Protein AF-A0A7S0Z8S3-F1 (afdb_monomer)

Secondary structure (DSSP, 8-state):
--EE--STTPPPEE-S--SSEEEEEEEEEEEEEEPPPPTT-SS-S-EEEEEEEEGGGS-HHHHHHHHTPPTT-EEEEEEE--B-S---TT--HHHHHTEEEEEEEEEEEEE-TTS-BSS-SSGGGS-S--TT----PPPSSEEEEEEEEPHHHHHHHHHHHHTTS---HHHH--EEEE--GGG--HHHHHHHHHHHHHS-----HHHHHHHHT-S-TTTTSGGG-TT--SEEE-TTS-SSHHHHHHH-TTSEEEESS--SS--S-EEEEPPPGGGTT--EEEEEE-PPPP--SSGGGS---------HHHHHHHHHHTSSS-------TTS-HHHHHHHHHHHHHHH-TT--PPP--S-HHHHHHHHHHHTTSS--

Foldseek 3Di:
DQWAAPDVPDATDDPDDDLFKFWFPQQQKAWDDFACDDVPDPWTPWTKIKTKTFCPVPDPVSLVVVLPADFFFKKKWWQFNAEHPDPDVPDDPCNHRVTDDIFIWTFHFKAAPVRQTSDPPPCVPPDDDDPDDDRPDRDHGMMITIIIGDRVVVSVQVVCVVVVNHDPRRSRTIMMGGDDRVVRCVVVVVVVVVVVVVDPDDDPPQCVQCVVVHDDVCSQFLQNDPQRDQKAFLAQLAQAPVLVCQLLVQAAEAEPDPDPGAGDDKIKGHDRPVCVPHSYIYIYGDDDPDQDDDPVSDWQGDPDSDHSLLVVLLSRLLTGGDRDDDDDPPNCPLVSVLSSVLRCCVVPVPDDDDDDDPDPVSVVSNVVNNVSGRDD

pLDDT: mean 86.92, std 12.11, range [42.56, 98.31]

Sequence (376 aa):
MQPVSSGEGARAQFKGWARMATEILPRGVSIIEVLKPNVGEDKPAGVTIDVHVDLKNARPDVRAEWDQLRMHDVVFMLDCRGAGTSAIEGANPAEHFGLRHVRGAEVIHIRDADGTFVNDYGARNQQPEKDGEEKKQVTGTRRVFTLALDAAQYQMDVTRQREGHGEDVYGNLNVLVRREAKENNFKAILACIRDLMNTDVSVPDWLHDVFLGYGDPAAAALLNTHEALHTIDFKDTFLDEDHLVQSFPNHKVKWMTKAKKHVAPFRVTFPKPEDERADEIQVESYVPPDPGPFPEDQPELNKVRFTPVQVEAIRAGLNPGLTMVVGPPGTGKTDTAAQIMHCLYHNEPGQRTLLITHSNAALNDLFQKLLQRDVP

Radius of gyration: 31.57 Å; Cα contacts (8 Å, |Δi|>4): 579; chains: 1; bounding box: 75×48×91 Å

Organism: NCBI:txid1486918

Structure (mmCIF, N/CA/C/O backbone):
data_AF-A0A7S0Z8S3-F1
#
_entry.id   AF-A0A7S0Z8S3-F1
#
loop_
_atom_site.group_PDB
_atom_site.id
_atom_site.type_symbol
_atom_site.label_atom_id
_atom_site.label_alt_id
_atom_site.label_comp_id
_atom_site.label_asym_id
_atom_site.label_entity_id
_atom_site.label_seq_id
_atom_site.pdbx_PDB_ins_code
_atom_site.Cartn_x
_atom_site.Cartn_y
_atom_site.Cartn_z
_atom_site.occupancy
_atom_site.B_iso_or_equiv
_atom_site.auth_seq_id
_atom_site.auth_comp_id
_atom_site.auth_asym_id
_atom_site.auth_atom_id
_atom_site.pdbx_PDB_model_num
ATOM 1 N N . MET A 1 1 ? 16.427 15.465 -24.155 1.00 83.94 1 MET A N 1
ATOM 2 C CA . MET A 1 1 ? 17.139 14.580 -25.106 1.00 83.94 1 MET A CA 1
ATOM 3 C C . MET A 1 1 ? 17.163 15.115 -26.542 1.00 83.94 1 MET A C 1
ATOM 5 O O . MET A 1 1 ? 18.221 15.039 -27.144 1.00 83.94 1 MET A O 1
ATOM 9 N N . GLN A 1 2 ? 16.078 15.697 -27.089 1.00 85.12 2 GLN A N 1
ATOM 10 C CA . GLN A 1 2 ? 16.056 16.301 -28.446 1.00 85.12 2 GLN A CA 1
ATOM 11 C C . GLN A 1 2 ? 16.581 15.348 -29.549 1.00 85.12 2 GLN A C 1
ATOM 13 O O . GLN A 1 2 ? 17.683 15.564 -30.062 1.00 85.12 2 GLN A O 1
ATOM 18 N N . PRO A 1 3 ? 15.837 14.270 -29.875 1.00 86.88 3 PRO A N 1
ATOM 19 C CA . PRO A 1 3 ? 16.227 13.337 -30.928 1.00 86.88 3 PRO A CA 1
ATOM 20 C C . PRO A 1 3 ? 16.161 14.010 -32.303 1.00 86.88 3 PRO A C 1
ATOM 22 O O . PRO A 1 3 ? 15.145 14.599 -32.664 1.00 86.88 3 PRO A O 1
ATOM 25 N N . VAL A 1 4 ? 17.233 13.893 -33.079 1.00 85.62 4 VAL A N 1
ATOM 26 C CA . VAL A 1 4 ? 17.340 14.409 -34.447 1.00 85.62 4 VAL A CA 1
ATOM 27 C C . VAL A 1 4 ? 17.544 13.241 -35.401 1.00 85.62 4 VAL A C 1
ATOM 29 O O . VAL A 1 4 ? 18.355 12.352 -35.126 1.00 85.62 4 VAL A O 1
ATOM 32 N N . SER A 1 5 ? 16.814 13.255 -36.519 1.00 81.69 5 SER A N 1
ATOM 33 C CA . SER A 1 5 ? 16.977 12.253 -37.572 1.00 81.69 5 SER A CA 1
ATOM 34 C C . SER A 1 5 ? 18.379 12.328 -38.182 1.00 81.69 5 SER A C 1
ATOM 36 O O . SER A 1 5 ? 18.875 13.408 -38.504 1.00 81.69 5 SER A O 1
ATOM 38 N N . SER A 1 6 ? 19.019 11.170 -38.330 1.00 71.06 6 SER A N 1
ATOM 39 C CA . SER A 1 6 ? 20.349 11.006 -38.929 1.00 71.06 6 SER A CA 1
ATOM 40 C C . SER A 1 6 ? 20.295 10.431 -40.356 1.00 71.06 6 SER A C 1
ATOM 42 O O . SER A 1 6 ? 21.336 10.097 -40.917 1.00 71.06 6 SER A O 1
ATOM 44 N N . GLY A 1 7 ? 19.096 10.342 -40.951 1.00 68.69 7 GLY A N 1
ATOM 45 C CA . GLY A 1 7 ? 18.821 9.726 -42.256 1.00 68.69 7 GLY A CA 1
ATOM 46 C C . GLY A 1 7 ? 17.700 8.678 -42.182 1.00 68.69 7 GLY A C 1
ATOM 47 O O . GLY A 1 7 ? 17.262 8.305 -41.091 1.00 68.69 7 GLY A O 1
ATOM 48 N N . GLU A 1 8 ? 17.217 8.195 -43.333 1.00 60.06 8 GLU A N 1
ATOM 49 C CA . GLU A 1 8 ? 16.204 7.128 -43.377 1.00 60.06 8 GLU A CA 1
ATOM 50 C C . GLU A 1 8 ? 16.734 5.840 -42.727 1.00 60.06 8 GLU A C 1
ATOM 52 O O . GLU A 1 8 ? 17.775 5.311 -43.110 1.00 60.06 8 GLU A O 1
ATOM 57 N N . GLY A 1 9 ? 16.022 5.348 -41.708 1.00 62.72 9 GLY A N 1
ATOM 58 C CA . GLY A 1 9 ? 16.358 4.110 -40.992 1.00 62.72 9 GLY A CA 1
ATOM 59 C C . GLY A 1 9 ? 17.530 4.208 -40.006 1.00 62.72 9 GLY A C 1
ATOM 60 O O . GLY A 1 9 ? 17.858 3.216 -39.360 1.00 62.72 9 GLY A O 1
ATOM 61 N N . ALA A 1 10 ? 18.155 5.379 -39.854 1.00 69.94 10 ALA A N 1
ATOM 62 C CA . ALA A 1 10 ? 19.299 5.557 -38.968 1.00 69.94 10 ALA A CA 1
ATOM 63 C C . ALA A 1 10 ? 18.880 5.883 -37.517 1.00 69.94 10 ALA A C 1
ATOM 65 O O . ALA A 1 10 ? 17.863 6.531 -37.261 1.00 69.94 10 ALA A O 1
ATOM 66 N N . ARG A 1 11 ? 19.682 5.423 -36.543 1.00 79.81 11 ARG A N 1
ATOM 67 C CA . ARG A 1 11 ? 19.485 5.680 -35.103 1.00 79.81 11 ARG A CA 1
ATOM 68 C C . ARG A 1 11 ? 19.547 7.186 -34.827 1.00 79.81 11 ARG A C 1
ATOM 70 O O . ARG A 1 11 ? 20.485 7.847 -35.282 1.00 79.81 11 ARG A O 1
ATOM 77 N N . ALA A 1 12 ? 18.583 7.723 -34.077 1.00 85.94 12 ALA A N 1
ATOM 78 C CA . ALA A 1 12 ? 18.544 9.151 -33.768 1.00 85.94 12 ALA A CA 1
ATOM 79 C C . ALA A 1 12 ? 19.814 9.623 -33.053 1.00 85.94 12 ALA A C 1
ATOM 81 O O . ALA A 1 12 ? 20.393 8.902 -32.242 1.00 85.94 12 ALA A O 1
ATOM 82 N N . GLN A 1 13 ? 20.207 10.867 -33.322 1.00 87.25 13 GLN A N 1
ATOM 83 C CA . GLN A 1 13 ? 21.231 11.563 -32.547 1.00 87.25 13 GLN A CA 1
ATOM 84 C C . GLN A 1 13 ? 20.565 12.456 -31.503 1.00 87.25 13 GLN A C 1
ATOM 86 O O . GLN A 1 13 ? 19.646 13.210 -31.822 1.00 87.25 13 GLN A O 1
ATOM 91 N N . PHE A 1 14 ? 21.045 12.419 -30.263 1.00 89.81 14 PHE A N 1
ATOM 92 C CA . PHE A 1 14 ? 20.494 13.222 -29.172 1.00 89.81 14 PHE A CA 1
ATOM 93 C C . PHE A 1 14 ? 21.355 14.463 -28.934 1.00 89.81 14 PHE A C 1
ATOM 95 O O . PHE A 1 14 ? 22.524 14.360 -28.568 1.00 89.81 14 PHE A O 1
ATOM 102 N N . LYS A 1 15 ? 20.780 15.654 -29.149 1.00 87.25 15 LYS A N 1
ATOM 103 C CA . LYS A 1 15 ? 21.490 16.938 -28.966 1.00 87.25 15 LYS A CA 1
ATOM 104 C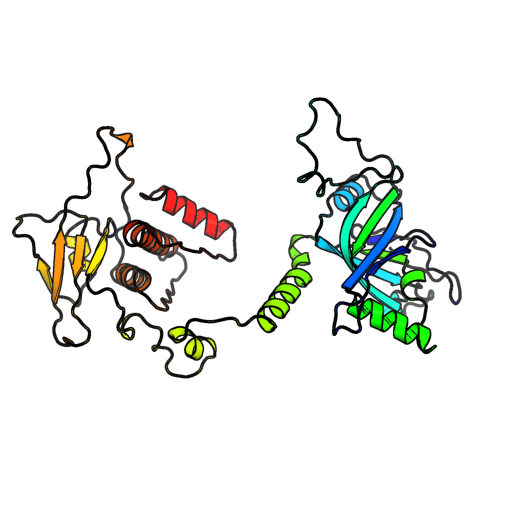 C . LYS A 1 15 ? 21.309 17.557 -27.582 1.00 87.25 15 LYS A C 1
ATOM 106 O O . LYS A 1 15 ? 22.038 18.474 -27.218 1.00 87.25 15 LYS A O 1
ATOM 111 N N . GLY A 1 16 ? 20.336 17.075 -26.815 1.00 86.88 16 GLY A N 1
ATOM 112 C CA . GLY A 1 16 ? 20.048 17.555 -25.469 1.00 86.88 16 GLY A CA 1
ATOM 113 C C . GLY A 1 16 ? 20.208 16.460 -24.424 1.00 86.88 16 GLY A C 1
ATOM 114 O O . GLY A 1 16 ? 20.266 15.277 -24.738 1.00 86.88 16 GLY A O 1
ATOM 115 N N . TRP A 1 17 ? 20.168 16.851 -23.157 1.00 90.38 17 TRP A N 1
ATOM 116 C CA . TRP A 1 17 ? 20.150 15.928 -22.023 1.00 90.38 17 TRP A CA 1
ATOM 117 C C . TRP A 1 17 ? 18.747 15.857 -21.400 1.00 90.38 17 TRP A C 1
ATOM 119 O O . TRP A 1 17 ? 17.831 16.584 -21.803 1.00 90.38 17 TRP A O 1
ATOM 129 N N . ALA A 1 18 ? 18.540 14.926 -20.475 1.00 92.75 18 ALA A N 1
ATOM 130 C CA . ALA A 1 18 ? 17.356 14.842 -19.627 1.00 92.75 18 ALA A CA 1
ATOM 131 C C . ALA A 1 18 ? 17.742 14.201 -18.290 1.00 92.75 18 ALA A C 1
ATOM 133 O O . ALA A 1 18 ? 18.618 13.345 -18.238 1.00 92.75 18 ALA A O 1
ATOM 134 N N . ARG A 1 19 ? 17.085 14.605 -17.199 1.00 94.31 19 ARG A N 1
ATOM 135 C CA . ARG A 1 19 ? 17.338 14.036 -15.862 1.00 94.31 19 ARG A CA 1
ATOM 136 C C . ARG A 1 19 ? 16.801 12.606 -15.718 1.00 94.31 19 ARG A C 1
ATOM 138 O O . ARG A 1 19 ? 17.443 11.767 -15.090 1.00 94.31 19 ARG A O 1
ATOM 145 N N . MET A 1 20 ? 15.644 12.342 -16.328 1.00 95.19 20 MET A N 1
ATOM 146 C CA . MET A 1 20 ? 14.894 11.080 -16.216 1.00 95.19 20 MET A CA 1
ATOM 147 C C . MET A 1 20 ? 15.111 10.126 -17.394 1.00 95.19 20 MET A C 1
ATOM 149 O O . MET A 1 20 ? 14.535 9.044 -17.410 1.00 95.19 20 MET A O 1
ATOM 153 N N . ALA A 1 21 ? 15.910 10.514 -18.391 1.00 95.88 21 ALA A N 1
ATOM 154 C CA . ALA A 1 21 ? 16.159 9.696 -19.571 1.00 95.88 21 ALA A CA 1
ATOM 155 C C . ALA A 1 21 ? 17.635 9.739 -19.969 1.00 95.88 21 ALA A C 1
ATOM 157 O O . ALA A 1 21 ? 18.262 10.794 -19.899 1.00 95.88 21 ALA A O 1
ATOM 158 N N . THR A 1 22 ? 18.165 8.603 -20.406 1.00 95.81 22 THR A N 1
ATOM 159 C CA . THR A 1 22 ? 19.536 8.459 -20.896 1.00 95.81 22 THR A CA 1
ATOM 160 C C . THR A 1 22 ? 19.555 7.671 -22.201 1.00 95.81 22 THR A C 1
ATOM 162 O O . THR A 1 22 ? 18.639 6.903 -22.495 1.00 95.81 22 THR A O 1
ATOM 165 N N . GLU A 1 23 ? 20.587 7.885 -23.007 1.00 95.62 23 GLU A N 1
ATOM 166 C CA . GLU A 1 23 ? 20.777 7.155 -24.255 1.00 95.62 23 GLU A CA 1
ATOM 167 C C . GLU A 1 23 ? 21.278 5.733 -23.960 1.00 95.62 23 GLU A C 1
ATOM 169 O O . GLU A 1 23 ? 22.213 5.531 -23.178 1.00 95.62 23 GLU A O 1
ATOM 174 N N . ILE A 1 24 ? 20.656 4.745 -24.603 1.00 96.50 24 ILE A N 1
ATOM 175 C CA . ILE A 1 24 ? 21.166 3.371 -24.628 1.00 96.50 24 ILE A CA 1
ATOM 176 C C . ILE A 1 24 ? 22.352 3.339 -25.590 1.00 96.50 24 ILE A C 1
ATOM 178 O O . ILE A 1 24 ? 22.298 3.941 -26.662 1.00 96.50 24 ILE A O 1
ATOM 182 N N . LEU A 1 25 ? 23.430 2.637 -25.253 1.00 94.31 25 LEU A N 1
ATOM 183 C CA . LEU A 1 25 ? 24.574 2.521 -26.156 1.00 94.31 25 LEU A CA 1
ATOM 184 C C . LEU A 1 25 ? 24.177 1.816 -27.472 1.00 94.31 25 LEU A C 1
ATOM 186 O O . LEU A 1 25 ? 23.226 1.029 -27.497 1.00 94.31 25 LEU A O 1
ATOM 190 N N . PRO A 1 26 ? 24.868 2.071 -28.598 1.00 90.69 26 PRO A N 1
ATOM 191 C CA . PRO A 1 26 ? 24.656 1.305 -29.824 1.00 90.69 26 PRO A CA 1
ATOM 192 C C . PRO A 1 26 ? 24.839 -0.194 -29.564 1.00 90.69 26 PRO A C 1
ATOM 194 O O . PRO A 1 26 ? 25.857 -0.593 -29.001 1.00 90.69 26 PRO A O 1
ATOM 197 N N . ARG A 1 27 ? 23.855 -1.016 -29.962 1.00 87.06 27 ARG A N 1
ATOM 198 C CA . ARG A 1 27 ? 23.787 -2.454 -29.612 1.00 87.06 27 ARG A CA 1
ATOM 199 C C . ARG A 1 27 ? 23.850 -2.713 -28.099 1.00 87.06 27 ARG A C 1
ATOM 201 O O . ARG A 1 27 ? 24.336 -3.745 -27.658 1.00 87.06 27 ARG A O 1
ATOM 208 N N . GLY A 1 28 ? 23.379 -1.750 -27.311 1.00 92.50 28 GLY A N 1
ATOM 209 C CA . GLY A 1 28 ? 23.391 -1.789 -25.857 1.00 92.50 28 GLY A CA 1
ATOM 210 C C . GLY A 1 28 ? 22.218 -2.542 -25.247 1.00 92.50 28 GLY A C 1
ATOM 211 O O . GLY A 1 28 ? 22.111 -2.523 -24.035 1.00 92.50 28 GLY A O 1
ATOM 212 N N . VAL A 1 29 ? 21.343 -3.168 -26.036 1.00 96.69 29 VAL A N 1
ATOM 213 C CA . VAL A 1 29 ? 20.308 -4.081 -25.533 1.00 96.69 29 VAL A CA 1
ATOM 214 C C . VAL A 1 29 ? 20.691 -5.496 -25.935 1.00 96.69 29 VAL A C 1
ATOM 216 O O . VAL A 1 29 ? 20.877 -5.767 -27.123 1.00 96.69 29 VAL A O 1
ATOM 219 N N . SER A 1 30 ? 20.794 -6.394 -24.964 1.00 96.31 30 SER A N 1
ATOM 220 C CA . SER A 1 30 ? 21.076 -7.810 -25.190 1.00 96.31 30 SER A CA 1
ATOM 221 C C . SER A 1 30 ? 20.079 -8.677 -24.434 1.00 96.31 30 SER A C 1
ATOM 223 O O . SER A 1 30 ? 19.800 -8.459 -23.259 1.00 96.31 30 SER A O 1
ATOM 225 N N . ILE A 1 31 ? 19.529 -9.678 -25.118 1.00 96.19 31 ILE A N 1
ATOM 226 C CA . ILE A 1 31 ? 18.696 -10.696 -24.477 1.00 96.19 31 ILE A CA 1
ATOM 227 C C . ILE A 1 31 ? 19.633 -11.679 -23.780 1.00 96.19 31 ILE A C 1
ATOM 229 O O . ILE A 1 31 ? 20.469 -12.299 -24.435 1.00 96.19 31 ILE A O 1
ATOM 233 N N . ILE A 1 32 ? 19.501 -11.792 -22.461 1.00 96.69 32 ILE A N 1
ATOM 234 C CA . ILE A 1 32 ? 20.341 -12.650 -21.621 1.00 96.69 32 ILE A CA 1
ATOM 235 C C . ILE A 1 32 ? 19.711 -14.026 -21.477 1.00 96.69 32 ILE A C 1
ATOM 237 O O . ILE A 1 32 ? 20.383 -15.041 -21.642 1.00 96.69 32 ILE A O 1
ATOM 241 N N . GLU A 1 33 ? 18.411 -14.063 -21.195 1.00 97.00 33 GLU A N 1
ATOM 242 C CA . GLU A 1 33 ? 17.709 -15.307 -20.920 1.00 97.00 33 GLU A CA 1
ATOM 243 C C . GLU A 1 33 ? 16.252 -15.224 -21.368 1.00 97.00 33 GLU A C 1
ATOM 245 O O . GLU A 1 33 ? 15.569 -14.222 -21.154 1.00 97.00 33 GLU A O 1
ATOM 250 N N . VAL A 1 34 ? 15.779 -16.312 -21.973 1.00 97.38 34 VAL A N 1
ATOM 251 C CA . VAL A 1 34 ? 14.367 -16.547 -22.272 1.00 97.38 34 VAL A CA 1
ATOM 252 C C . VAL A 1 34 ? 14.021 -17.906 -21.686 1.00 97.38 34 VAL A C 1
ATOM 254 O O . VAL A 1 34 ? 14.470 -18.941 -22.185 1.00 97.38 34 VAL A O 1
ATOM 257 N N . LEU A 1 35 ? 13.252 -17.903 -20.603 1.00 97.69 35 LEU A N 1
ATOM 258 C CA . LEU A 1 35 ? 12.840 -19.130 -19.936 1.00 97.69 35 LEU A CA 1
ATOM 259 C C . LEU A 1 35 ? 11.789 -19.864 -20.769 1.00 97.69 35 LEU A C 1
ATOM 261 O O . LEU A 1 35 ? 10.985 -19.257 -21.480 1.00 97.69 35 LEU A O 1
ATOM 265 N N . LYS A 1 36 ? 11.766 -21.192 -20.654 1.00 96.44 36 LYS A N 1
ATOM 266 C CA . LYS A 1 36 ? 10.714 -21.998 -21.281 1.00 96.44 36 LYS A CA 1
ATOM 267 C C . LYS A 1 36 ? 9.341 -21.606 -20.708 1.00 96.44 36 LYS A C 1
ATOM 269 O O . LYS A 1 36 ? 9.274 -21.281 -19.523 1.00 96.44 36 LYS A O 1
ATOM 274 N N . PRO A 1 37 ? 8.270 -21.627 -21.517 1.00 96.62 37 PRO A N 1
ATOM 275 C CA . PRO A 1 37 ? 6.912 -21.429 -21.025 1.00 96.62 37 PRO A CA 1
ATOM 276 C C . PRO A 1 37 ? 6.553 -22.393 -19.895 1.00 96.62 37 PRO A C 1
ATOM 278 O O . PRO A 1 37 ? 7.001 -23.545 -19.887 1.00 96.62 37 PRO A O 1
ATOM 281 N N . ASN A 1 38 ? 5.717 -21.927 -18.969 1.00 94.38 38 ASN A N 1
ATOM 282 C CA . ASN A 1 38 ? 5.071 -22.810 -18.006 1.00 94.38 38 ASN A CA 1
ATOM 283 C C . ASN A 1 38 ? 4.095 -23.748 -18.729 1.00 94.38 38 ASN A C 1
ATOM 285 O O . ASN A 1 38 ? 3.630 -23.467 -19.835 1.00 94.38 38 ASN A O 1
ATOM 289 N N . VAL A 1 39 ? 3.767 -24.876 -18.102 1.00 94.56 39 VAL A N 1
ATOM 290 C CA . VAL A 1 39 ? 2.795 -25.821 -18.666 1.00 94.56 39 VAL A CA 1
ATOM 291 C C . VAL A 1 39 ? 1.446 -25.119 -18.844 1.00 94.56 39 VAL A C 1
ATOM 293 O O . VAL A 1 39 ? 0.881 -24.620 -17.877 1.00 94.56 39 VAL A O 1
ATOM 296 N N . GLY A 1 40 ? 0.932 -25.103 -20.076 1.00 92.19 40 GLY A N 1
ATOM 297 C CA . GLY A 1 40 ? -0.341 -24.461 -20.422 1.00 92.19 40 GLY A CA 1
ATOM 298 C C . GLY A 1 40 ? -0.235 -22.986 -20.818 1.00 92.19 40 GLY A C 1
ATOM 299 O O . GLY A 1 40 ? -1.251 -22.397 -21.175 1.00 92.19 40 GLY A O 1
ATOM 300 N N . GLU A 1 41 ? 0.961 -22.393 -20.798 1.00 92.75 41 GLU A N 1
ATOM 301 C CA . GLU A 1 41 ? 1.195 -21.033 -21.287 1.00 92.75 41 GLU A CA 1
ATOM 302 C C . GLU A 1 41 ? 1.912 -21.035 -22.645 1.00 92.75 41 GLU A C 1
ATOM 304 O O . GLU A 1 41 ? 2.839 -21.810 -22.873 1.00 92.75 41 GLU A O 1
ATOM 309 N N . ASP A 1 42 ? 1.531 -20.106 -23.525 1.00 90.88 42 ASP A N 1
ATOM 310 C CA . ASP A 1 42 ? 2.173 -19.913 -24.838 1.00 90.88 42 ASP A CA 1
ATOM 311 C C . ASP A 1 42 ? 3.300 -18.864 -24.815 1.00 90.88 42 ASP A C 1
ATOM 313 O O . ASP A 1 42 ? 4.018 -18.672 -25.799 1.00 90.88 42 ASP A O 1
ATOM 317 N N . LYS A 1 43 ? 3.456 -18.156 -23.692 1.00 94.81 43 LYS A N 1
ATOM 318 C CA . LYS A 1 43 ? 4.492 -17.137 -23.478 1.00 94.81 43 LYS A CA 1
ATOM 319 C C . LYS A 1 43 ? 5.639 -17.693 -22.621 1.00 94.81 43 LYS A C 1
ATOM 321 O O . LYS A 1 43 ? 5.408 -18.581 -21.803 1.00 94.81 43 LYS A O 1
ATOM 326 N N . PRO A 1 44 ? 6.866 -17.157 -22.738 1.00 97.00 44 PRO A N 1
ATOM 327 C CA . PRO A 1 44 ? 7.969 -17.502 -21.841 1.00 97.00 44 PRO A CA 1
ATOM 328 C C . PRO A 1 44 ? 7.610 -17.289 -20.364 1.00 97.00 44 PRO A C 1
ATOM 330 O O . PRO A 1 44 ? 6.907 -16.334 -20.033 1.00 97.00 44 PRO A O 1
ATOM 333 N N . ALA A 1 45 ? 8.154 -18.112 -19.462 1.00 95.94 45 ALA A N 1
ATOM 334 C CA . ALA A 1 45 ? 7.980 -17.901 -18.019 1.00 95.94 45 ALA A CA 1
ATOM 335 C C . ALA A 1 45 ? 8.700 -16.633 -17.515 1.00 95.94 45 ALA A C 1
ATOM 337 O O . ALA A 1 45 ? 8.316 -16.044 -16.508 1.00 95.94 45 ALA A O 1
ATOM 338 N N . GLY A 1 46 ? 9.731 -16.185 -18.232 1.00 96.69 46 GLY A N 1
ATOM 339 C CA . GLY A 1 46 ? 10.490 -14.984 -17.915 1.00 96.69 46 GLY A CA 1
ATOM 340 C C . GLY A 1 46 ? 11.441 -14.615 -19.045 1.00 96.69 46 GLY A C 1
ATOM 341 O O . GLY A 1 46 ? 11.882 -15.478 -19.808 1.00 96.69 46 GLY A O 1
ATOM 342 N N . VAL A 1 47 ? 11.728 -13.320 -19.163 1.00 98.06 47 VAL A N 1
ATOM 343 C CA . VAL A 1 47 ? 12.643 -12.774 -20.166 1.00 98.06 47 VAL A CA 1
ATOM 344 C C . VAL A 1 47 ? 13.527 -11.727 -19.502 1.00 98.06 47 VAL A C 1
ATOM 346 O O . VAL A 1 47 ? 13.023 -10.722 -18.996 1.00 98.06 47 VAL A O 1
ATOM 349 N N . THR A 1 48 ? 14.835 -11.954 -19.541 1.00 98.31 48 THR A N 1
ATOM 350 C CA . THR A 1 48 ? 15.846 -11.086 -18.932 1.00 98.31 48 THR A CA 1
ATOM 351 C C . THR A 1 48 ? 16.712 -10.456 -20.013 1.00 98.31 48 THR A C 1
ATOM 353 O O . THR A 1 48 ? 17.170 -11.141 -20.932 1.00 98.31 48 THR A O 1
ATOM 356 N N . ILE A 1 49 ? 16.961 -9.154 -19.893 1.00 98.06 49 ILE A N 1
ATOM 357 C CA . ILE A 1 49 ? 17.826 -8.393 -20.797 1.00 98.06 49 ILE A CA 1
ATOM 358 C C . ILE A 1 49 ? 18.867 -7.588 -20.019 1.00 98.06 49 ILE A C 1
ATOM 360 O O . ILE A 1 49 ? 18.600 -7.166 -18.896 1.00 98.06 49 ILE A O 1
ATOM 364 N N . ASP A 1 50 ? 20.002 -7.309 -20.651 1.00 97.69 50 ASP A N 1
ATOM 365 C CA . ASP A 1 50 ? 20.952 -6.297 -20.196 1.00 97.69 50 ASP A CA 1
ATOM 366 C C . ASP A 1 50 ? 20.815 -5.045 -21.072 1.00 97.69 50 ASP A C 1
ATOM 368 O O . ASP A 1 50 ? 20.743 -5.115 -22.303 1.00 97.69 50 ASP A O 1
ATOM 372 N N . VAL A 1 51 ? 20.781 -3.880 -20.423 1.00 98.12 51 VAL A N 1
ATOM 373 C CA . VAL A 1 51 ? 20.748 -2.566 -21.068 1.00 98.12 51 VAL A CA 1
ATOM 374 C C . VAL A 1 51 ? 21.964 -1.754 -20.641 1.00 98.12 51 VAL A C 1
ATOM 376 O O . VAL A 1 51 ? 22.102 -1.344 -19.489 1.00 98.12 51 VAL A O 1
ATOM 379 N N . HIS A 1 52 ? 22.851 -1.496 -21.593 1.00 97.38 52 HIS A N 1
ATOM 380 C CA . HIS A 1 52 ? 24.096 -0.768 -21.409 1.00 97.38 52 HIS A CA 1
ATOM 381 C C . HIS A 1 52 ? 23.902 0.723 -21.695 1.00 97.38 52 HIS A C 1
ATOM 383 O O . HIS A 1 52 ? 23.513 1.115 -22.800 1.00 97.38 52 HIS A O 1
ATOM 389 N N . VAL A 1 53 ? 24.243 1.566 -20.722 1.00 96.50 53 VAL A N 1
ATOM 390 C CA . VAL A 1 53 ? 24.196 3.031 -20.838 1.00 96.50 53 VAL A CA 1
ATOM 391 C C . VAL A 1 53 ? 25.517 3.651 -20.384 1.00 96.50 53 VAL A C 1
ATOM 393 O O . VAL A 1 53 ? 26.274 3.056 -19.612 1.00 96.50 53 VAL A O 1
ATOM 396 N N . ASP A 1 54 ? 25.792 4.872 -20.837 1.00 94.62 54 ASP A N 1
ATOM 397 C CA . ASP A 1 54 ? 26.936 5.661 -20.376 1.00 94.62 54 ASP A CA 1
ATOM 398 C C . ASP A 1 54 ? 26.468 7.021 -19.857 1.00 94.62 54 ASP A C 1
ATOM 400 O O . ASP A 1 54 ? 26.074 7.909 -20.613 1.00 94.62 54 ASP A O 1
ATOM 404 N N . LEU A 1 55 ? 26.535 7.190 -18.539 1.00 93.31 55 LEU A N 1
ATOM 405 C CA . LEU A 1 55 ? 26.101 8.391 -17.839 1.00 93.31 55 LEU A CA 1
ATOM 406 C C . LEU A 1 55 ? 27.171 9.497 -17.836 1.00 93.31 55 LEU A C 1
ATOM 408 O O . LEU A 1 55 ? 27.094 10.418 -17.028 1.00 93.31 55 LEU A O 1
ATOM 412 N N . LYS A 1 56 ? 28.179 9.447 -18.719 1.00 90.56 56 LYS A N 1
ATOM 413 C CA . LYS A 1 56 ? 29.245 10.467 -18.803 1.00 90.56 56 LYS A CA 1
ATOM 414 C C . LYS A 1 56 ? 28.733 11.899 -18.974 1.00 90.56 56 LYS A C 1
ATOM 416 O O . LYS A 1 56 ? 29.350 12.830 -18.471 1.00 90.56 56 LYS A O 1
ATOM 421 N N . ASN A 1 57 ? 27.603 12.063 -19.663 1.00 86.62 57 ASN A N 1
ATOM 422 C CA . ASN A 1 57 ? 26.989 13.364 -19.933 1.00 86.62 57 ASN A CA 1
ATOM 423 C C . ASN A 1 57 ? 26.034 13.808 -18.810 1.00 86.62 57 ASN A C 1
ATOM 425 O O . ASN A 1 57 ? 25.515 14.923 -18.847 1.00 86.62 57 ASN A O 1
ATOM 429 N N . ALA A 1 58 ? 25.771 12.940 -17.829 1.00 89.81 58 ALA A N 1
ATOM 430 C CA . ALA A 1 58 ? 24.941 13.256 -16.681 1.00 89.81 58 ALA A CA 1
ATOM 431 C C . ALA A 1 58 ? 25.782 13.919 -15.584 1.00 89.81 58 ALA A C 1
ATOM 433 O O . ALA A 1 58 ? 26.922 13.535 -15.310 1.00 89.81 58 ALA A O 1
ATOM 434 N N . ARG A 1 59 ? 25.191 14.918 -14.928 1.00 91.75 59 ARG A N 1
ATOM 435 C CA . ARG A 1 59 ? 25.796 15.569 -13.764 1.00 91.75 59 ARG A CA 1
ATOM 436 C C . ARG A 1 59 ? 25.926 14.577 -12.593 1.00 91.75 59 ARG A C 1
ATOM 438 O O . ARG A 1 59 ? 25.173 13.603 -12.548 1.00 91.75 59 ARG A O 1
ATOM 445 N N . PRO A 1 60 ? 26.856 14.790 -11.643 1.00 90.44 60 PRO A N 1
ATOM 446 C CA . PRO A 1 60 ? 27.070 13.867 -10.524 1.00 90.44 60 PRO A CA 1
ATOM 447 C C . PRO A 1 60 ? 25.817 13.561 -9.689 1.00 90.44 60 PRO A C 1
ATOM 449 O O . PRO A 1 60 ? 25.608 12.405 -9.339 1.00 90.44 60 PRO A O 1
ATOM 452 N N . ASP A 1 61 ? 24.971 14.559 -9.434 1.00 92.12 61 ASP A N 1
ATOM 453 C CA . ASP A 1 61 ? 23.671 14.422 -8.764 1.00 92.12 61 ASP A CA 1
ATOM 454 C C . ASP A 1 61 ? 22.713 13.526 -9.560 1.00 92.12 61 ASP A C 1
ATOM 456 O O . ASP A 1 61 ? 22.144 12.580 -9.022 1.00 92.12 61 ASP A O 1
ATOM 460 N N . VAL A 1 62 ? 22.614 13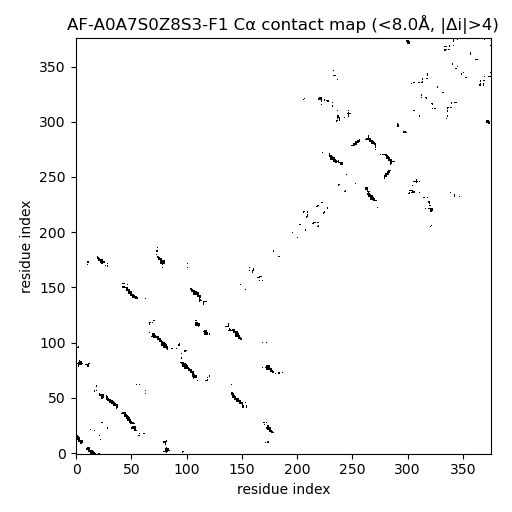.745 -10.873 1.00 92.69 62 VAL A N 1
ATOM 461 C CA . VAL A 1 62 ? 21.776 12.924 -11.758 1.00 92.69 62 VAL A CA 1
ATOM 462 C C . VAL A 1 62 ? 22.285 11.483 -11.816 1.00 92.69 62 VAL A C 1
ATOM 464 O O . VAL A 1 62 ? 21.479 10.559 -11.803 1.00 92.69 62 VAL A O 1
ATOM 467 N N . ARG A 1 63 ? 23.606 11.262 -11.850 1.00 91.75 63 ARG A N 1
ATOM 468 C CA . ARG A 1 63 ? 24.188 9.908 -11.794 1.00 91.75 63 ARG A CA 1
ATOM 469 C C . ARG A 1 63 ? 23.829 9.197 -10.495 1.00 91.75 63 ARG A C 1
ATOM 471 O O . ARG A 1 63 ? 23.378 8.061 -10.554 1.00 91.75 63 ARG A O 1
ATOM 478 N N . ALA A 1 64 ? 23.949 9.886 -9.361 1.00 90.38 64 ALA A N 1
ATOM 479 C CA . ALA A 1 64 ? 23.554 9.338 -8.068 1.00 90.38 64 ALA A CA 1
ATOM 480 C C . ALA A 1 64 ? 22.063 8.954 -8.038 1.00 90.38 64 ALA A C 1
ATOM 482 O O . ALA A 1 64 ? 21.709 7.935 -7.462 1.00 90.38 64 ALA A O 1
ATOM 483 N N . GLU A 1 65 ? 21.187 9.715 -8.699 1.00 92.88 65 GLU A N 1
ATOM 484 C CA . GLU A 1 65 ? 19.766 9.354 -8.826 1.00 92.88 65 GLU A CA 1
ATOM 485 C C . GLU A 1 65 ? 19.521 8.115 -9.693 1.00 92.88 65 GLU A C 1
ATOM 487 O O . GLU A 1 65 ? 18.615 7.339 -9.400 1.00 92.88 65 GLU A O 1
ATOM 492 N N . TRP A 1 66 ? 20.295 7.919 -10.764 1.00 94.00 66 TRP A N 1
ATOM 493 C CA . TRP A 1 66 ? 20.234 6.684 -11.555 1.00 94.00 66 TRP A CA 1
ATOM 494 C C . TRP A 1 66 ? 20.732 5.480 -10.756 1.00 94.00 66 TRP A C 1
ATOM 496 O O . TRP A 1 66 ? 20.144 4.405 -10.852 1.00 94.00 66 TRP A O 1
ATOM 506 N N . ASP A 1 67 ? 21.759 5.683 -9.932 1.00 91.62 67 ASP A N 1
ATOM 507 C CA . ASP A 1 67 ? 22.312 4.660 -9.046 1.00 91.62 67 ASP A CA 1
ATOM 508 C C . ASP A 1 67 ? 21.359 4.313 -7.883 1.00 91.62 67 ASP A C 1
ATOM 510 O O . ASP A 1 67 ? 21.461 3.239 -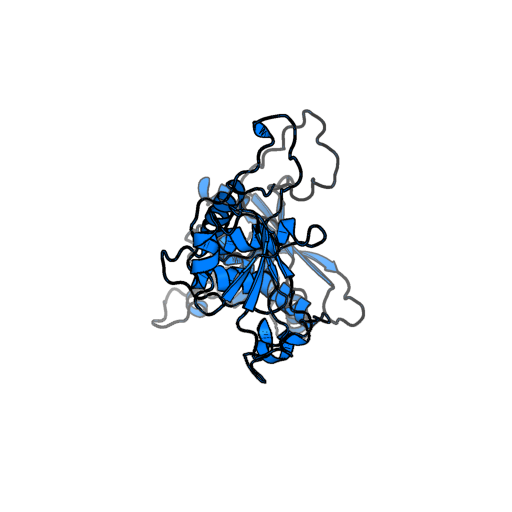7.302 1.00 91.62 67 ASP A O 1
ATOM 514 N N . GLN A 1 68 ? 20.377 5.167 -7.570 1.00 90.81 68 GLN A N 1
ATOM 515 C CA . GLN A 1 68 ? 19.361 4.925 -6.532 1.00 90.81 68 GLN A CA 1
ATOM 516 C C . GLN A 1 68 ? 18.180 4.054 -6.982 1.00 90.81 68 GLN A C 1
ATOM 518 O O . GLN A 1 68 ? 17.331 3.725 -6.146 1.00 90.81 68 GLN A O 1
ATOM 523 N N . LEU A 1 69 ? 18.099 3.694 -8.268 1.00 92.50 69 LEU A N 1
ATOM 524 C CA . LEU A 1 69 ? 17.055 2.800 -8.767 1.00 92.50 69 LEU A CA 1
ATOM 525 C C . LEU A 1 69 ? 17.141 1.432 -8.084 1.00 92.50 69 LEU A C 1
ATOM 527 O O . LEU A 1 69 ? 18.212 0.826 -7.966 1.00 92.50 69 LEU A O 1
ATOM 531 N N . ARG A 1 70 ? 15.992 0.951 -7.620 1.00 89.31 70 ARG A N 1
ATOM 532 C CA . ARG A 1 70 ? 15.872 -0.247 -6.793 1.00 89.31 70 ARG A CA 1
ATOM 533 C C . ARG A 1 70 ? 15.365 -1.428 -7.599 1.00 89.31 70 ARG A C 1
ATOM 535 O O . ARG A 1 70 ? 14.774 -1.272 -8.664 1.00 89.31 70 ARG A O 1
ATOM 542 N N . MET A 1 71 ? 15.562 -2.621 -7.044 1.00 91.31 71 MET A N 1
ATOM 543 C CA . MET A 1 71 ? 14.857 -3.809 -7.515 1.00 91.31 71 MET A CA 1
ATOM 544 C C . MET A 1 71 ? 13.347 -3.530 -7.546 1.00 91.31 71 MET A C 1
ATOM 546 O O . MET A 1 71 ? 12.819 -2.906 -6.625 1.00 91.31 71 MET A O 1
ATOM 550 N N . HIS A 1 72 ? 12.685 -3.993 -8.602 1.00 92.31 72 HIS A N 1
ATOM 551 C CA . HIS A 1 72 ? 11.267 -3.775 -8.904 1.00 92.31 72 HIS A CA 1
ATOM 552 C C . HIS A 1 72 ? 10.881 -2.381 -9.422 1.00 92.31 72 HIS A C 1
ATOM 554 O O . HIS A 1 72 ? 9.727 -2.183 -9.812 1.00 92.31 72 HIS A O 1
ATOM 560 N N . ASP A 1 73 ? 11.814 -1.424 -9.514 1.00 94.19 73 ASP A N 1
ATOM 561 C CA . ASP A 1 73 ? 11.511 -0.155 -10.177 1.00 94.19 73 ASP A CA 1
ATOM 562 C C . ASP A 1 73 ? 11.205 -0.394 -11.659 1.00 94.19 73 ASP A C 1
ATOM 564 O O . ASP A 1 73 ? 11.944 -1.067 -12.381 1.00 94.19 73 ASP A O 1
ATOM 568 N N . VAL A 1 74 ? 10.111 0.194 -12.138 1.00 96.50 74 VAL A N 1
ATOM 569 C CA . VAL A 1 74 ? 9.733 0.120 -13.549 1.00 96.50 74 VAL A CA 1
ATOM 570 C C . VAL A 1 74 ? 10.459 1.199 -14.349 1.00 96.50 74 VAL A C 1
ATOM 572 O O . VAL A 1 74 ? 10.411 2.389 -14.024 1.00 96.50 74 VAL A O 1
ATOM 575 N N . VAL A 1 75 ? 11.095 0.784 -15.435 1.00 97.50 75 VAL A N 1
ATOM 576 C CA . VAL A 1 75 ? 11.731 1.646 -16.430 1.00 97.50 75 VAL A CA 1
ATOM 577 C C . VAL A 1 75 ? 11.085 1.431 -17.794 1.00 97.50 75 VAL A C 1
ATOM 579 O O . VAL A 1 75 ? 10.453 0.408 -18.057 1.00 97.50 75 VAL A O 1
ATOM 582 N N . PHE A 1 76 ? 11.238 2.408 -18.678 1.00 97.94 76 PHE A N 1
ATOM 583 C CA . PHE A 1 76 ? 10.730 2.352 -20.042 1.00 97.94 76 PHE A CA 1
ATOM 584 C C . PHE A 1 76 ? 11.881 2.473 -21.025 1.00 97.94 76 PHE A C 1
ATOM 586 O O . PHE A 1 76 ? 12.746 3.332 -20.880 1.00 97.94 76 PHE A O 1
ATOM 593 N N . MET A 1 77 ? 11.872 1.641 -22.052 1.00 97.75 77 MET A N 1
ATOM 594 C CA . MET A 1 77 ? 12.773 1.744 -23.187 1.00 97.75 77 MET A CA 1
ATOM 595 C C . MET A 1 77 ? 11.998 2.246 -24.396 1.00 97.75 77 MET A C 1
ATOM 597 O O . MET A 1 77 ? 10.891 1.776 -24.669 1.00 97.75 77 MET A O 1
ATOM 601 N N . LEU A 1 78 ? 12.580 3.200 -25.115 1.00 95.56 78 LEU A N 1
ATOM 602 C CA . LEU A 1 78 ? 11.964 3.849 -26.267 1.00 95.56 78 LEU A CA 1
ATOM 603 C C . LEU A 1 78 ? 12.819 3.651 -27.520 1.00 95.56 78 LEU A C 1
ATOM 605 O O . LEU A 1 78 ? 14.048 3.678 -27.442 1.00 95.56 78 LEU A O 1
ATOM 609 N N . ASP A 1 79 ? 12.161 3.523 -28.669 1.00 93.31 79 ASP A N 1
ATOM 610 C CA . ASP A 1 79 ? 12.761 3.676 -30.001 1.00 93.31 79 ASP A CA 1
ATOM 611 C C . ASP A 1 79 ? 12.366 5.046 -30.562 1.00 93.31 79 ASP A C 1
ATOM 613 O O . ASP A 1 79 ? 11.233 5.238 -31.014 1.00 93.31 79 ASP A O 1
ATOM 617 N N . CYS A 1 80 ? 13.292 6.003 -30.498 1.00 91.44 80 CYS A N 1
ATOM 618 C CA . CYS A 1 80 ? 13.143 7.336 -31.073 1.00 91.44 80 CYS A CA 1
ATOM 619 C C . CYS A 1 80 ? 13.995 7.460 -32.343 1.00 91.44 80 CYS A C 1
ATOM 621 O O . CYS A 1 80 ? 15.211 7.293 -32.282 1.00 91.44 80 CYS A O 1
ATOM 623 N N . ARG A 1 81 ? 13.397 7.825 -33.482 1.00 87.56 81 ARG A N 1
ATOM 624 C CA . ARG A 1 81 ? 14.118 8.066 -34.753 1.00 87.56 81 ARG A CA 1
ATOM 625 C C . ARG A 1 81 ? 14.405 9.543 -35.033 1.00 87.56 81 ARG A C 1
ATOM 627 O O . ARG A 1 81 ? 15.168 9.857 -35.944 1.00 87.56 81 ARG A O 1
ATOM 634 N N . GLY A 1 82 ? 13.855 10.437 -34.208 1.00 79.00 82 GLY A N 1
ATOM 635 C CA . GLY A 1 82 ? 13.902 11.880 -34.422 1.00 79.00 82 GLY A CA 1
ATOM 636 C C . GLY A 1 82 ? 12.963 12.307 -35.547 1.00 79.00 82 GLY A C 1
ATOM 637 O O . GLY A 1 82 ? 12.773 11.587 -36.527 1.00 79.00 82 GLY A O 1
ATOM 638 N N . ALA A 1 83 ? 12.359 13.483 -35.407 1.00 69.62 83 ALA A N 1
ATOM 639 C CA . ALA A 1 83 ? 11.603 14.089 -36.497 1.00 69.62 83 ALA A CA 1
ATOM 640 C C . ALA A 1 83 ? 12.540 14.842 -37.453 1.00 69.62 83 ALA A C 1
ATOM 642 O O . ALA A 1 83 ? 13.639 15.267 -37.076 1.00 69.62 83 ALA A O 1
ATOM 643 N N . GLY A 1 84 ? 12.099 15.009 -38.703 1.00 63.34 84 GLY A N 1
ATOM 644 C CA . GLY A 1 84 ? 12.708 15.968 -39.625 1.00 63.34 84 GLY A CA 1
ATOM 645 C C . GLY A 1 84 ? 12.625 17.393 -39.064 1.00 63.34 84 GLY A C 1
ATOM 646 O O . GLY A 1 84 ? 11.822 17.681 -38.181 1.00 63.34 84 GLY A O 1
ATOM 647 N N . THR A 1 85 ? 13.452 18.305 -39.575 1.00 56.44 85 THR A N 1
ATOM 648 C CA . THR A 1 85 ? 13.588 19.698 -39.096 1.00 56.44 85 THR A CA 1
ATOM 649 C C . THR A 1 85 ? 12.316 20.552 -39.187 1.00 56.44 85 THR A C 1
ATOM 651 O O . THR A 1 85 ? 12.308 21.687 -38.716 1.00 56.44 85 THR A O 1
ATOM 654 N N . SER A 1 86 ? 11.234 20.025 -39.753 1.00 56.66 86 SER A N 1
ATOM 655 C CA . SER A 1 86 ? 9.932 20.675 -39.843 1.00 56.66 86 SER A CA 1
ATOM 656 C C . SER A 1 86 ? 9.040 20.179 -38.707 1.00 56.66 86 SER A C 1
ATOM 658 O O . SER A 1 86 ? 8.402 19.135 -38.825 1.00 56.66 86 SER A O 1
ATOM 660 N N . ALA A 1 87 ? 8.993 20.915 -37.594 1.00 55.91 87 ALA A N 1
ATOM 661 C CA . ALA A 1 87 ? 7.967 20.696 -36.581 1.00 55.91 87 ALA A CA 1
ATOM 662 C C . ALA A 1 87 ? 6.598 20.934 -37.234 1.00 55.91 87 ALA A C 1
ATOM 664 O O . ALA A 1 87 ? 6.261 22.064 -37.579 1.00 55.91 87 ALA A O 1
ATOM 665 N N . ILE A 1 88 ? 5.843 19.860 -37.465 1.00 62.75 88 ILE A N 1
ATOM 666 C CA . ILE A 1 88 ? 4.479 19.957 -37.977 1.00 62.75 88 ILE A CA 1
ATOM 667 C C . ILE A 1 88 ? 3.617 20.511 -36.838 1.00 62.75 88 ILE A C 1
ATOM 669 O O . ILE A 1 88 ? 3.568 19.940 -35.746 1.00 62.75 88 ILE A O 1
ATOM 673 N N . GLU A 1 89 ? 2.982 21.655 -37.073 1.00 61.06 89 GLU A N 1
ATOM 674 C CA . GLU A 1 89 ? 2.076 22.291 -36.118 1.00 61.06 89 GLU A CA 1
ATOM 675 C C . GLU A 1 89 ? 0.896 21.340 -35.838 1.00 61.06 89 GLU A C 1
ATOM 677 O O . GLU A 1 89 ? 0.216 20.899 -36.762 1.00 61.06 89 GLU A O 1
ATOM 682 N N . GLY A 1 90 ? 0.694 20.956 -34.573 1.00 70.38 90 GLY A N 1
ATOM 683 C CA . GLY A 1 90 ? -0.328 19.976 -34.175 1.00 70.38 90 GLY A CA 1
ATOM 684 C C . GLY A 1 90 ? 0.102 18.501 -34.194 1.00 70.38 90 GLY A C 1
ATOM 685 O O . GLY A 1 90 ? -0.726 17.644 -33.887 1.00 70.38 90 GLY A O 1
ATOM 686 N N . ALA A 1 91 ? 1.367 18.185 -34.497 1.00 74.38 91 ALA A N 1
ATOM 687 C CA . ALA A 1 91 ? 1.875 16.813 -34.412 1.00 74.38 91 ALA A CA 1
ATOM 688 C C . ALA A 1 91 ? 1.784 16.254 -32.988 1.00 74.38 91 ALA A C 1
ATOM 690 O O . ALA A 1 91 ? 2.134 16.920 -32.006 1.00 74.38 91 ALA A O 1
ATOM 691 N N . ASN A 1 92 ? 1.364 14.993 -32.879 1.00 82.62 92 ASN A N 1
ATOM 692 C CA . ASN A 1 92 ? 1.387 14.300 -31.597 1.00 82.62 92 ASN A CA 1
ATOM 693 C C . ASN A 1 92 ? 2.850 14.058 -31.147 1.00 82.62 92 ASN A C 1
ATOM 695 O O . ASN A 1 92 ? 3.776 14.094 -31.965 1.00 82.62 92 ASN A O 1
ATOM 699 N N . PRO A 1 93 ? 3.103 13.782 -29.853 1.00 78.88 93 PRO A N 1
ATOM 700 C CA . PRO A 1 93 ? 4.463 13.549 -29.368 1.00 78.88 93 PRO A CA 1
ATOM 701 C C . PRO A 1 93 ? 5.206 12.429 -30.110 1.00 78.88 93 PRO A C 1
ATOM 703 O O . PRO A 1 93 ? 6.428 12.491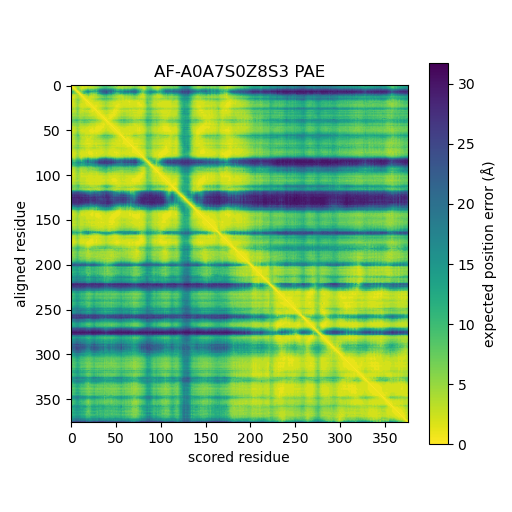 -30.242 1.00 78.88 93 PRO A O 1
ATOM 706 N N . ALA A 1 94 ? 4.494 11.418 -30.617 1.00 84.56 94 ALA A N 1
ATOM 707 C CA . ALA A 1 94 ? 5.129 10.321 -31.333 1.00 84.56 94 ALA A CA 1
ATOM 708 C C . ALA A 1 94 ? 5.686 10.767 -32.690 1.00 84.56 94 ALA A C 1
ATOM 710 O O . ALA A 1 94 ? 6.827 10.457 -33.018 1.00 84.56 94 ALA A O 1
ATOM 711 N N . GLU A 1 95 ? 4.937 11.567 -33.438 1.00 82.81 95 GLU A N 1
ATOM 712 C CA . GLU A 1 95 ? 5.386 12.181 -34.688 1.00 82.81 95 GLU A CA 1
ATOM 713 C C . GLU A 1 95 ? 6.504 13.195 -34.440 1.00 82.81 95 GLU A C 1
ATOM 715 O O . GLU A 1 95 ? 7.520 13.179 -35.134 1.00 82.81 95 GLU A O 1
ATOM 720 N N . HIS A 1 96 ? 6.359 14.025 -33.403 1.00 81.12 96 HIS A N 1
ATOM 721 C CA . HIS A 1 96 ? 7.314 15.086 -33.088 1.00 81.12 96 HIS A CA 1
ATOM 722 C C . HIS A 1 96 ? 8.698 14.559 -32.678 1.00 81.12 96 HIS A C 1
ATOM 724 O O . HIS A 1 96 ? 9.716 15.183 -32.966 1.00 81.12 96 HIS A O 1
ATOM 730 N N . PHE A 1 97 ? 8.760 13.404 -32.011 1.00 82.75 97 PHE A N 1
ATOM 731 C CA . PHE A 1 97 ? 10.025 12.791 -31.593 1.00 82.75 97 PHE A CA 1
ATOM 732 C C . PHE A 1 97 ? 10.439 11.588 -32.452 1.00 82.75 97 PHE A C 1
ATOM 734 O O . PHE A 1 97 ? 11.510 11.014 -32.233 1.00 82.75 97 PHE A O 1
ATOM 741 N N . GLY A 1 98 ? 9.617 11.204 -33.432 1.00 87.81 98 GLY A N 1
ATOM 742 C CA . GLY A 1 98 ? 9.794 9.973 -34.198 1.00 87.81 98 GLY A CA 1
ATOM 743 C C . GLY A 1 98 ? 9.749 8.721 -33.314 1.00 87.81 98 GLY A C 1
ATOM 744 O O . GLY A 1 98 ? 10.541 7.805 -33.531 1.00 87.81 98 GLY A O 1
ATOM 745 N N . LEU A 1 99 ? 8.893 8.703 -32.288 1.00 90.06 99 LEU A N 1
ATOM 746 C CA . LEU A 1 99 ? 8.713 7.571 -31.378 1.00 90.06 99 LEU A CA 1
ATOM 747 C C . LEU A 1 99 ? 7.996 6.428 -32.104 1.00 90.06 99 LEU A C 1
ATOM 749 O O . LEU A 1 99 ? 6.875 6.594 -32.583 1.00 90.06 99 LEU A O 1
ATOM 753 N N . ARG A 1 100 ? 8.634 5.261 -32.163 1.00 89.75 100 ARG A N 1
ATOM 754 C CA . ARG A 1 100 ? 8.089 4.059 -32.811 1.00 89.75 100 ARG A CA 1
ATOM 755 C C . ARG A 1 100 ? 7.647 3.005 -31.811 1.00 89.75 100 ARG A C 1
ATOM 757 O O . ARG A 1 100 ? 6.581 2.419 -31.969 1.00 89.75 100 ARG A O 1
ATOM 764 N N . HIS A 1 101 ? 8.440 2.801 -30.764 1.00 92.56 101 HIS A N 1
ATOM 765 C CA . HIS A 1 101 ? 8.205 1.745 -29.788 1.00 92.56 101 HIS A CA 1
ATOM 766 C C . HIS A 1 101 ? 8.406 2.248 -28.363 1.00 92.56 101 HIS A C 1
ATOM 768 O O . HIS A 1 101 ? 9.278 3.073 -28.096 1.00 92.56 101 HIS A O 1
ATOM 774 N N . VAL A 1 102 ? 7.604 1.700 -27.451 1.00 95.75 102 VAL A N 1
ATOM 775 C CA . VAL A 1 102 ? 7.718 1.873 -25.999 1.00 95.75 102 VAL A CA 1
ATOM 776 C C . VAL A 1 102 ? 7.605 0.495 -25.367 1.00 95.75 102 VAL A C 1
ATOM 778 O O . VAL A 1 102 ? 6.639 -0.222 -25.637 1.00 95.75 102 VAL A O 1
ATOM 781 N N . ARG A 1 103 ? 8.570 0.105 -24.537 1.00 97.00 103 ARG A N 1
ATOM 782 C CA . ARG A 1 103 ? 8.534 -1.153 -23.782 1.00 97.00 103 ARG A CA 1
ATOM 783 C C . ARG A 1 103 ? 8.838 -0.900 -22.319 1.00 97.00 103 ARG A C 1
ATOM 785 O O . ARG A 1 103 ? 9.813 -0.230 -21.999 1.00 97.00 103 ARG A O 1
ATOM 792 N N . GLY A 1 104 ? 7.985 -1.422 -21.446 1.00 97.06 104 GLY A N 1
ATOM 793 C CA . GLY A 1 104 ? 8.235 -1.429 -20.011 1.00 97.06 104 GLY A CA 1
ATOM 794 C C . GLY A 1 104 ? 9.161 -2.580 -19.637 1.00 97.06 104 GLY A C 1
ATOM 795 O O . GLY A 1 104 ? 9.100 -3.655 -20.235 1.00 97.06 104 GLY A O 1
ATOM 796 N N . ALA A 1 105 ? 9.999 -2.351 -18.639 1.00 97.38 105 ALA A N 1
ATOM 797 C CA . ALA A 1 105 ? 10.821 -3.371 -18.019 1.00 97.38 105 ALA A CA 1
ATOM 798 C C . ALA A 1 105 ? 10.964 -3.071 -16.528 1.00 97.38 105 ALA A C 1
ATOM 800 O O . ALA A 1 105 ? 10.725 -1.953 -16.078 1.00 97.38 105 ALA A O 1
ATOM 801 N N . GLU A 1 106 ? 11.333 -4.076 -15.758 1.00 96.69 106 GLU A N 1
ATOM 802 C CA . GLU A 1 106 ? 11.488 -3.972 -14.315 1.00 96.69 106 GLU A CA 1
ATOM 803 C C . GLU A 1 106 ? 12.941 -4.214 -13.933 1.00 96.69 106 GLU A C 1
ATOM 805 O O . GLU A 1 106 ? 13.564 -5.153 -14.422 1.00 96.69 106 GLU A O 1
ATOM 810 N N . VAL A 1 107 ? 13.495 -3.354 -13.085 1.00 96.06 107 VAL A N 1
ATOM 811 C CA . VAL A 1 107 ? 14.885 -3.464 -12.647 1.00 96.06 107 VAL A CA 1
ATOM 812 C C . VAL A 1 107 ? 15.052 -4.708 -11.780 1.00 96.06 107 VAL A C 1
ATOM 814 O O . VAL A 1 107 ? 14.419 -4.834 -10.734 1.00 96.06 107 VAL A O 1
ATOM 817 N N . ILE A 1 108 ? 15.942 -5.609 -12.198 1.00 95.12 108 ILE A N 1
ATOM 818 C CA . ILE A 1 108 ? 16.412 -6.720 -11.365 1.00 95.12 108 ILE A CA 1
ATOM 819 C C . ILE A 1 108 ? 17.607 -6.226 -10.547 1.00 95.12 108 ILE A C 1
ATOM 821 O O . ILE A 1 108 ? 17.591 -6.277 -9.321 1.00 95.12 108 ILE A O 1
ATOM 825 N N . HIS A 1 109 ? 18.638 -5.713 -11.223 1.00 94.06 109 HIS A N 1
ATOM 826 C CA . HIS A 1 109 ? 19.819 -5.128 -10.587 1.00 94.06 109 HIS A CA 1
ATOM 827 C C . HIS A 1 109 ? 20.608 -4.243 -11.562 1.00 94.06 109 HIS A C 1
ATOM 829 O O . HIS A 1 109 ? 20.371 -4.250 -12.770 1.00 94.06 109 HIS A O 1
ATOM 835 N N . ILE A 1 110 ? 21.577 -3.494 -11.032 1.00 94.50 110 ILE A N 1
ATOM 836 C CA . ILE A 1 110 ? 22.431 -2.579 -11.798 1.00 94.50 110 ILE A CA 1
ATOM 837 C C . ILE A 1 110 ? 23.892 -2.905 -11.490 1.00 94.50 110 ILE A C 1
ATOM 839 O O . ILE A 1 110 ? 24.257 -3.041 -10.322 1.00 94.50 110 ILE A O 1
ATOM 843 N N . ARG A 1 111 ? 24.718 -3.022 -12.531 1.00 93.75 111 ARG A N 1
ATOM 844 C CA . ARG A 1 111 ? 26.169 -3.245 -12.447 1.00 93.75 111 ARG A CA 1
ATOM 845 C C . ARG A 1 111 ? 26.942 -2.100 -13.101 1.00 93.75 111 ARG A C 1
ATOM 847 O O . ARG A 1 111 ? 26.411 -1.421 -13.980 1.00 93.75 111 ARG A O 1
ATOM 854 N N . ASP A 1 112 ? 28.186 -1.882 -12.697 1.00 91.44 112 ASP A N 1
ATOM 855 C CA . ASP A 1 112 ? 29.126 -1.026 -13.427 1.00 91.44 112 ASP A CA 1
ATOM 856 C C . ASP A 1 112 ? 29.833 -1.776 -14.573 1.00 91.44 112 ASP A C 1
ATOM 858 O O . ASP A 1 112 ? 29.466 -2.899 -14.924 1.00 91.44 112 ASP A O 1
ATOM 862 N N . ALA A 1 113 ? 30.820 -1.133 -15.208 1.00 86.56 113 ALA A N 1
ATOM 863 C CA . ALA A 1 113 ? 31.590 -1.748 -16.292 1.00 86.56 113 ALA A CA 1
ATOM 864 C C . ALA A 1 113 ? 32.470 -2.923 -15.835 1.00 86.56 113 ALA A C 1
ATOM 866 O O . ALA A 1 113 ? 32.767 -3.792 -16.654 1.00 86.56 113 ALA A O 1
ATOM 867 N N . ASP A 1 114 ? 32.861 -2.945 -14.561 1.00 85.88 114 ASP A N 1
ATOM 868 C CA . ASP A 1 114 ? 33.717 -3.968 -13.960 1.00 85.88 114 ASP A CA 1
ATOM 869 C C . ASP A 1 114 ? 32.885 -5.129 -13.373 1.00 85.88 114 ASP A C 1
ATOM 871 O O . ASP A 1 114 ? 33.431 -6.107 -12.860 1.00 85.88 114 ASP A O 1
ATOM 875 N N . GLY A 1 115 ? 31.551 -5.048 -13.477 1.00 85.88 115 GLY A N 1
ATOM 876 C CA . GLY A 1 115 ? 30.609 -6.045 -12.975 1.00 85.88 115 GLY A CA 1
ATOM 877 C C . GLY A 1 115 ? 30.242 -5.871 -11.499 1.00 85.88 115 GLY A C 1
ATOM 878 O O . GLY A 1 115 ? 29.552 -6.728 -10.949 1.00 85.88 115 GLY A O 1
ATOM 879 N N . THR A 1 116 ? 30.662 -4.779 -10.859 1.00 87.88 116 THR A N 1
ATOM 880 C CA . THR A 1 116 ? 30.320 -4.469 -9.467 1.00 87.88 116 THR A CA 1
ATOM 881 C C . THR A 1 116 ? 28.862 -4.036 -9.376 1.00 87.88 116 THR A C 1
ATOM 883 O O . THR A 1 116 ? 28.415 -3.176 -10.137 1.00 87.88 116 THR A O 1
ATOM 886 N N . PHE A 1 117 ? 28.106 -4.612 -8.441 1.00 87.88 117 PHE A N 1
ATOM 887 C CA . PHE A 1 117 ? 26.718 -4.221 -8.207 1.00 87.88 117 PHE A CA 1
ATOM 888 C C . PHE A 1 117 ? 26.644 -2.820 -7.597 1.00 87.88 117 PHE A C 1
ATOM 890 O O . PHE A 1 117 ? 27.288 -2.534 -6.592 1.00 87.88 117 PHE A O 1
ATOM 897 N N . VAL A 1 118 ? 25.818 -1.961 -8.194 1.00 83.50 118 VAL A N 1
ATOM 898 C CA . VAL A 1 118 ? 25.548 -0.609 -7.685 1.00 83.50 118 VAL A CA 1
ATOM 899 C C . VAL A 1 118 ? 24.717 -0.671 -6.410 1.00 83.50 118 VAL A C 1
ATOM 901 O O . VAL A 1 118 ? 24.980 0.065 -5.466 1.00 83.50 118 VAL A O 1
ATOM 904 N N . ASN A 1 119 ? 23.762 -1.604 -6.372 1.00 70.69 119 ASN A N 1
ATOM 905 C CA . ASN A 1 119 ? 22.940 -1.883 -5.208 1.00 70.69 119 ASN A CA 1
ATOM 906 C C . ASN A 1 119 ? 22.935 -3.388 -4.943 1.00 70.69 119 ASN A C 1
ATOM 908 O O . ASN A 1 119 ? 22.440 -4.171 -5.757 1.00 70.69 119 ASN A O 1
ATOM 912 N N . ASP A 1 120 ? 23.483 -3.790 -3.801 1.00 61.34 120 ASP A N 1
ATOM 913 C CA . ASP A 1 120 ? 23.560 -5.191 -3.408 1.00 61.34 120 ASP A CA 1
ATOM 914 C C . ASP A 1 120 ? 22.260 -5.637 -2.719 1.00 61.34 120 ASP A C 1
ATOM 916 O O . ASP A 1 120 ? 22.155 -5.722 -1.496 1.00 61.34 120 ASP A O 1
ATOM 920 N N . TYR A 1 121 ? 21.209 -5.838 -3.517 1.00 56.28 121 TYR A N 1
ATOM 921 C CA . TYR A 1 121 ? 19.939 -6.388 -3.026 1.00 56.28 121 TYR A CA 1
ATOM 922 C C . TYR A 1 121 ? 19.975 -7.922 -2.911 1.00 56.28 121 TYR A C 1
ATOM 924 O O . TYR A 1 121 ? 19.176 -8.498 -2.173 1.00 56.28 121 TYR A O 1
ATOM 932 N N . GLY A 1 122 ? 20.911 -8.581 -3.608 1.00 48.09 122 GLY A N 1
ATOM 933 C CA . GLY A 1 122 ? 21.067 -10.038 -3.630 1.00 48.09 122 GLY A CA 1
ATOM 934 C C . GLY A 1 122 ? 21.873 -10.612 -2.458 1.00 48.09 122 GLY A C 1
ATOM 935 O O . GLY A 1 122 ? 21.641 -11.760 -2.074 1.00 48.09 122 GLY A O 1
ATOM 936 N N . ALA A 1 123 ? 22.765 -9.834 -1.832 1.00 45.94 123 ALA A N 1
ATOM 937 C CA . ALA A 1 123 ? 23.623 -10.322 -0.747 1.00 45.94 123 ALA A CA 1
ATOM 938 C C . ALA A 1 123 ? 22.930 -10.565 0.602 1.00 45.94 123 ALA A C 1
ATOM 940 O O . ALA A 1 123 ? 23.568 -11.066 1.522 1.00 45.94 123 ALA A O 1
ATOM 941 N N . ARG A 1 124 ? 21.618 -10.323 0.754 1.00 45.66 124 ARG A N 1
ATOM 942 C CA . ARG A 1 124 ? 20.920 -10.767 1.981 1.00 45.66 124 ARG A CA 1
ATOM 943 C C . ARG A 1 124 ? 20.888 -12.293 2.147 1.00 45.66 124 ARG A C 1
ATOM 945 O O . ARG A 1 124 ? 20.665 -12.751 3.261 1.00 45.66 124 ARG A O 1
ATOM 952 N N . ASN A 1 125 ? 21.161 -13.064 1.087 1.00 44.69 125 ASN A N 1
ATOM 953 C CA . ASN A 1 125 ? 21.198 -14.531 1.125 1.00 44.69 125 ASN A CA 1
ATOM 954 C C . ASN A 1 125 ? 22.593 -15.150 0.897 1.00 44.69 125 ASN A C 1
ATOM 956 O O . ASN A 1 125 ? 22.688 -16.369 0.752 1.00 44.69 125 ASN A O 1
ATOM 960 N N . GLN A 1 126 ? 23.682 -14.371 0.897 1.00 45.22 126 GLN A N 1
ATOM 961 C CA . GLN A 1 126 ? 25.045 -14.920 0.839 1.00 45.22 126 GLN A CA 1
ATOM 962 C C . GLN A 1 126 ? 25.924 -14.340 1.948 1.00 45.22 126 GLN A C 1
ATOM 964 O O . GLN A 1 126 ? 26.530 -13.300 1.765 1.00 45.22 126 GLN A O 1
ATOM 969 N N . GLN A 1 127 ? 25.999 -15.097 3.052 1.00 42.56 127 GLN A N 1
ATOM 970 C CA . GLN A 1 127 ? 26.937 -14.994 4.182 1.00 42.56 127 GLN A CA 1
ATOM 971 C C . GLN A 1 127 ? 26.969 -13.655 4.954 1.00 42.56 127 GLN A C 1
ATOM 973 O O . GLN A 1 127 ? 26.942 -12.582 4.366 1.00 42.56 127 GLN A O 1
ATOM 978 N N . PRO A 1 128 ? 27.051 -13.688 6.301 1.00 44.53 128 PRO A N 1
ATOM 979 C CA . PRO A 1 128 ? 27.382 -12.484 7.056 1.00 44.53 128 PRO A CA 1
ATOM 980 C C . PRO A 1 128 ? 28.709 -11.924 6.531 1.00 44.53 128 PRO A C 1
ATOM 982 O O . PRO A 1 128 ? 29.658 -12.689 6.330 1.00 44.53 128 PRO A O 1
ATOM 985 N N . GLU A 1 129 ? 28.723 -10.614 6.267 1.00 51.28 129 GLU A N 1
ATOM 986 C CA . GLU A 1 129 ? 29.893 -9.846 5.839 1.00 51.28 129 GLU A CA 1
ATOM 987 C C . GLU A 1 129 ? 31.112 -10.316 6.648 1.00 51.28 129 GLU A C 1
ATOM 989 O O . GLU A 1 129 ? 31.117 -10.255 7.878 1.00 51.28 129 GLU A O 1
ATOM 994 N N . LYS A 1 130 ? 32.137 -10.850 5.973 1.00 46.91 130 LYS A N 1
ATOM 995 C CA . LYS A 1 130 ? 33.434 -11.039 6.622 1.00 46.91 130 LYS A CA 1
ATOM 996 C C . LYS A 1 130 ? 33.946 -9.646 6.967 1.00 46.91 130 LYS A C 1
ATOM 998 O O . LYS A 1 130 ? 34.162 -8.839 6.065 1.00 46.91 130 LYS A O 1
ATOM 1003 N N . ASP A 1 131 ? 34.114 -9.384 8.259 1.00 43.38 131 ASP A N 1
ATOM 1004 C CA . ASP A 1 131 ? 34.657 -8.135 8.787 1.00 43.38 131 ASP A CA 1
ATOM 1005 C C . ASP A 1 131 ? 35.910 -7.708 7.996 1.00 43.38 131 ASP A C 1
ATOM 1007 O O . ASP A 1 131 ? 36.948 -8.371 8.056 1.00 43.38 131 ASP A O 1
ATOM 1011 N N . GLY A 1 132 ? 35.811 -6.607 7.238 1.00 49.91 132 GLY A N 1
ATOM 1012 C CA . GLY A 1 132 ? 36.957 -5.939 6.607 1.00 49.91 132 GLY A CA 1
ATOM 1013 C C . GLY A 1 132 ? 36.970 -5.815 5.078 1.00 49.91 132 GLY A C 1
ATOM 1014 O O . GLY A 1 132 ? 37.888 -5.179 4.563 1.00 49.91 132 GLY A O 1
ATOM 1015 N N . GLU A 1 133 ? 35.998 -6.353 4.333 1.00 49.72 133 GLU A N 1
ATOM 1016 C CA . GLU A 1 133 ? 35.906 -6.076 2.888 1.00 49.72 133 GLU A CA 1
ATOM 1017 C C . GLU A 1 133 ? 35.167 -4.750 2.634 1.00 49.72 133 GLU A C 1
ATOM 1019 O O . GLU A 1 133 ? 33.946 -4.655 2.758 1.00 49.72 133 GLU A O 1
ATOM 1024 N N . GLU A 1 134 ? 35.915 -3.695 2.285 1.00 53.25 134 GLU A N 1
ATOM 1025 C CA . GLU A 1 134 ? 35.332 -2.443 1.792 1.00 53.25 134 GLU A CA 1
ATOM 1026 C C . GLU A 1 134 ? 34.415 -2.746 0.596 1.00 53.25 134 GLU A C 1
ATOM 1028 O O . GLU A 1 134 ? 34.854 -3.340 -0.394 1.00 53.25 134 GLU A O 1
ATOM 1033 N N . LYS A 1 135 ? 33.139 -2.329 0.667 1.00 58.22 135 LYS A N 1
ATOM 1034 C CA . LYS A 1 135 ? 32.215 -2.415 -0.475 1.00 58.22 135 LYS A CA 1
ATOM 1035 C C . LYS A 1 135 ? 32.896 -1.787 -1.683 1.00 58.22 135 LYS A C 1
ATOM 1037 O O . LYS A 1 135 ? 33.178 -0.587 -1.664 1.00 58.22 135 LYS A O 1
ATOM 1042 N N . LYS A 1 136 ? 33.163 -2.596 -2.716 1.00 63.78 136 LYS A N 1
ATOM 1043 C CA . LYS A 1 136 ? 33.755 -2.116 -3.968 1.00 63.78 136 LYS A CA 1
ATOM 1044 C C . LYS A 1 136 ? 32.950 -0.912 -4.441 1.00 63.78 136 LYS A C 1
ATOM 1046 O O . LYS A 1 136 ? 31.760 -1.026 -4.727 1.00 63.78 136 LYS A O 1
ATOM 1051 N N . GLN A 1 137 ? 33.594 0.251 -4.457 1.00 70.12 137 GLN A N 1
ATOM 1052 C CA . GLN A 1 137 ? 32.951 1.465 -4.925 1.00 70.12 137 GLN A CA 1
ATOM 1053 C C . GLN A 1 137 ? 32.705 1.335 -6.418 1.00 70.12 137 GLN A C 1
ATOM 1055 O O . GLN A 1 137 ? 33.603 0.976 -7.174 1.00 70.12 137 GLN A O 1
ATOM 1060 N N . VAL A 1 138 ? 31.482 1.656 -6.819 1.00 78.81 138 VAL A N 1
ATOM 1061 C CA . VAL A 1 138 ? 31.077 1.747 -8.217 1.00 78.81 138 VAL A CA 1
ATOM 1062 C C . VAL A 1 138 ? 32.028 2.685 -8.958 1.00 78.81 138 VAL A C 1
ATOM 1064 O O . VAL A 1 138 ? 32.141 3.865 -8.611 1.00 78.81 138 VAL A O 1
ATOM 1067 N N . THR A 1 139 ? 32.701 2.181 -9.989 1.00 79.06 139 THR A N 1
ATOM 1068 C CA . THR A 1 139 ? 33.671 2.960 -10.769 1.00 79.06 139 THR A CA 1
ATOM 1069 C C . THR A 1 139 ? 33.063 3.449 -12.086 1.00 79.06 139 THR A C 1
ATOM 1071 O O . THR A 1 139 ? 32.138 2.877 -12.668 1.00 79.06 139 THR A O 1
ATOM 1074 N N . GLY A 1 140 ? 33.584 4.573 -12.585 1.00 86.94 140 GLY A N 1
ATOM 1075 C CA . GLY A 1 140 ? 33.244 5.090 -13.909 1.00 86.94 140 GLY A CA 1
ATOM 1076 C C . GLY A 1 140 ? 31.778 5.510 -14.099 1.00 86.94 140 GLY A C 1
ATOM 1077 O O . GLY A 1 140 ? 31.010 5.719 -13.159 1.00 86.94 140 GLY A O 1
ATOM 1078 N N . THR A 1 141 ? 31.401 5.698 -15.365 1.00 92.19 141 THR A N 1
ATOM 1079 C CA . THR A 1 141 ? 30.104 6.277 -15.771 1.00 92.19 141 THR A CA 1
ATOM 1080 C C . THR A 1 141 ? 29.185 5.294 -16.479 1.00 92.19 141 THR A C 1
ATOM 1082 O O . THR A 1 141 ? 28.024 5.611 -16.737 1.00 92.19 141 THR A O 1
ATOM 1085 N N . ARG A 1 142 ? 29.696 4.109 -16.809 1.00 94.50 142 ARG A N 1
ATOM 1086 C CA . ARG A 1 142 ? 28.930 3.065 -17.480 1.00 94.50 142 ARG A CA 1
ATOM 1087 C C . ARG A 1 142 ? 28.110 2.282 -16.473 1.00 94.50 142 ARG A C 1
ATOM 1089 O O . ARG A 1 142 ? 28.577 2.004 -15.368 1.00 94.50 142 ARG A O 1
ATOM 1096 N N . ARG A 1 143 ? 26.899 1.926 -16.886 1.00 95.00 143 ARG A N 1
ATOM 1097 C CA . ARG A 1 143 ? 25.980 1.088 -16.121 1.00 95.00 143 ARG A CA 1
ATOM 1098 C C . ARG A 1 143 ? 25.381 0.026 -17.027 1.00 95.00 143 ARG A C 1
ATOM 1100 O O . ARG A 1 143 ? 25.091 0.296 -18.194 1.00 95.00 143 ARG A O 1
ATOM 1107 N N . VAL A 1 144 ? 25.200 -1.160 -16.468 1.00 96.38 144 VAL A N 1
ATOM 1108 C CA . VAL A 1 144 ? 24.493 -2.287 -17.067 1.00 96.38 144 VAL A CA 1
ATOM 1109 C C . VAL A 1 144 ? 23.260 -2.545 -16.217 1.00 96.38 144 VAL A C 1
ATOM 1111 O O . VAL A 1 144 ? 23.365 -2.954 -15.062 1.00 96.38 144 VAL A O 1
ATOM 1114 N N . PHE A 1 145 ? 22.096 -2.249 -16.779 1.00 97.19 145 PHE A N 1
ATOM 1115 C CA . PHE A 1 145 ? 20.806 -2.505 -16.158 1.00 97.19 145 PHE A CA 1
ATOM 1116 C C . PHE A 1 145 ? 20.336 -3.891 -16.572 1.00 97.19 145 PHE A C 1
ATOM 1118 O O . PHE A 1 145 ? 19.991 -4.092 -17.734 1.00 97.19 145 PHE A O 1
ATOM 1125 N N . THR A 1 146 ? 20.301 -4.822 -15.627 1.00 97.38 146 THR A N 1
ATOM 1126 C CA . THR A 1 146 ? 19.679 -6.128 -15.838 1.00 97.38 146 THR A CA 1
ATOM 1127 C C . THR A 1 146 ? 18.188 -5.978 -15.555 1.00 97.38 146 THR A C 1
ATOM 1129 O O . THR A 1 146 ? 17.799 -5.631 -14.434 1.00 97.38 146 THR A O 1
ATOM 1132 N N . LEU A 1 147 ? 17.351 -6.189 -16.568 1.00 97.94 147 LEU A N 1
ATOM 1133 C CA . LEU A 1 147 ? 15.920 -5.893 -16.530 1.00 97.94 147 LEU A CA 1
ATOM 1134 C C . LEU A 1 147 ? 15.073 -7.124 -16.875 1.00 97.94 147 LEU A C 1
ATOM 1136 O O . LEU A 1 147 ? 15.412 -7.885 -17.780 1.00 97.94 147 LEU A O 1
ATOM 1140 N N . ALA A 1 148 ? 13.928 -7.266 -16.209 1.00 97.88 148 ALA A N 1
ATOM 1141 C CA . ALA A 1 148 ? 12.877 -8.215 -16.558 1.00 97.88 148 ALA A CA 1
ATOM 1142 C C . ALA A 1 148 ? 11.871 -7.566 -17.521 1.00 97.88 148 ALA A C 1
ATOM 1144 O O . ALA A 1 148 ? 11.249 -6.548 -17.199 1.00 97.88 148 ALA A O 1
ATOM 1145 N N . LEU A 1 149 ? 11.688 -8.161 -18.699 1.00 97.75 149 LEU A N 1
ATOM 1146 C CA . LEU A 1 149 ? 10.664 -7.757 -19.663 1.00 97.75 149 LEU A CA 1
ATOM 1147 C C . LEU A 1 149 ? 9.301 -8.379 -19.336 1.00 97.75 149 LEU A C 1
ATOM 1149 O O . LEU A 1 149 ? 9.204 -9.416 -18.681 1.00 97.75 149 LEU A O 1
ATOM 1153 N N . ASP A 1 150 ? 8.233 -7.773 -19.856 1.00 96.50 150 ASP A N 1
ATOM 1154 C CA . ASP A 1 150 ? 6.937 -8.448 -19.915 1.00 96.50 150 ASP A CA 1
ATOM 1155 C C . ASP A 1 150 ? 6.983 -9.587 -20.948 1.00 96.50 150 ASP A C 1
ATOM 1157 O O . ASP A 1 150 ? 7.183 -9.361 -22.145 1.00 96.50 150 ASP A O 1
ATOM 1161 N N . ALA A 1 151 ? 6.815 -10.825 -20.478 1.00 96.06 151 ALA A N 1
ATOM 1162 C CA . ALA A 1 151 ? 6.946 -12.008 -21.321 1.00 96.06 151 ALA A CA 1
ATOM 1163 C C . ALA A 1 151 ? 5.828 -12.139 -22.368 1.00 96.06 151 ALA A C 1
ATOM 1165 O O . ALA A 1 151 ? 6.072 -12.664 -23.455 1.00 96.06 151 ALA A O 1
ATOM 1166 N N . ALA A 1 152 ? 4.617 -11.649 -22.073 1.00 95.31 152 ALA A N 1
ATOM 1167 C CA . ALA A 1 152 ? 3.519 -11.671 -23.035 1.00 95.31 152 ALA A CA 1
ATOM 1168 C C . ALA A 1 152 ? 3.801 -10.694 -24.184 1.00 95.31 152 ALA A C 1
ATOM 1170 O O . ALA A 1 152 ? 3.701 -11.065 -25.352 1.00 95.31 152 ALA A O 1
ATOM 1171 N N . GLN A 1 153 ? 4.243 -9.478 -23.858 1.00 96.62 153 GLN A N 1
ATOM 1172 C CA . GLN A 1 153 ? 4.653 -8.476 -24.834 1.00 96.62 153 GLN A CA 1
ATOM 1173 C C . GLN A 1 153 ? 5.838 -8.963 -25.677 1.00 96.62 153 GLN A C 1
ATOM 1175 O O . GLN A 1 153 ? 5.816 -8.799 -26.895 1.00 96.62 153 GLN A O 1
ATOM 1180 N N . TYR A 1 154 ? 6.835 -9.605 -25.057 1.00 96.44 154 TYR A N 1
ATOM 1181 C CA . TYR A 1 154 ? 7.962 -10.205 -25.776 1.00 96.44 154 TYR A CA 1
ATOM 1182 C C . TYR A 1 154 ? 7.510 -11.278 -26.768 1.00 96.44 154 TYR A C 1
ATOM 1184 O O . TYR A 1 154 ? 7.916 -11.258 -27.929 1.00 96.44 154 TYR A O 1
ATOM 1192 N N . GLN A 1 155 ? 6.617 -12.178 -26.346 1.00 95.62 155 GLN A N 1
ATOM 1193 C CA . GLN A 1 155 ? 6.063 -13.203 -27.226 1.00 95.62 155 GLN A CA 1
ATOM 1194 C C . GLN A 1 155 ? 5.316 -12.579 -28.416 1.00 95.62 155 GLN A C 1
ATOM 1196 O O . GLN A 1 155 ? 5.505 -13.018 -29.552 1.00 95.62 155 GLN A O 1
ATOM 1201 N N . MET A 1 156 ? 4.511 -11.536 -28.186 1.00 94.81 156 MET A N 1
ATOM 1202 C CA . MET A 1 156 ? 3.809 -10.810 -29.253 1.00 94.81 156 MET A CA 1
ATOM 1203 C C . MET A 1 156 ? 4.781 -10.160 -30.245 1.00 94.81 156 MET A C 1
ATOM 1205 O O . MET A 1 156 ? 4.572 -10.254 -31.455 1.00 94.81 156 MET A O 1
ATOM 1209 N N . ASP A 1 157 ? 5.850 -9.534 -29.750 1.00 94.75 157 ASP A N 1
ATOM 1210 C CA . ASP A 1 157 ? 6.850 -8.860 -30.583 1.00 94.75 157 ASP A CA 1
ATOM 1211 C C . ASP A 1 157 ? 7.612 -9.858 -31.463 1.00 94.75 157 ASP A C 1
ATOM 1213 O O . ASP A 1 157 ? 7.696 -9.679 -32.680 1.00 94.75 157 ASP A O 1
ATOM 1217 N N . VAL A 1 158 ? 8.092 -10.957 -30.872 1.00 92.75 158 VAL A N 1
ATOM 1218 C CA . VAL A 1 158 ? 8.797 -12.022 -31.602 1.00 92.75 158 VAL A CA 1
ATOM 1219 C C . VAL A 1 158 ? 7.883 -12.692 -32.627 1.00 92.75 158 VAL A C 1
ATOM 1221 O O . VAL A 1 158 ? 8.329 -13.011 -33.729 1.00 92.75 158 VAL A O 1
ATOM 1224 N N . THR A 1 159 ? 6.605 -12.891 -32.298 1.00 93.19 159 THR A N 1
ATOM 1225 C CA . THR A 1 159 ? 5.631 -13.488 -33.224 1.00 93.19 159 THR A CA 1
ATOM 1226 C C . THR A 1 159 ? 5.418 -12.586 -34.440 1.00 93.19 159 THR A C 1
ATOM 1228 O O . THR A 1 159 ? 5.605 -13.039 -35.567 1.00 93.19 159 THR A O 1
ATOM 1231 N N . ARG A 1 160 ? 5.167 -11.285 -34.233 1.00 92.69 160 ARG A N 1
ATOM 1232 C CA . ARG A 1 160 ? 5.011 -10.311 -35.331 1.00 92.69 160 ARG A CA 1
ATOM 1233 C C . ARG A 1 160 ? 6.247 -10.219 -36.221 1.00 92.69 160 ARG A C 1
ATOM 1235 O O . ARG A 1 160 ? 6.120 -10.109 -37.440 1.00 92.69 160 ARG A O 1
ATOM 1242 N N . GLN A 1 161 ? 7.438 -10.262 -35.625 1.00 90.56 161 GLN A N 1
ATOM 1243 C CA . GLN A 1 161 ? 8.693 -10.244 -36.374 1.00 90.56 161 GLN A CA 1
ATOM 1244 C C . GLN A 1 161 ? 8.862 -11.515 -37.221 1.00 90.56 161 GLN A C 1
ATOM 1246 O O . GLN A 1 161 ? 9.237 -11.428 -38.388 1.00 90.56 161 GLN A O 1
ATOM 1251 N N . ARG A 1 162 ? 8.547 -12.695 -36.666 1.00 89.44 162 ARG A N 1
ATOM 1252 C CA . ARG A 1 162 ? 8.610 -13.980 -37.388 1.00 89.44 162 ARG A CA 1
ATOM 1253 C C . ARG A 1 162 ? 7.621 -14.061 -38.546 1.00 89.44 162 ARG A C 1
ATOM 1255 O O . ARG A 1 162 ? 7.953 -14.632 -39.577 1.00 89.44 162 ARG A O 1
ATOM 1262 N N . GLU A 1 163 ? 6.440 -13.474 -38.389 1.00 91.56 163 GLU A N 1
ATOM 1263 C CA . GLU A 1 163 ? 5.415 -13.396 -39.435 1.00 91.56 163 GLU A CA 1
ATOM 1264 C C . GLU A 1 163 ? 5.750 -12.368 -40.534 1.00 91.56 163 GLU A C 1
ATOM 1266 O O . GLU A 1 163 ? 5.007 -12.228 -41.500 1.00 91.56 163 GLU A O 1
ATOM 1271 N N . GLY A 1 164 ? 6.872 -11.645 -40.418 1.00 84.56 164 GLY A N 1
ATOM 1272 C CA . GLY A 1 164 ? 7.297 -10.641 -41.399 1.00 84.56 164 GLY A CA 1
ATOM 1273 C C . GLY A 1 164 ? 6.504 -9.332 -41.336 1.00 84.56 164 GLY A C 1
ATOM 1274 O O . GLY A 1 164 ? 6.645 -8.483 -42.214 1.00 84.56 164 GLY A O 1
ATOM 1275 N N . HIS A 1 165 ? 5.685 -9.151 -40.298 1.00 78.19 165 HIS A N 1
ATOM 1276 C CA . HIS A 1 165 ? 4.846 -7.971 -40.087 1.00 78.19 165 HIS A CA 1
ATOM 1277 C C . HIS A 1 165 ? 5.440 -6.971 -39.076 1.00 78.19 165 HIS A C 1
ATOM 1279 O O . HIS A 1 165 ? 4.834 -5.928 -38.829 1.00 78.19 165 HIS A O 1
ATOM 1285 N N . GLY A 1 166 ? 6.599 -7.266 -38.473 1.00 76.44 166 GLY A N 1
ATOM 1286 C CA . GLY A 1 166 ? 7.216 -6.455 -37.416 1.00 76.44 166 GLY A CA 1
ATOM 1287 C C . GLY A 1 166 ? 8.698 -6.141 -37.644 1.00 76.44 166 GLY A C 1
ATOM 1288 O O . GLY A 1 166 ? 9.431 -6.929 -38.236 1.00 76.44 166 GLY A O 1
ATOM 1289 N N . GLU A 1 167 ? 9.138 -4.983 -37.144 1.00 85.12 167 GLU A N 1
ATOM 1290 C CA . GLU A 1 167 ? 10.554 -4.598 -37.063 1.00 85.12 167 GLU A CA 1
ATOM 1291 C C . GLU A 1 167 ? 11.244 -5.264 -35.852 1.00 85.12 167 GLU A C 1
ATOM 1293 O O . GLU A 1 167 ? 10.583 -5.747 -34.931 1.00 85.12 167 GLU A O 1
ATOM 1298 N N . ASP A 1 168 ? 12.582 -5.249 -35.817 1.00 87.44 168 ASP A N 1
ATOM 1299 C CA . ASP A 1 168 ? 13.352 -5.636 -34.626 1.00 87.44 168 ASP A CA 1
ATOM 1300 C C . ASP A 1 168 ? 13.196 -4.578 -33.520 1.00 87.44 168 ASP A C 1
ATOM 1302 O O . ASP A 1 168 ? 13.956 -3.611 -33.434 1.00 87.44 168 ASP A O 1
ATOM 1306 N N . VAL A 1 169 ? 12.165 -4.744 -32.685 1.00 92.69 169 VAL A N 1
ATOM 1307 C CA . VAL A 1 169 ? 11.833 -3.809 -31.601 1.00 92.69 169 VAL A CA 1
ATOM 1308 C C . VAL A 1 169 ? 13.027 -3.621 -30.668 1.00 92.69 169 VAL A C 1
ATOM 1310 O O . VAL A 1 169 ? 13.417 -2.485 -30.410 1.00 92.69 169 VAL A O 1
ATOM 1313 N N . TYR A 1 170 ? 13.621 -4.713 -30.181 1.00 93.50 170 TYR A N 1
ATOM 1314 C CA . TYR A 1 170 ? 14.656 -4.679 -29.145 1.00 93.50 170 TYR A CA 1
ATOM 1315 C C . TYR A 1 170 ? 15.995 -4.153 -29.661 1.00 93.50 170 TYR A C 1
ATOM 1317 O O . TYR A 1 170 ? 16.676 -3.429 -28.934 1.00 93.50 170 TYR A O 1
ATOM 1325 N N . GLY A 1 171 ? 16.345 -4.441 -30.919 1.00 91.25 171 GLY A N 1
ATOM 1326 C CA . GLY A 1 171 ? 17.525 -3.869 -31.571 1.00 91.25 171 GLY A CA 1
ATOM 1327 C C . GLY A 1 171 ? 17.422 -2.358 -31.816 1.00 91.25 171 GLY A C 1
ATOM 1328 O O . GLY A 1 171 ? 18.442 -1.661 -31.827 1.00 91.25 171 GLY A O 1
ATOM 1329 N N . ASN A 1 172 ? 16.201 -1.831 -31.960 1.00 92.25 172 ASN A N 1
ATOM 1330 C CA . ASN A 1 172 ? 15.958 -0.420 -32.265 1.00 92.25 172 ASN A CA 1
ATOM 1331 C C . ASN A 1 172 ? 15.872 0.493 -31.029 1.00 92.25 172 ASN A C 1
ATOM 1333 O O . ASN A 1 172 ? 16.036 1.711 -31.156 1.00 92.25 172 ASN A O 1
ATOM 1337 N N . LEU A 1 173 ? 15.669 -0.065 -29.831 1.00 95.19 173 LEU A N 1
ATOM 1338 C CA . LEU A 1 173 ? 15.588 0.712 -28.590 1.00 95.19 173 LEU A CA 1
ATOM 1339 C C . LEU A 1 173 ? 16.858 1.554 -28.376 1.00 95.19 173 LEU A C 1
ATOM 1341 O O . LEU A 1 173 ? 18.001 1.099 -28.521 1.00 95.19 173 LEU A O 1
ATOM 1345 N N . ASN A 1 174 ? 16.653 2.829 -28.050 1.00 95.06 174 ASN A N 1
ATOM 1346 C CA . ASN A 1 174 ? 17.727 3.812 -27.981 1.00 95.06 174 ASN A CA 1
ATOM 1347 C C . ASN A 1 174 ? 17.636 4.827 -26.836 1.00 95.06 174 ASN A C 1
ATOM 1349 O O . ASN A 1 174 ? 18.623 5.515 -26.578 1.00 95.06 174 ASN A O 1
ATOM 1353 N N . VAL A 1 175 ? 16.538 4.860 -26.080 1.00 95.94 175 VAL A N 1
ATOM 1354 C CA . VAL A 1 175 ? 16.424 5.661 -24.851 1.00 95.94 175 VAL A CA 1
ATOM 1355 C C . VAL A 1 175 ? 15.946 4.788 -23.700 1.00 95.94 175 VAL A C 1
ATOM 1357 O O . VAL A 1 175 ? 14.979 4.052 -23.857 1.00 95.94 175 VAL A O 1
ATOM 1360 N N . LEU A 1 176 ? 16.584 4.912 -22.538 1.00 97.75 176 LEU A N 1
ATOM 1361 C CA . LEU A 1 176 ? 16.113 4.366 -21.268 1.00 97.75 176 LEU A CA 1
ATOM 1362 C C . LEU A 1 176 ? 15.547 5.509 -20.421 1.00 97.75 176 LEU A C 1
ATOM 1364 O O . LEU A 1 176 ? 16.205 6.531 -20.234 1.00 97.75 176 LEU A O 1
ATOM 1368 N N . VAL A 1 177 ? 14.335 5.338 -19.906 1.00 97.19 177 VAL A N 1
ATOM 1369 C CA . VAL A 1 177 ? 13.590 6.325 -19.120 1.00 97.19 177 VAL A CA 1
ATOM 1370 C C . VAL A 1 177 ? 13.231 5.726 -17.768 1.00 97.19 177 VAL A C 1
ATOM 1372 O O . VAL A 1 177 ? 12.648 4.646 -17.695 1.00 97.19 177 VAL A O 1
ATOM 1375 N N . ARG A 1 178 ? 13.536 6.448 -16.692 1.00 95.19 178 ARG A N 1
ATOM 1376 C CA . ARG A 1 178 ? 13.086 6.125 -15.334 1.00 95.19 178 ARG A CA 1
ATOM 1377 C C . ARG A 1 178 ? 11.938 7.035 -14.911 1.00 95.19 178 ARG A C 1
ATOM 1379 O O . ARG A 1 178 ? 11.736 8.103 -15.489 1.00 95.19 178 ARG A O 1
ATOM 1386 N N . ARG A 1 179 ? 11.210 6.632 -13.873 1.00 93.88 179 ARG A N 1
ATOM 1387 C CA . ARG A 1 179 ? 10.157 7.432 -13.231 1.00 93.88 179 ARG A CA 1
ATOM 1388 C C . ARG A 1 179 ? 10.513 7.715 -11.778 1.00 93.88 179 ARG A C 1
ATOM 1390 O O . ARG A 1 179 ? 11.434 7.119 -11.227 1.00 93.88 179 ARG A O 1
ATOM 1397 N N . GLU A 1 180 ? 9.800 8.652 -11.169 1.00 90.00 180 GLU A N 1
ATOM 1398 C CA . GLU A 1 180 ? 9.909 8.876 -9.731 1.00 90.00 180 GLU A CA 1
ATOM 1399 C C . GLU A 1 180 ? 9.300 7.695 -8.973 1.00 90.00 180 GLU A C 1
ATOM 1401 O O . GLU A 1 180 ? 8.159 7.316 -9.233 1.00 90.00 180 GLU A O 1
ATOM 1406 N N . ALA A 1 181 ? 10.042 7.131 -8.017 1.00 84.69 181 ALA A N 1
ATOM 1407 C CA . ALA A 1 181 ? 9.656 5.898 -7.326 1.00 84.69 181 ALA A CA 1
ATOM 1408 C C . ALA A 1 181 ? 8.264 5.976 -6.667 1.00 84.69 181 ALA A C 1
ATOM 1410 O O . ALA A 1 181 ? 7.501 5.017 -6.715 1.00 84.69 181 ALA A O 1
ATOM 1411 N N . LYS A 1 182 ? 7.883 7.140 -6.116 1.00 83.81 182 LYS A N 1
ATOM 1412 C CA . LYS A 1 182 ? 6.575 7.343 -5.459 1.00 83.81 182 LYS A CA 1
ATOM 1413 C C . LYS A 1 182 ? 5.380 7.138 -6.394 1.00 83.81 182 LYS A C 1
ATOM 1415 O O . LYS A 1 182 ? 4.311 6.756 -5.933 1.00 83.81 182 LYS A O 1
ATOM 1420 N N . GLU A 1 183 ? 5.561 7.370 -7.690 1.00 85.88 183 GLU A N 1
ATOM 1421 C CA . GLU A 1 183 ? 4.513 7.250 -8.711 1.00 85.88 183 GLU A CA 1
ATOM 1422 C C . GLU A 1 183 ? 4.660 5.972 -9.555 1.00 85.88 183 GLU A C 1
ATOM 1424 O O . GLU A 1 183 ? 3.926 5.765 -10.530 1.00 85.88 183 GLU A O 1
ATOM 1429 N N . ASN A 1 184 ? 5.625 5.114 -9.209 1.00 89.50 184 ASN A N 1
ATOM 1430 C CA . ASN A 1 184 ? 6.061 3.995 -10.037 1.00 89.50 184 ASN A CA 1
ATOM 1431 C C . ASN A 1 184 ? 5.537 2.626 -9.574 1.00 89.50 184 ASN A C 1
ATOM 1433 O O . ASN A 1 184 ? 6.124 1.598 -9.886 1.00 89.50 184 ASN A O 1
ATOM 1437 N N . ASN A 1 185 ? 4.404 2.602 -8.869 1.00 88.06 185 ASN A N 1
ATOM 1438 C CA . ASN A 1 185 ? 3.862 1.384 -8.248 1.00 88.06 185 ASN A CA 1
ATOM 1439 C C . ASN A 1 185 ? 2.769 0.686 -9.081 1.00 88.06 185 ASN A C 1
ATOM 1441 O O . ASN A 1 185 ? 2.229 -0.339 -8.672 1.00 88.06 185 ASN A O 1
ATOM 1445 N N . PHE A 1 186 ? 2.418 1.226 -10.252 1.00 90.94 186 PHE A N 1
ATOM 1446 C CA . PHE A 1 186 ? 1.280 0.756 -11.053 1.00 90.94 186 PHE A CA 1
ATOM 1447 C C . PHE A 1 186 ? 1.392 -0.721 -11.467 1.00 90.94 186 PHE A C 1
ATOM 1449 O O . PHE A 1 186 ? 0.397 -1.439 -11.422 1.00 90.94 186 PHE A O 1
ATOM 1456 N N . LYS A 1 187 ? 2.592 -1.199 -11.833 1.00 90.94 187 LYS A N 1
ATOM 1457 C CA . LYS A 1 187 ? 2.801 -2.597 -12.242 1.00 90.94 187 LYS A CA 1
ATOM 1458 C C . LYS A 1 187 ? 2.531 -3.561 -11.085 1.00 90.94 187 LYS A C 1
ATOM 1460 O O . LYS A 1 187 ? 1.849 -4.559 -11.288 1.00 90.94 187 LYS A O 1
ATOM 1465 N N . ALA A 1 188 ? 3.012 -3.238 -9.883 1.00 89.31 188 ALA A N 1
ATOM 1466 C CA . ALA A 1 188 ? 2.779 -4.041 -8.684 1.00 89.31 188 ALA A CA 1
ATOM 1467 C C . ALA A 1 188 ? 1.288 -4.089 -8.311 1.00 89.31 188 ALA A C 1
ATOM 1469 O O . ALA A 1 188 ? 0.771 -5.149 -7.972 1.00 89.31 188 ALA A O 1
ATOM 1470 N N . ILE A 1 189 ? 0.575 -2.965 -8.452 1.00 90.44 189 ILE A N 1
ATOM 1471 C CA . ILE A 1 189 ? -0.878 -2.906 -8.232 1.00 90.44 189 ILE A CA 1
ATOM 1472 C C . ILE A 1 189 ? -1.618 -3.790 -9.244 1.00 90.44 189 ILE A C 1
ATOM 1474 O O . ILE A 1 189 ? -2.458 -4.593 -8.852 1.00 90.44 189 ILE A O 1
ATOM 1478 N N . LEU A 1 190 ? -1.290 -3.690 -10.536 1.00 91.12 190 LEU A N 1
ATOM 1479 C CA . LEU A 1 190 ? -1.908 -4.521 -11.576 1.00 91.12 190 LEU A CA 1
ATOM 1480 C C . LEU A 1 190 ? -1.606 -6.012 -11.389 1.00 91.12 190 LEU A C 1
ATOM 1482 O O . LEU A 1 190 ? -2.481 -6.841 -11.629 1.00 91.12 190 LEU A O 1
ATOM 1486 N N . ALA A 1 191 ? -0.390 -6.351 -10.951 1.00 88.25 191 ALA A N 1
ATOM 1487 C CA . ALA A 1 191 ? -0.032 -7.720 -10.601 1.00 88.25 191 ALA A CA 1
ATOM 1488 C C . ALA A 1 191 ? -0.914 -8.233 -9.454 1.00 88.25 191 ALA A C 1
ATOM 1490 O O . ALA A 1 191 ? -1.557 -9.259 -9.621 1.00 88.25 191 ALA A O 1
ATOM 1491 N N . CYS A 1 192 ? -1.051 -7.460 -8.372 1.00 89.56 192 CYS A N 1
ATOM 1492 C CA . CYS A 1 192 ? -1.917 -7.802 -7.244 1.00 89.56 192 CYS A CA 1
ATOM 1493 C C . CYS A 1 192 ? -3.387 -7.985 -7.662 1.00 89.56 192 CYS A C 1
ATOM 1495 O O . CYS A 1 192 ? -4.010 -8.974 -7.292 1.00 89.56 192 CYS A O 1
ATOM 1497 N N . ILE A 1 193 ? -3.935 -7.092 -8.497 1.00 91.00 193 ILE A N 1
ATOM 1498 C CA . ILE A 1 193 ? -5.311 -7.222 -9.015 1.00 91.00 193 ILE A CA 1
ATOM 1499 C C . ILE A 1 193 ? -5.475 -8.522 -9.809 1.00 91.00 193 ILE A C 1
ATOM 1501 O O . ILE A 1 193 ? -6.445 -9.248 -9.614 1.00 91.00 193 ILE A O 1
ATOM 1505 N N . ARG A 1 194 ? -4.527 -8.835 -10.696 1.00 89.00 194 ARG A N 1
ATOM 1506 C CA . ARG A 1 194 ? -4.564 -10.071 -11.484 1.00 89.00 194 ARG A CA 1
ATOM 1507 C C . ARG A 1 194 ? -4.446 -11.309 -10.596 1.00 89.00 194 ARG A C 1
ATOM 1509 O O . ARG A 1 194 ? -5.135 -12.291 -10.847 1.00 89.00 194 ARG A O 1
ATOM 1516 N N . ASP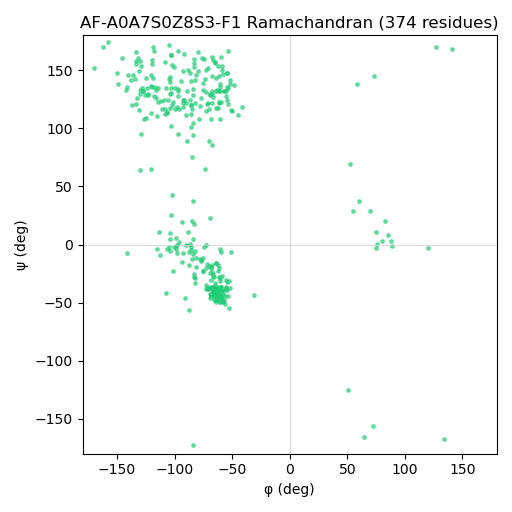 A 1 195 ? -3.594 -11.269 -9.581 1.00 88.50 195 ASP A N 1
ATOM 1517 C CA . ASP A 1 195 ? -3.418 -12.385 -8.653 1.00 88.50 195 ASP A CA 1
ATOM 1518 C C . ASP A 1 195 ? -4.697 -12.607 -7.831 1.00 88.50 195 ASP A C 1
ATOM 1520 O O . ASP A 1 195 ? -5.139 -13.746 -7.691 1.00 88.50 195 ASP A O 1
ATOM 1524 N N . LEU A 1 196 ? -5.370 -11.531 -7.402 1.00 88.88 196 LEU A N 1
ATOM 1525 C CA . LEU A 1 196 ? -6.691 -11.598 -6.764 1.00 88.88 196 LEU A CA 1
ATOM 1526 C C . LEU A 1 196 ? -7.761 -12.195 -7.687 1.00 88.88 196 LEU A C 1
ATOM 1528 O O . LEU A 1 196 ? -8.600 -12.949 -7.218 1.00 88.88 196 LEU A O 1
ATOM 1532 N N . MET A 1 197 ? -7.729 -11.908 -8.992 1.00 88.12 197 MET A N 1
ATOM 1533 C CA . MET A 1 197 ? -8.670 -12.502 -9.956 1.00 88.12 197 MET A CA 1
ATOM 1534 C C . MET A 1 197 ? -8.443 -14.003 -10.191 1.00 88.12 197 MET A C 1
ATOM 1536 O O . MET A 1 197 ? -9.363 -14.692 -10.621 1.00 88.12 197 MET A O 1
ATOM 1540 N N . ASN A 1 198 ? -7.224 -14.493 -9.957 1.00 85.94 198 ASN A N 1
ATOM 1541 C CA . ASN A 1 198 ? -6.847 -15.895 -10.165 1.00 85.94 198 ASN A CA 1
ATOM 1542 C C . ASN A 1 198 ? -6.857 -16.723 -8.872 1.00 85.94 198 ASN A C 1
ATOM 1544 O O . ASN A 1 198 ? -6.591 -17.922 -8.915 1.00 85.94 198 ASN A O 1
ATOM 1548 N N . THR A 1 199 ? -7.112 -16.086 -7.730 1.00 86.00 199 THR A N 1
ATOM 1549 C CA . THR A 1 199 ? -7.211 -16.741 -6.425 1.00 86.00 199 THR A CA 1
ATOM 1550 C C . THR A 1 199 ? -8.685 -16.834 -6.049 1.00 86.00 199 THR A C 1
ATOM 1552 O O . THR A 1 199 ? -9.449 -15.906 -6.307 1.00 86.00 199 THR A O 1
ATOM 1555 N N . ASP A 1 200 ? -9.085 -17.914 -5.382 1.00 79.31 200 ASP A N 1
ATOM 1556 C CA . ASP A 1 200 ? -10.377 -17.978 -4.699 1.00 79.31 200 ASP A CA 1
ATOM 1557 C C . ASP A 1 200 ? -10.365 -17.003 -3.506 1.00 79.31 200 ASP A C 1
ATOM 1559 O O . ASP A 1 200 ? -9.994 -17.349 -2.383 1.00 79.31 200 ASP A O 1
ATOM 1563 N N . VAL A 1 201 ? -10.695 -15.734 -3.758 1.00 71.62 201 VAL A N 1
ATOM 1564 C CA . VAL A 1 201 ? -10.785 -14.707 -2.715 1.00 71.62 201 VAL A CA 1
ATOM 1565 C C . VAL A 1 201 ? -12.116 -14.864 -1.986 1.00 71.62 201 VAL A C 1
ATOM 1567 O O . VAL A 1 201 ? -13.171 -14.523 -2.517 1.00 71.62 201 VAL A O 1
ATOM 1570 N N . SER A 1 202 ? -12.071 -15.341 -0.744 1.00 77.62 202 SER A N 1
ATOM 1571 C CA . SER A 1 202 ? -13.240 -15.376 0.135 1.00 77.62 202 SER A CA 1
ATOM 1572 C C . SER A 1 202 ? -13.389 -14.043 0.875 1.00 77.62 202 SER A C 1
ATOM 1574 O O . SER A 1 202 ? -12.689 -13.781 1.858 1.00 77.62 202 SER A O 1
ATOM 1576 N N . VAL A 1 203 ? -14.300 -13.190 0.410 1.00 85.19 203 VAL A N 1
ATOM 1577 C CA . VAL A 1 203 ? -14.846 -12.096 1.231 1.00 85.19 203 VAL A CA 1
ATOM 1578 C C . VAL A 1 203 ? -15.802 -12.722 2.257 1.00 85.19 203 VAL A C 1
ATOM 1580 O O . VAL A 1 203 ? -16.492 -13.672 1.892 1.00 85.19 203 VAL A O 1
ATOM 1583 N N . PRO A 1 204 ? -15.872 -12.246 3.516 1.00 87.75 204 PRO A N 1
ATOM 1584 C CA . PRO A 1 204 ? -16.846 -12.767 4.472 1.00 87.75 204 PRO A CA 1
ATOM 1585 C C . PRO A 1 204 ? -18.275 -12.702 3.918 1.00 87.75 204 PRO A C 1
ATOM 1587 O O . PRO A 1 204 ? -18.678 -11.662 3.394 1.00 87.75 204 PRO A O 1
ATOM 1590 N N . ASP A 1 205 ? -19.046 -13.781 4.073 1.00 85.94 205 ASP A N 1
ATOM 1591 C CA . ASP A 1 205 ? -20.389 -13.909 3.481 1.00 85.94 205 ASP A CA 1
ATOM 1592 C C . ASP A 1 205 ? -21.322 -12.757 3.886 1.00 85.94 205 ASP A C 1
ATOM 1594 O O . ASP A 1 205 ? -22.064 -12.227 3.062 1.00 85.94 205 ASP A O 1
ATOM 1598 N N . TRP A 1 206 ? -21.224 -12.295 5.138 1.00 85.69 206 TRP A N 1
ATOM 1599 C CA . TRP A 1 206 ? -22.011 -11.171 5.661 1.00 85.69 206 TRP A CA 1
ATOM 1600 C C . TRP A 1 206 ? -21.653 -9.811 5.033 1.00 85.69 206 TRP A C 1
ATOM 1602 O O . TRP A 1 206 ? -22.432 -8.865 5.135 1.00 85.69 206 TRP A O 1
ATOM 1612 N N . LEU A 1 207 ? -20.484 -9.693 4.394 1.00 88.38 207 LEU A N 1
ATOM 1613 C CA . LEU A 1 207 ? -20.016 -8.474 3.730 1.00 88.38 207 LEU A CA 1
ATOM 1614 C C . LEU A 1 207 ? -20.198 -8.532 2.209 1.00 88.38 207 LEU A C 1
ATOM 1616 O O . LEU A 1 207 ? -20.251 -7.482 1.576 1.00 88.38 207 LEU A O 1
ATOM 1620 N N . HIS A 1 208 ? -20.289 -9.727 1.621 1.00 88.94 208 HIS A N 1
ATOM 1621 C CA . HIS A 1 208 ? -20.279 -9.939 0.173 1.00 88.94 208 HIS A CA 1
ATOM 1622 C C . HIS A 1 208 ? -21.322 -9.085 -0.570 1.00 88.94 208 HIS A C 1
ATOM 1624 O O . HIS A 1 208 ? -20.966 -8.298 -1.449 1.00 88.94 208 HIS A O 1
ATOM 1630 N N . ASP A 1 209 ? -22.595 -9.175 -0.180 1.00 89.62 209 ASP A N 1
ATOM 1631 C CA . ASP A 1 209 ? -23.680 -8.465 -0.869 1.00 89.62 209 ASP A CA 1
ATOM 1632 C C . ASP A 1 209 ? -23.585 -6.950 -0.674 1.00 89.62 209 ASP A C 1
ATOM 1634 O O . ASP A 1 209 ? -23.695 -6.193 -1.641 1.00 89.62 209 ASP A O 1
ATOM 1638 N N . VAL A 1 210 ? -23.279 -6.511 0.552 1.00 90.31 210 VAL A N 1
ATOM 1639 C CA . VAL A 1 210 ? -23.089 -5.091 0.886 1.00 90.31 210 VAL A CA 1
ATOM 1640 C C . VAL A 1 210 ? -21.914 -4.501 0.105 1.00 90.31 210 VAL A C 1
ATOM 1642 O O . VAL A 1 210 ? -22.007 -3.386 -0.405 1.00 90.31 210 VAL A O 1
ATOM 1645 N N . PHE A 1 211 ? -20.821 -5.253 -0.040 1.00 89.81 211 PHE A N 1
ATOM 1646 C CA . PHE A 1 211 ? -19.638 -4.842 -0.792 1.00 89.81 211 PHE A CA 1
ATOM 1647 C C . PHE A 1 211 ? -19.919 -4.705 -2.292 1.00 89.81 211 PHE A C 1
ATOM 1649 O O . PHE A 1 211 ? -19.461 -3.747 -2.915 1.00 89.81 211 PHE A O 1
ATOM 1656 N N . LEU A 1 212 ? -20.696 -5.625 -2.871 1.00 91.25 212 LEU A N 1
ATOM 1657 C CA . LEU A 1 212 ? -21.126 -5.550 -4.271 1.00 91.25 212 LEU A CA 1
ATOM 1658 C C . LEU A 1 212 ? -22.239 -4.512 -4.510 1.00 91.25 212 LEU A C 1
ATOM 1660 O O . LEU A 1 212 ? -22.525 -4.175 -5.660 1.00 91.25 212 LEU A O 1
ATOM 1664 N N . GLY A 1 213 ? -22.844 -3.985 -3.443 1.00 91.62 213 GLY A N 1
ATOM 1665 C CA . GLY A 1 213 ? -23.914 -2.989 -3.501 1.00 91.62 213 GLY A CA 1
ATOM 1666 C C . GLY A 1 213 ? -25.308 -3.580 -3.727 1.00 91.62 213 GLY A C 1
ATOM 1667 O O . GLY A 1 213 ? -26.209 -2.864 -4.168 1.00 91.62 213 GLY A O 1
ATOM 1668 N N . TYR A 1 214 ? -25.492 -4.870 -3.448 1.00 89.81 214 TYR A N 1
ATOM 1669 C CA . TYR A 1 214 ? -26.788 -5.544 -3.457 1.00 89.81 214 TYR A CA 1
ATOM 1670 C C . TYR A 1 214 ? -27.379 -5.623 -2.037 1.00 89.81 214 TYR A C 1
ATOM 1672 O O . TYR A 1 214 ? -26.687 -5.419 -1.042 1.00 89.81 214 TYR A O 1
ATOM 1680 N N . GLY A 1 215 ? -28.668 -5.963 -1.939 1.00 87.88 215 GLY A N 1
ATOM 1681 C CA . GLY A 1 215 ? -29.316 -6.272 -0.660 1.00 87.88 215 GLY A CA 1
ATOM 1682 C C . GLY A 1 215 ? -29.565 -5.064 0.250 1.00 87.88 215 GLY A C 1
ATOM 1683 O O . GLY A 1 215 ? -29.709 -3.930 -0.211 1.00 87.88 215 GLY A O 1
ATOM 1684 N N . ASP A 1 216 ? -29.683 -5.336 1.551 1.00 86.44 216 ASP A N 1
ATOM 1685 C CA . ASP A 1 216 ? -29.865 -4.320 2.590 1.00 86.44 216 ASP A CA 1
ATOM 1686 C C . ASP A 1 216 ? -28.495 -3.780 3.050 1.00 86.44 216 ASP A C 1
ATOM 1688 O O . ASP A 1 216 ? -27.692 -4.552 3.582 1.00 86.44 216 ASP A O 1
ATOM 1692 N N . PRO A 1 217 ? -28.209 -2.469 2.912 1.00 85.19 217 PRO A N 1
ATOM 1693 C CA . PRO A 1 217 ? -26.950 -1.887 3.379 1.00 85.19 217 PRO A CA 1
ATOM 1694 C C . PRO A 1 217 ? -26.734 -2.021 4.896 1.00 85.19 217 PRO A C 1
ATOM 1696 O O . PRO A 1 217 ? -25.596 -1.929 5.354 1.00 85.19 217 PRO A O 1
ATOM 1699 N N . ALA A 1 218 ? -27.793 -2.239 5.683 1.00 84.75 218 ALA A N 1
ATOM 1700 C CA . ALA A 1 218 ? -27.701 -2.456 7.124 1.00 84.75 218 ALA A CA 1
ATOM 1701 C C . ALA A 1 218 ? -27.440 -3.925 7.508 1.00 84.75 218 ALA A C 1
ATOM 1703 O O . ALA A 1 218 ? -27.219 -4.207 8.686 1.00 84.75 218 ALA A O 1
ATOM 1704 N N . ALA A 1 219 ? -27.421 -4.867 6.559 1.00 83.50 219 ALA A N 1
ATOM 1705 C CA . ALA A 1 219 ? -27.230 -6.292 6.850 1.00 83.50 219 ALA A CA 1
ATOM 1706 C C . ALA A 1 219 ? -25.880 -6.595 7.527 1.00 83.50 219 ALA A C 1
ATOM 1708 O O . ALA A 1 219 ? -25.797 -7.485 8.367 1.00 83.50 219 ALA A O 1
ATOM 1709 N N . ALA A 1 220 ? -24.842 -5.816 7.210 1.00 83.50 220 ALA A N 1
ATOM 1710 C CA . ALA A 1 220 ? -23.509 -5.947 7.799 1.00 83.50 220 ALA A CA 1
ATOM 1711 C C . ALA A 1 220 ? -23.335 -5.182 9.128 1.00 83.50 220 ALA A C 1
ATOM 1713 O O . ALA A 1 220 ? -22.249 -5.208 9.709 1.00 83.50 220 ALA A O 1
ATOM 1714 N N . ALA A 1 221 ? -24.354 -4.455 9.597 1.00 78.25 221 ALA A N 1
ATOM 1715 C CA . ALA A 1 221 ? -24.258 -3.652 10.810 1.00 78.25 221 ALA A CA 1
ATOM 1716 C C . ALA A 1 221 ? -24.406 -4.503 12.082 1.00 78.25 221 ALA A C 1
ATOM 1718 O O . ALA A 1 221 ? -25.170 -5.467 12.120 1.00 78.25 221 ALA A O 1
ATOM 1719 N N . LEU A 1 222 ? -23.733 -4.048 13.146 1.00 62.12 222 LEU A N 1
ATOM 1720 C CA . LEU A 1 222 ? -23.719 -4.567 14.521 1.00 62.12 222 LEU A CA 1
ATOM 1721 C C . LEU A 1 222 ? -25.014 -5.241 15.011 1.00 62.12 222 LEU A C 1
ATOM 1723 O O . LEU A 1 222 ? -24.980 -6.238 15.721 1.00 62.12 222 LEU A O 1
ATOM 1727 N N . LEU A 1 223 ? -26.165 -4.645 14.714 1.00 57.50 223 LEU A N 1
ATOM 1728 C CA . LEU A 1 223 ? -27.438 -5.049 15.310 1.00 57.50 223 LEU A CA 1
ATOM 1729 C C . LEU A 1 223 ? -28.071 -6.272 14.631 1.00 57.50 223 LEU A C 1
ATOM 1731 O O . LEU A 1 223 ? -29.001 -6.845 15.189 1.00 57.50 223 LEU A O 1
ATOM 1735 N N . ASN A 1 224 ? -27.563 -6.680 13.466 1.00 54.84 224 ASN A N 1
ATOM 1736 C CA . ASN A 1 224 ? -28.161 -7.735 12.648 1.00 54.84 224 ASN A CA 1
ATOM 1737 C C . ASN A 1 224 ? -27.384 -9.059 12.682 1.00 54.84 224 ASN A C 1
ATOM 1739 O O . ASN A 1 224 ? -27.840 -10.048 12.109 1.00 54.84 224 ASN A O 1
ATOM 1743 N N . THR A 1 225 ? -26.235 -9.115 13.360 1.00 57.72 225 THR A N 1
ATOM 1744 C CA . THR A 1 225 ? -25.464 -10.351 13.508 1.00 57.72 225 THR A CA 1
ATOM 1745 C C . THR A 1 225 ? -25.873 -11.073 14.794 1.00 57.72 225 THR A C 1
ATOM 1747 O O . THR A 1 225 ? -25.780 -10.538 15.897 1.00 57.72 225 THR A O 1
ATOM 1750 N N . HIS A 1 226 ? -26.287 -12.341 14.680 1.00 62.66 226 HIS A N 1
ATOM 1751 C CA . HIS A 1 226 ? -26.548 -13.223 15.834 1.00 62.66 226 HIS A CA 1
ATOM 1752 C C . HIS A 1 226 ? -25.309 -13.439 16.736 1.00 62.66 226 HIS A C 1
ATOM 1754 O O . HIS A 1 226 ? -25.412 -14.053 17.795 1.00 62.66 226 HIS A O 1
ATOM 1760 N N . GLU A 1 227 ? -24.148 -12.933 16.316 1.00 69.12 227 GLU A N 1
ATOM 1761 C CA . GLU A 1 227 ? -22.844 -13.032 16.973 1.00 69.12 227 GLU A CA 1
ATOM 1762 C C . GLU A 1 227 ? -22.472 -11.781 17.791 1.00 69.12 227 GLU A C 1
ATOM 1764 O O . GLU A 1 227 ? -21.354 -11.694 18.299 1.00 69.12 227 GLU A O 1
ATOM 1769 N N . ALA A 1 228 ? -23.373 -10.800 17.923 1.00 73.06 228 ALA A N 1
ATOM 1770 C CA . ALA A 1 228 ? -23.105 -9.593 18.701 1.00 73.06 228 ALA A CA 1
ATOM 1771 C C . ALA A 1 228 ? -22.724 -9.922 20.160 1.00 73.06 228 ALA A C 1
ATOM 1773 O O . ALA A 1 228 ? -23.406 -10.674 20.865 1.00 73.06 228 ALA A O 1
ATOM 1774 N N . LEU A 1 229 ? -21.645 -9.306 20.642 1.00 79.81 229 LEU A N 1
ATOM 1775 C CA . LEU A 1 229 ? -21.204 -9.399 22.027 1.00 79.81 229 LEU A CA 1
ATOM 1776 C C . LEU A 1 229 ? -22.210 -8.674 22.924 1.00 79.81 229 LEU A C 1
ATOM 1778 O O . LEU A 1 229 ? -22.276 -7.445 22.971 1.00 79.81 229 LEU A O 1
ATOM 1782 N N . HIS A 1 230 ? -22.987 -9.444 23.682 1.00 84.62 230 HIS A N 1
ATOM 1783 C CA . HIS A 1 230 ? -23.920 -8.876 24.657 1.00 84.62 230 HIS A CA 1
ATOM 1784 C C . HIS A 1 230 ? -23.204 -8.237 25.840 1.00 84.62 230 HIS A C 1
ATOM 1786 O O . HIS A 1 230 ? -23.656 -7.219 26.349 1.00 84.62 230 HIS A O 1
ATOM 1792 N N . THR A 1 231 ? -22.092 -8.820 26.280 1.00 91.88 231 THR A N 1
ATOM 1793 C CA . THR A 1 231 ? -21.296 -8.297 27.387 1.00 91.88 231 THR A CA 1
ATOM 1794 C C . THR A 1 231 ? -19.975 -7.784 26.848 1.00 91.88 231 THR A C 1
ATOM 1796 O O . THR A 1 231 ? -19.174 -8.557 26.332 1.00 91.88 231 THR A O 1
ATOM 1799 N N . ILE A 1 232 ? -19.746 -6.481 26.990 1.00 93.31 232 ILE A N 1
ATOM 1800 C CA . ILE A 1 232 ? -18.552 -5.802 26.494 1.00 93.31 232 ILE A CA 1
ATOM 1801 C C . ILE A 1 232 ? -17.809 -5.210 27.681 1.00 93.31 232 ILE A C 1
ATOM 1803 O O . ILE A 1 232 ? -18.376 -4.477 28.495 1.00 93.31 232 ILE A O 1
ATOM 1807 N N . ASP A 1 233 ? -16.524 -5.523 27.776 1.00 95.81 233 ASP A N 1
ATOM 1808 C CA . ASP A 1 233 ? -15.621 -4.845 28.691 1.00 95.81 233 ASP A CA 1
ATOM 1809 C C . ASP A 1 233 ? -15.074 -3.585 28.008 1.00 95.81 233 ASP A C 1
ATOM 1811 O O . ASP A 1 233 ? -14.356 -3.659 27.008 1.00 95.81 233 ASP A O 1
ATOM 1815 N N . PHE A 1 234 ? -15.474 -2.420 28.523 1.00 96.06 234 PHE A N 1
ATOM 1816 C CA . PHE A 1 234 ? -15.086 -1.118 27.984 1.00 96.06 234 PHE A CA 1
ATOM 1817 C C . PHE A 1 234 ? -13.756 -0.618 28.557 1.00 96.06 234 PHE A C 1
ATOM 1819 O O . PHE A 1 234 ? -13.322 0.475 28.186 1.00 96.06 234 PHE A O 1
ATOM 1826 N N . LYS A 1 235 ? -13.096 -1.381 29.439 1.00 94.94 235 LYS A N 1
ATOM 1827 C CA . LYS A 1 235 ? -11.799 -1.022 30.026 1.00 94.94 235 LYS A CA 1
ATOM 1828 C C . LYS A 1 235 ? -11.829 0.402 30.606 1.00 94.94 235 LYS A C 1
ATOM 1830 O O . LYS A 1 235 ? -12.701 0.734 31.408 1.00 94.94 235 LYS A O 1
ATOM 1835 N N . ASP A 1 236 ? -10.903 1.251 30.176 1.00 94.50 236 ASP A N 1
ATOM 1836 C CA . ASP A 1 236 ? -10.715 2.641 30.591 1.00 94.50 236 ASP A CA 1
ATOM 1837 C C . ASP A 1 236 ? 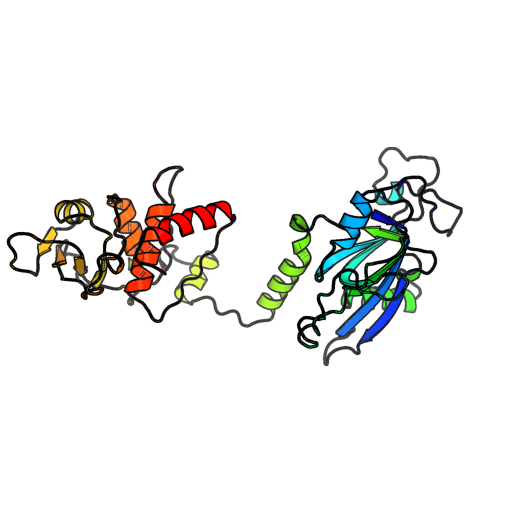-11.525 3.660 29.757 1.00 94.50 236 ASP A C 1
ATOM 1839 O O . ASP A 1 236 ? -11.318 4.871 29.871 1.00 94.50 236 ASP A O 1
ATOM 1843 N N . THR A 1 237 ? -12.469 3.209 28.919 1.00 97.06 237 THR A N 1
ATOM 1844 C CA . THR A 1 237 ? -13.274 4.109 28.066 1.00 97.06 237 THR A CA 1
ATOM 1845 C C . THR A 1 237 ? -13.993 5.173 28.899 1.00 97.06 237 THR A C 1
ATOM 1847 O O . THR A 1 237 ? -14.068 6.338 28.501 1.00 97.06 237 THR A O 1
ATOM 1850 N N . PHE A 1 238 ? -14.498 4.798 30.078 1.00 97.19 238 PHE A N 1
ATOM 1851 C CA . PHE A 1 238 ? -15.219 5.705 30.961 1.00 97.19 238 PHE A CA 1
ATOM 1852 C C . PHE A 1 238 ? -14.346 6.185 32.124 1.00 97.19 238 PHE A C 1
ATOM 1854 O O . PHE A 1 238 ? -13.930 5.394 32.961 1.00 97.19 238 PHE A O 1
ATOM 1861 N N . LEU A 1 239 ? -14.140 7.501 32.213 1.00 95.19 239 LEU A N 1
ATOM 1862 C CA . LEU A 1 239 ? -13.445 8.143 33.337 1.00 95.19 239 LEU A CA 1
ATOM 1863 C C . LEU A 1 239 ? -14.119 7.936 34.710 1.00 95.19 239 LEU A C 1
ATOM 1865 O O . LEU A 1 239 ? -13.431 7.829 35.721 1.00 95.19 239 LEU A O 1
ATOM 1869 N N . ASP A 1 240 ? -15.454 7.926 34.760 1.00 94.31 240 ASP A N 1
ATOM 1870 C CA . ASP A 1 240 ? -16.238 7.859 35.999 1.00 94.31 240 ASP A CA 1
ATOM 1871 C C . ASP A 1 240 ? -17.662 7.317 35.756 1.00 94.31 240 ASP A C 1
ATOM 1873 O O . ASP A 1 240 ? -18.069 7.072 34.616 1.00 94.31 240 ASP A O 1
ATOM 1877 N N . GLU A 1 241 ? -18.418 7.100 36.840 1.00 93.94 241 GLU A N 1
ATOM 1878 C CA . GLU A 1 241 ? -19.806 6.614 36.793 1.00 93.94 241 GLU A CA 1
ATOM 1879 C C . GLU A 1 241 ? -20.745 7.580 36.049 1.00 93.94 241 GLU A C 1
ATOM 1881 O O . GLU A 1 241 ? -21.567 7.141 35.243 1.00 93.94 241 GLU A O 1
ATOM 1886 N N . ASP A 1 242 ? -20.569 8.893 36.235 1.00 94.81 242 ASP A N 1
ATOM 1887 C CA . ASP A 1 242 ? -21.366 9.922 35.558 1.00 94.81 242 ASP A CA 1
ATOM 1888 C C . ASP A 1 242 ? -21.138 9.899 34.043 1.00 94.81 242 ASP A C 1
ATOM 1890 O O . ASP A 1 242 ? -22.070 10.091 33.262 1.00 94.81 242 ASP A O 1
ATOM 1894 N N . HIS A 1 243 ? -19.902 9.655 33.607 1.00 96.81 243 HIS A N 1
ATOM 1895 C CA . HIS A 1 243 ? -19.536 9.540 32.202 1.00 96.81 243 HIS A CA 1
ATOM 1896 C C . HIS A 1 243 ? -20.226 8.349 31.555 1.00 96.81 243 HIS A C 1
ATOM 1898 O O . HIS A 1 243 ? -20.782 8.500 30.468 1.00 96.81 243 HIS A O 1
ATOM 1904 N N . LEU A 1 244 ? -20.238 7.193 32.224 1.00 95.88 244 LEU A N 1
ATOM 1905 C CA . LEU A 1 244 ? -20.937 6.012 31.728 1.00 95.88 244 LEU A CA 1
ATOM 1906 C C . LEU A 1 244 ? -22.433 6.295 31.577 1.00 95.88 244 LEU A C 1
ATOM 1908 O O . LEU A 1 244 ? -22.992 6.064 30.508 1.00 95.88 244 LEU A O 1
ATOM 1912 N N . VAL A 1 245 ? -23.073 6.852 32.609 1.00 95.00 245 VAL A N 1
ATOM 1913 C CA . VAL A 1 245 ? -24.514 7.156 32.579 1.00 95.00 245 VAL A CA 1
ATOM 1914 C C . VAL A 1 245 ? -24.845 8.159 31.468 1.00 95.00 245 VAL A C 1
ATOM 1916 O O . VAL A 1 245 ? -25.785 7.948 30.705 1.00 95.00 245 VAL A O 1
ATOM 1919 N N . GLN A 1 246 ? -24.049 9.222 31.320 1.00 96.00 246 GLN A N 1
ATOM 1920 C CA . GLN A 1 246 ? -24.237 10.227 30.265 1.00 96.00 246 GLN A CA 1
ATOM 1921 C C . GLN A 1 246 ? -24.013 9.665 28.857 1.00 96.00 246 GLN A C 1
ATOM 1923 O O . GLN A 1 246 ? -24.603 10.175 27.906 1.00 96.00 246 GLN A O 1
ATOM 1928 N N . SER A 1 247 ? -23.181 8.631 28.718 1.00 96.44 247 SER A N 1
ATOM 1929 C CA . SER A 1 247 ? -22.864 8.006 27.429 1.00 96.44 247 SER A CA 1
ATOM 1930 C C . SER A 1 247 ? -24.012 7.174 26.861 1.00 96.44 247 SER A C 1
ATOM 1932 O O . SER A 1 247 ? -24.061 6.965 25.652 1.00 96.44 247 SER A O 1
ATOM 1934 N N . PHE A 1 248 ? -24.962 6.752 27.700 1.00 94.50 248 PHE A N 1
ATOM 1935 C CA . PHE A 1 248 ? -26.129 5.966 27.296 1.00 94.50 248 PHE A CA 1
ATOM 1936 C C . PHE A 1 248 ? -27.444 6.691 27.635 1.00 94.50 248 PHE A C 1
ATOM 1938 O O . PHE A 1 248 ? -28.234 6.190 28.433 1.00 94.50 248 PHE A O 1
ATOM 1945 N N . PRO A 1 249 ? -27.740 7.851 27.014 1.00 92.44 249 PRO A N 1
ATOM 1946 C CA . PRO A 1 249 ? -28.877 8.698 27.398 1.00 92.44 249 PRO A CA 1
ATOM 1947 C C . PRO A 1 249 ? -30.250 8.027 27.230 1.00 92.44 249 PRO A C 1
ATOM 1949 O O . PRO A 1 249 ? -31.208 8.420 27.890 1.00 92.44 249 PRO A O 1
ATOM 1952 N N . ASN A 1 250 ? -30.342 7.016 26.361 1.00 89.31 250 ASN A N 1
ATOM 1953 C CA . ASN A 1 250 ? -31.576 6.282 26.078 1.00 89.31 250 ASN A CA 1
ATOM 1954 C C . ASN A 1 250 ? -31.709 4.976 26.879 1.00 89.31 250 ASN A C 1
ATOM 1956 O O . ASN A 1 250 ? -32.686 4.264 26.685 1.00 89.31 250 ASN A O 1
ATOM 1960 N N . HIS A 1 251 ? -30.755 4.649 27.761 1.00 89.12 251 HIS A N 1
ATOM 1961 C CA . HIS A 1 251 ? -30.788 3.420 28.553 1.00 89.12 251 HIS A CA 1
ATOM 1962 C C . HIS A 1 251 ? -30.829 3.718 30.056 1.00 89.12 251 HIS A C 1
ATOM 1964 O O . HIS A 1 251 ? -30.180 4.629 30.567 1.00 89.12 251 HIS A O 1
ATOM 1970 N N . LYS A 1 252 ? -31.571 2.899 30.796 1.00 91.62 252 LYS A N 1
ATOM 1971 C CA . LYS A 1 252 ? -31.563 2.841 32.255 1.00 91.62 252 LYS A CA 1
ATOM 1972 C C . LYS A 1 252 ? -30.387 1.984 32.710 1.00 91.62 252 LYS A C 1
ATOM 1974 O O . LYS A 1 252 ? -30.283 0.816 32.351 1.00 91.62 252 LYS A O 1
ATOM 1979 N N . VAL A 1 253 ? -29.509 2.565 33.520 1.00 92.75 253 VAL A N 1
ATOM 1980 C CA . VAL A 1 253 ? -28.334 1.871 34.059 1.00 92.75 253 VAL A CA 1
ATOM 1981 C C . VAL A 1 253 ? -28.704 1.118 35.333 1.00 92.75 253 VAL A C 1
ATOM 1983 O O . VAL A 1 253 ? -29.103 1.727 36.327 1.00 92.75 253 VAL A O 1
ATOM 1986 N N . LYS A 1 254 ? -28.520 -0.203 35.324 1.00 93.50 254 LYS A N 1
ATOM 1987 C CA . LYS A 1 254 ? -28.656 -1.070 36.495 1.00 93.50 254 LYS A CA 1
ATOM 1988 C C . LYS A 1 254 ? -27.292 -1.561 36.956 1.00 93.50 254 LYS A C 1
ATOM 1990 O O . LYS A 1 254 ? -26.650 -2.378 36.300 1.00 93.50 254 LYS A O 1
ATOM 1995 N N . TRP A 1 255 ? -26.872 -1.109 38.128 1.00 92.44 255 TRP A N 1
ATOM 1996 C CA . TRP A 1 255 ? -25.623 -1.549 38.741 1.00 92.44 255 TRP A CA 1
ATOM 1997 C C . TRP A 1 255 ? -25.772 -2.940 39.362 1.00 92.44 255 TRP A C 1
ATOM 1999 O O . TRP A 1 255 ? -26.654 -3.174 40.190 1.00 92.44 255 TRP A O 1
ATOM 2009 N N . MET A 1 256 ? -24.897 -3.865 38.971 1.00 89.75 256 MET A N 1
ATOM 2010 C CA . MET A 1 256 ? -24.886 -5.238 39.491 1.00 89.75 256 MET A CA 1
ATOM 2011 C C . MET A 1 256 ? -24.157 -5.337 40.837 1.00 89.75 256 MET A C 1
ATOM 2013 O O . MET A 1 256 ? -24.500 -6.158 41.690 1.00 89.75 256 MET A O 1
ATOM 2017 N N . THR A 1 257 ? -23.181 -4.461 41.066 1.00 81.94 257 THR A N 1
ATOM 2018 C CA . THR A 1 257 ? -22.415 -4.395 42.314 1.00 81.94 257 THR A CA 1
ATOM 2019 C C . THR A 1 257 ? -23.176 -3.562 43.355 1.00 81.94 257 THR A C 1
ATOM 2021 O O . THR A 1 257 ? -23.634 -2.466 43.063 1.00 81.94 257 THR A O 1
ATOM 2024 N N . LYS A 1 258 ? -23.302 -4.019 44.610 1.00 77.81 258 LYS A N 1
ATOM 2025 C CA . LYS A 1 258 ? -23.981 -3.256 45.690 1.00 77.81 258 LYS A CA 1
ATOM 2026 C C . LYS A 1 258 ? -23.065 -2.223 46.375 1.00 77.81 258 LYS A C 1
ATOM 2028 O O . LYS A 1 258 ? -23.104 -2.068 47.596 1.00 77.81 258 LYS A O 1
ATOM 2033 N N . ALA A 1 259 ? -22.193 -1.565 45.616 1.00 78.56 259 ALA A N 1
ATOM 2034 C CA . ALA A 1 259 ? -21.251 -0.582 46.149 1.00 78.56 259 ALA A CA 1
ATOM 2035 C C . ALA A 1 259 ? -21.916 0.797 46.309 1.00 78.56 259 ALA A C 1
ATOM 2037 O O . ALA A 1 259 ? -22.856 1.127 45.598 1.00 78.56 259 ALA A O 1
ATOM 2038 N N . LYS A 1 260 ? -21.426 1.621 47.249 1.00 75.75 260 LYS A N 1
ATOM 2039 C CA . LYS A 1 260 ? -21.874 3.025 47.385 1.00 75.75 260 LYS A CA 1
ATOM 2040 C C . LYS A 1 260 ? -21.300 3.945 46.304 1.00 75.75 260 LYS A C 1
ATOM 2042 O O . LYS A 1 260 ? -21.844 5.019 46.091 1.00 75.75 260 LYS A O 1
ATOM 2047 N N . LYS A 1 261 ? -20.174 3.552 45.707 1.00 81.75 261 LYS A N 1
ATOM 2048 C CA . LYS A 1 261 ? -19.476 4.269 44.642 1.00 81.75 261 LYS A CA 1
ATOM 2049 C C . LYS A 1 261 ? -18.934 3.242 43.662 1.00 81.75 261 LYS A C 1
ATOM 2051 O O . LYS A 1 261 ? -18.320 2.266 44.103 1.00 81.75 261 LYS A O 1
ATOM 2056 N N . HIS A 1 262 ? -19.143 3.474 42.375 1.00 85.94 262 HIS A N 1
ATOM 2057 C CA . HIS A 1 262 ? -18.618 2.623 41.320 1.00 85.94 262 HIS A CA 1
ATOM 2058 C C . HIS A 1 262 ? -17.360 3.254 40.735 1.00 85.94 262 HIS A C 1
ATOM 2060 O O . HIS A 1 262 ? -17.296 4.460 40.503 1.00 85.94 262 HIS A O 1
ATOM 2066 N N . VAL A 1 263 ? -16.323 2.443 40.548 1.00 88.12 263 VAL A N 1
ATOM 2067 C CA . VAL A 1 263 ? -15.037 2.896 40.012 1.00 88.12 263 VAL A CA 1
ATOM 2068 C C . VAL A 1 263 ? -14.765 2.104 38.743 1.00 88.12 263 VAL A C 1
ATOM 2070 O O . VAL A 1 263 ? -15.021 0.901 38.716 1.00 88.12 263 VAL A O 1
ATOM 2073 N N . ALA A 1 264 ? -14.302 2.796 37.703 1.00 89.12 264 ALA A N 1
ATOM 2074 C CA . ALA A 1 264 ? -13.853 2.172 36.467 1.00 89.12 264 ALA A CA 1
ATOM 2075 C C . ALA A 1 264 ? -12.706 1.183 36.756 1.00 89.12 264 ALA A C 1
ATOM 2077 O O . ALA A 1 264 ? -11.968 1.385 37.728 1.00 89.12 264 ALA A O 1
ATOM 2078 N N . PRO A 1 265 ? -12.506 0.147 35.929 1.00 93.88 265 PRO A N 1
ATOM 2079 C CA . PRO A 1 265 ? -13.167 -0.157 34.654 1.00 93.88 265 PRO A CA 1
ATOM 2080 C C . PRO A 1 265 ? -14.593 -0.720 34.778 1.00 93.88 265 PRO A C 1
ATOM 2082 O O . PRO A 1 265 ? -15.003 -1.229 35.825 1.00 93.88 265 PRO A O 1
ATOM 2085 N N . PHE A 1 266 ? -15.353 -0.627 33.679 1.00 95.50 266 PHE A N 1
ATOM 2086 C CA . PHE A 1 266 ? -16.743 -1.084 33.615 1.00 95.50 266 PHE A CA 1
ATOM 2087 C C . PHE A 1 266 ? -16.980 -2.093 32.495 1.00 95.50 266 PHE A C 1
ATOM 2089 O O . PHE A 1 266 ? -16.620 -1.874 31.336 1.00 95.50 266 PHE A O 1
ATOM 2096 N N . ARG A 1 267 ? -17.697 -3.159 32.845 1.00 95.62 267 ARG A N 1
ATOM 2097 C CA . ARG A 1 267 ? -18.279 -4.111 31.906 1.00 95.62 267 ARG A CA 1
ATOM 2098 C C . ARG A 1 267 ? -19.769 -3.831 31.777 1.00 95.62 267 ARG A C 1
ATOM 2100 O O . ARG A 1 267 ? -20.467 -3.698 32.783 1.00 95.62 267 ARG A O 1
ATOM 2107 N N . VAL A 1 268 ? -20.249 -3.733 30.543 1.00 94.94 268 VAL A N 1
ATOM 2108 C CA . VAL A 1 268 ? -21.647 -3.423 30.233 1.00 94.94 268 VAL A CA 1
ATOM 2109 C C . VAL A 1 268 ? -22.268 -4.610 29.515 1.00 94.94 268 VAL A C 1
ATOM 2111 O O . VAL A 1 268 ? -21.744 -5.069 28.502 1.00 94.94 268 VAL A O 1
ATOM 2114 N N . THR A 1 269 ? -23.390 -5.095 30.036 1.00 93.50 269 THR A N 1
ATOM 2115 C CA . THR A 1 269 ? -24.220 -6.114 29.392 1.00 93.50 269 THR A CA 1
ATOM 2116 C C . THR A 1 269 ? -25.453 -5.451 28.793 1.00 93.50 269 THR A C 1
ATOM 2118 O O . THR A 1 269 ? -26.271 -4.872 29.515 1.00 93.50 269 THR A O 1
ATOM 2121 N N . PHE A 1 270 ? -25.570 -5.544 27.473 1.00 89.38 270 PHE A N 1
ATOM 2122 C CA . PHE A 1 270 ? -26.684 -5.049 26.677 1.00 89.38 270 PHE A CA 1
ATOM 2123 C C . PHE A 1 270 ? -27.790 -6.108 26.562 1.00 89.38 270 PHE A C 1
ATOM 2125 O O . PHE A 1 270 ? -27.495 -7.309 26.587 1.00 89.38 270 PHE A O 1
ATOM 2132 N N . PRO A 1 271 ? -29.058 -5.682 26.428 1.00 84.38 271 PRO A N 1
ATOM 2133 C CA . PRO A 1 271 ? -30.167 -6.593 26.173 1.00 84.38 271 PRO A CA 1
ATOM 2134 C C . PRO A 1 271 ? -29.943 -7.369 24.870 1.00 84.38 271 PRO A C 1
ATOM 2136 O O . PRO A 1 271 ? -29.302 -6.886 23.930 1.00 84.38 271 PRO A O 1
ATOM 2139 N N . LYS A 1 272 ? -30.471 -8.593 24.813 1.00 77.31 272 LYS A N 1
ATOM 2140 C CA . LYS A 1 272 ? -30.478 -9.367 23.571 1.00 77.31 272 LYS A CA 1
ATOM 2141 C C . LYS A 1 272 ? -31.478 -8.752 22.585 1.00 77.31 272 LYS A C 1
ATOM 2143 O O . LYS A 1 272 ? -32.481 -8.204 23.036 1.00 77.31 272 LYS A O 1
ATOM 2148 N N . PRO A 1 273 ? -31.269 -8.901 21.264 1.00 66.38 273 PRO A N 1
ATOM 2149 C CA . PRO A 1 273 ? -32.229 -8.460 20.253 1.00 66.38 273 PRO A CA 1
ATOM 2150 C C . PRO A 1 273 ? -33.647 -8.994 20.487 1.00 66.38 273 PRO A C 1
ATOM 2152 O O . PRO A 1 273 ? -34.608 -8.309 20.194 1.00 66.38 273 PRO A O 1
ATOM 2155 N N . GLU A 1 274 ? -33.792 -10.189 21.064 1.00 65.44 274 GLU A N 1
ATOM 2156 C CA . GLU A 1 274 ? -35.094 -10.809 21.365 1.00 65.44 274 GLU A CA 1
ATOM 2157 C C . GLU A 1 274 ? -35.883 -10.076 22.475 1.00 65.44 274 GLU A C 1
ATOM 2159 O O . GLU A 1 274 ? -37.105 -10.201 22.555 1.00 65.44 274 GLU A O 1
ATOM 2164 N N . ASP A 1 275 ? -35.201 -9.273 23.299 1.00 66.31 275 ASP A N 1
ATOM 2165 C CA . ASP A 1 275 ? -35.755 -8.514 24.422 1.00 66.31 275 ASP A CA 1
ATOM 2166 C C . ASP A 1 275 ? -35.939 -7.021 24.060 1.00 66.31 275 ASP A C 1
ATOM 2168 O O . ASP A 1 275 ? -35.646 -6.146 24.876 1.00 66.31 275 ASP A O 1
ATOM 2172 N N . GLU A 1 276 ? -36.451 -6.712 22.854 1.00 50.44 276 GLU A N 1
ATOM 2173 C CA . GLU A 1 276 ? -36.579 -5.357 22.247 1.00 50.44 276 GLU A CA 1
ATOM 2174 C C . GLU A 1 276 ? -37.248 -4.266 23.121 1.00 50.44 276 GLU A C 1
ATOM 2176 O O . GLU A 1 276 ? -37.305 -3.101 22.737 1.00 50.44 276 GLU A O 1
ATOM 2181 N N . ARG A 1 277 ? -37.792 -4.610 24.293 1.00 53.50 277 ARG A N 1
ATOM 2182 C CA . ARG A 1 277 ? -38.451 -3.680 25.231 1.00 53.50 277 ARG A CA 1
ATOM 2183 C C . ARG A 1 277 ? -37.608 -3.315 26.451 1.00 53.50 277 ARG A C 1
ATOM 2185 O O . ARG A 1 277 ? -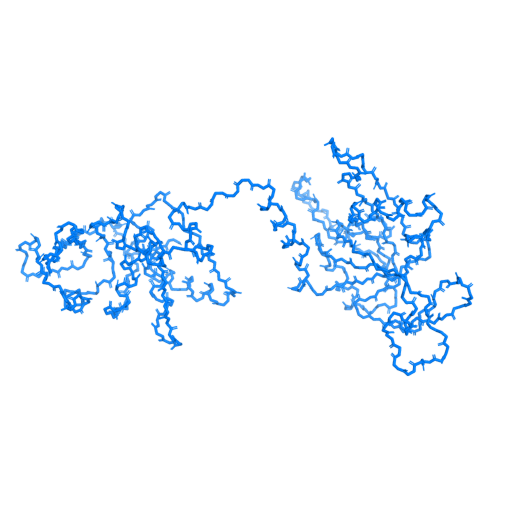38.060 -2.519 27.277 1.00 53.50 277 ARG A O 1
ATOM 2192 N N . ALA A 1 278 ? -36.444 -3.930 26.625 1.00 61.81 278 ALA A N 1
ATOM 2193 C CA . ALA A 1 278 ? -35.584 -3.666 27.764 1.00 61.81 278 ALA A CA 1
ATOM 2194 C C . ALA A 1 278 ? -34.622 -2.514 27.447 1.00 61.81 278 ALA A C 1
ATOM 2196 O O . ALA A 1 278 ? -33.485 -2.740 27.058 1.00 61.81 278 ALA A O 1
ATOM 2197 N N . ASP A 1 279 ? -35.035 -1.272 27.714 1.00 78.06 279 ASP A N 1
ATOM 2198 C CA . ASP A 1 279 ? -34.130 -0.107 27.718 1.00 78.06 279 ASP A CA 1
ATOM 2199 C C . ASP A 1 279 ? -33.137 -0.149 28.903 1.00 78.06 279 ASP A C 1
ATOM 2201 O O . ASP A 1 279 ? -32.680 0.888 29.367 1.00 78.06 279 ASP A O 1
ATOM 2205 N N . GLU A 1 280 ? -32.846 -1.314 29.485 1.00 89.25 280 GLU A N 1
ATOM 2206 C CA . GLU A 1 280 ? -32.034 -1.461 30.694 1.00 89.25 280 GLU A CA 1
ATOM 2207 C C . GLU A 1 280 ? -30.700 -2.137 30.364 1.00 89.25 280 GLU A C 1
ATOM 2209 O O . GLU A 1 280 ? -30.671 -3.256 29.854 1.00 89.25 280 GLU A O 1
ATOM 2214 N N . ILE A 1 281 ? -29.590 -1.471 30.693 1.00 92.81 281 ILE A N 1
ATOM 2215 C CA . ILE A 1 281 ? -28.240 -2.039 30.600 1.00 92.81 281 ILE A CA 1
ATOM 2216 C C . ILE A 1 281 ? -27.736 -2.409 31.988 1.00 92.81 281 ILE A C 1
ATOM 2218 O O . ILE A 1 281 ? -27.941 -1.674 32.958 1.00 92.81 281 ILE A O 1
ATOM 2222 N N . GLN A 1 282 ? -27.054 -3.546 32.091 1.00 94.38 282 GLN A N 1
ATOM 2223 C CA . GLN A 1 282 ? -26.447 -3.981 33.346 1.00 94.38 282 GLN A CA 1
ATOM 2224 C C . GLN A 1 282 ? -24.978 -3.592 33.364 1.00 94.38 282 GLN A C 1
ATOM 2226 O O . GLN A 1 282 ? -24.258 -3.850 32.402 1.00 94.38 282 GLN A O 1
ATOM 2231 N N . VAL A 1 283 ? -24.528 -2.989 34.460 1.00 95.50 283 VAL A N 1
ATOM 2232 C CA . VAL A 1 283 ? -23.155 -2.498 34.588 1.00 95.50 283 VAL A CA 1
ATOM 2233 C C . VAL A 1 283 ? -22.485 -3.121 35.801 1.00 95.50 283 VAL A C 1
ATOM 2235 O O . VAL A 1 283 ? -23.005 -3.086 36.920 1.00 95.50 283 VAL A O 1
ATOM 2238 N N . GLU A 1 284 ? -21.308 -3.685 35.563 1.00 94.50 284 GLU A N 1
ATOM 2239 C CA . GLU A 1 284 ? -20.427 -4.263 36.568 1.00 94.50 284 GLU A CA 1
ATOM 2240 C C . GLU A 1 284 ? -19.133 -3.443 36.633 1.00 94.50 284 GLU A C 1
ATOM 2242 O O . GLU A 1 284 ? -18.426 -3.291 35.637 1.00 94.50 284 GLU A O 1
ATOM 2247 N N . SER A 1 285 ? -18.816 -2.923 37.819 1.00 93.38 285 SER A N 1
ATOM 2248 C CA . SER A 1 285 ? -17.491 -2.377 38.131 1.00 93.38 285 SER A CA 1
ATOM 2249 C C . SER A 1 285 ? -16.602 -3.487 38.682 1.00 93.38 285 SER A C 1
ATOM 2251 O O . SER A 1 285 ? -17.031 -4.181 39.612 1.00 93.38 285 SER A O 1
ATOM 2253 N N . TYR A 1 286 ? -15.375 -3.618 38.181 1.00 91.06 286 TYR A N 1
ATOM 2254 C CA . TYR A 1 286 ? -14.427 -4.644 38.622 1.00 91.06 286 TYR A CA 1
ATOM 2255 C C . TYR A 1 286 ? -13.042 -4.053 38.908 1.00 91.06 286 TYR A C 1
ATOM 2257 O O . TYR A 1 286 ? -12.715 -2.958 38.461 1.00 91.06 286 TYR A O 1
ATOM 2265 N N . VAL A 1 287 ? -12.228 -4.777 39.680 1.00 88.06 287 VAL A N 1
ATOM 2266 C CA . VAL A 1 287 ? -10.831 -4.403 39.941 1.00 88.06 287 VAL A CA 1
ATOM 2267 C C . VAL A 1 287 ? -9.956 -5.107 38.900 1.00 88.06 287 VAL A C 1
ATOM 2269 O O . VAL A 1 287 ? -10.042 -6.336 38.807 1.00 88.06 287 VAL A O 1
ATOM 2272 N N . PRO A 1 288 ? -9.166 -4.377 38.092 1.00 86.56 288 PRO A N 1
ATOM 2273 C CA . PRO A 1 288 ? -8.279 -4.997 37.118 1.00 86.56 288 PRO A CA 1
ATOM 2274 C C . PRO A 1 288 ? -7.192 -5.825 37.827 1.00 86.56 288 PRO A C 1
ATOM 2276 O O . PRO A 1 288 ? -6.912 -5.581 39.004 1.00 86.56 288 PRO A O 1
ATOM 2279 N N . PRO A 1 289 ? -6.589 -6.815 37.144 1.00 86.50 289 PRO A N 1
ATOM 2280 C CA . PRO A 1 289 ? -5.438 -7.537 37.676 1.00 86.50 289 PRO A CA 1
ATOM 2281 C C . PRO A 1 289 ? -4.339 -6.570 38.128 1.00 86.50 289 PRO A C 1
ATOM 2283 O O . PRO A 1 289 ? -4.115 -5.552 37.476 1.00 86.50 289 PRO A O 1
ATOM 2286 N N . ASP A 1 290 ? -3.674 -6.887 39.241 1.00 86.00 290 ASP A N 1
ATOM 2287 C CA . ASP A 1 290 ? -2.551 -6.092 39.744 1.00 86.00 290 ASP A CA 1
ATOM 2288 C C . ASP A 1 290 ? -1.420 -6.101 38.699 1.00 86.00 290 ASP A C 1
ATOM 2290 O O . ASP A 1 290 ? -0.927 -7.189 38.376 1.00 86.00 290 ASP A O 1
ATOM 2294 N N . PRO A 1 291 ? -1.039 -4.940 38.132 1.00 84.06 291 PRO A N 1
ATOM 2295 C CA . PRO A 1 291 ? -0.048 -4.887 37.064 1.00 84.06 291 PRO A CA 1
ATOM 2296 C C . PRO A 1 291 ? 1.374 -5.173 37.562 1.00 84.06 291 PRO A C 1
ATOM 2298 O O . PRO A 1 291 ? 2.244 -5.502 36.761 1.00 84.06 291 PRO A O 1
ATOM 2301 N N . GLY A 1 292 ? 1.608 -5.096 38.874 1.00 86.62 292 GLY A N 1
ATOM 2302 C CA . GLY A 1 292 ? 2.911 -5.337 39.471 1.00 86.62 292 GLY A CA 1
ATOM 2303 C C . GLY A 1 292 ? 3.216 -4.382 40.625 1.00 86.62 292 GLY A C 1
ATOM 2304 O O . GLY A 1 292 ? 2.506 -3.402 40.862 1.00 86.62 292 GLY A O 1
ATOM 2305 N N . PRO A 1 293 ? 4.278 -4.670 41.395 1.00 89.31 293 PRO A N 1
ATOM 2306 C CA . PRO A 1 293 ? 4.617 -3.903 42.585 1.00 89.31 293 PRO A CA 1
ATOM 2307 C C . PRO A 1 293 ? 5.300 -2.561 42.278 1.00 89.31 293 PRO A C 1
ATOM 2309 O O . PRO A 1 293 ? 5.459 -1.756 43.202 1.00 89.31 293 PRO A O 1
ATOM 2312 N N . PHE A 1 294 ? 5.751 -2.314 41.041 1.00 88.88 294 PHE A N 1
ATOM 2313 C CA . PHE A 1 294 ? 6.489 -1.101 40.701 1.00 88.88 294 PHE A CA 1
ATOM 2314 C C . PHE A 1 294 ? 5.554 -0.011 40.155 1.00 88.88 294 PHE A C 1
ATOM 2316 O O . PHE A 1 294 ? 4.648 -0.299 39.378 1.00 88.88 294 PHE A O 1
ATOM 2323 N N . PRO A 1 295 ? 5.763 1.273 40.508 1.00 84.81 295 PRO A N 1
ATOM 2324 C CA . PRO A 1 295 ? 4.942 2.369 39.981 1.00 84.81 295 PRO A CA 1
ATOM 2325 C C . PRO A 1 295 ? 4.956 2.489 38.452 1.00 84.81 295 PRO A C 1
ATOM 2327 O O . PRO A 1 295 ? 4.004 2.994 37.873 1.00 84.81 295 PRO A O 1
ATOM 2330 N N . GLU A 1 296 ? 6.040 2.045 37.821 1.00 85.25 296 GLU A N 1
ATOM 2331 C CA . GLU A 1 296 ? 6.236 2.010 36.369 1.00 85.25 296 GLU A CA 1
ATOM 2332 C C . GLU A 1 296 ? 5.486 0.859 35.677 1.00 85.25 296 GLU A C 1
ATOM 2334 O O . GLU A 1 296 ? 5.290 0.924 34.469 1.00 85.25 296 GLU A O 1
ATOM 2339 N N . ASP A 1 297 ? 4.979 -0.122 36.435 1.00 83.19 297 ASP A N 1
ATOM 2340 C CA . ASP A 1 297 ? 4.079 -1.160 35.915 1.00 83.19 297 ASP A CA 1
ATOM 2341 C C . ASP A 1 297 ? 2.646 -0.624 35.722 1.00 83.19 297 ASP A C 1
ATOM 2343 O O . ASP A 1 297 ? 1.815 -1.270 35.089 1.00 83.19 297 ASP A O 1
ATOM 2347 N N . GLN A 1 298 ? 2.316 0.549 36.283 1.00 84.69 298 GLN A N 1
ATOM 2348 C CA . GLN A 1 298 ? 0.962 1.095 36.207 1.00 84.69 298 GLN A CA 1
ATOM 2349 C C . GLN A 1 298 ? 0.601 1.478 34.762 1.00 84.69 298 GLN A C 1
ATOM 2351 O O . GLN A 1 298 ? 1.316 2.275 34.149 1.00 84.69 298 GLN A O 1
ATOM 2356 N N . PRO A 1 299 ? -0.532 0.983 34.234 1.00 86.12 299 PRO A N 1
ATOM 2357 C CA . PRO A 1 299 ? -0.917 1.223 32.851 1.00 86.12 299 PRO A CA 1
ATOM 2358 C C . PRO A 1 299 ? -1.255 2.697 32.593 1.00 86.12 299 PRO A C 1
ATOM 2360 O O . PRO A 1 299 ? -1.862 3.377 33.431 1.00 86.12 299 PRO A O 1
ATOM 2363 N N . GLU A 1 300 ? -0.925 3.192 31.398 1.00 87.75 300 GLU A N 1
ATOM 2364 C CA . GLU A 1 300 ? -1.387 4.507 30.956 1.00 87.75 300 GLU A CA 1
ATOM 2365 C C . GLU A 1 300 ? -2.884 4.470 30.623 1.00 87.75 300 GLU A C 1
ATOM 2367 O O . GLU A 1 300 ? -3.324 3.809 29.682 1.00 87.75 300 GLU A O 1
ATOM 2372 N N . LEU A 1 301 ? -3.674 5.211 31.405 1.00 89.19 301 LEU A N 1
ATOM 2373 C CA . LEU A 1 301 ? -5.128 5.265 31.264 1.00 89.19 301 LEU A CA 1
ATOM 2374 C C . LEU A 1 301 ? -5.592 6.416 30.367 1.00 89.19 301 LEU A C 1
ATOM 2376 O O . LEU A 1 301 ? -5.036 7.523 30.369 1.00 89.19 301 LEU A O 1
ATOM 2380 N N . ASN A 1 302 ? -6.711 6.179 29.689 1.00 92.56 302 ASN A N 1
ATOM 2381 C CA . ASN A 1 302 ? -7.489 7.173 28.972 1.00 92.56 302 ASN A CA 1
ATOM 2382 C C . ASN A 1 302 ? -7.761 8.434 29.806 1.00 92.56 302 ASN A C 1
ATOM 2384 O O . ASN A 1 302 ? -8.201 8.377 30.953 1.00 92.56 302 ASN A O 1
ATOM 2388 N N . LYS A 1 303 ? -7.617 9.597 29.165 1.00 92.94 303 LYS A N 1
ATOM 2389 C CA . LYS A 1 303 ? -7.971 10.912 29.732 1.00 92.94 303 LYS A CA 1
ATOM 2390 C C . LYS A 1 303 ? -9.109 11.598 28.973 1.00 92.94 303 LYS A C 1
ATOM 2392 O O . LYS A 1 303 ? -9.544 12.683 29.352 1.00 92.94 303 LYS A O 1
ATOM 2397 N N . VAL A 1 304 ? -9.578 10.999 27.879 1.00 94.88 304 VAL A N 1
ATOM 2398 C CA . VAL A 1 304 ? -10.604 11.566 27.002 1.00 94.88 304 VAL A CA 1
ATOM 2399 C C . VAL A 1 304 ? -11.987 11.201 27.531 1.00 94.88 304 VAL A C 1
ATOM 2401 O O . VAL A 1 304 ? -12.323 10.027 27.679 1.00 94.88 304 VAL A O 1
ATOM 2404 N N . ARG A 1 305 ? -12.819 12.218 27.777 1.00 96.75 305 ARG A N 1
ATOM 2405 C CA . ARG A 1 305 ? -14.247 12.032 28.053 1.00 96.75 305 ARG A CA 1
ATOM 2406 C C . ARG A 1 305 ? -14.996 11.923 26.724 1.00 96.75 305 ARG A C 1
ATOM 2408 O O . ARG A 1 305 ? -15.299 12.941 26.103 1.00 96.75 305 ARG A O 1
ATOM 2415 N N . PHE A 1 306 ? -15.213 10.698 26.257 1.00 97.44 306 PHE A N 1
ATOM 2416 C CA . PHE A 1 306 ? -15.900 10.430 24.998 1.00 97.44 306 PHE A CA 1
ATOM 2417 C C . PHE A 1 306 ? -17.364 10.889 25.033 1.00 97.44 306 PHE A C 1
ATOM 2419 O O . PHE A 1 306 ? -18.067 10.805 26.033 1.00 97.44 306 PHE A O 1
ATOM 2426 N N . THR A 1 307 ? -17.843 11.401 23.907 1.00 96.75 307 THR A N 1
ATOM 2427 C CA . THR A 1 307 ? -19.262 11.742 23.743 1.00 96.75 307 THR A CA 1
ATOM 2428 C C . THR A 1 307 ? -20.110 10.475 23.572 1.00 96.75 307 THR A C 1
ATOM 2430 O O . THR A 1 307 ? -19.582 9.462 23.112 1.00 96.75 307 THR A O 1
ATOM 2433 N N . PRO A 1 308 ? -21.435 10.526 23.817 1.00 96.56 308 PRO A N 1
ATOM 2434 C CA . PRO A 1 308 ? -22.325 9.382 23.587 1.00 96.56 308 PRO A CA 1
ATOM 2435 C C . PRO A 1 308 ? -22.202 8.789 22.174 1.00 96.56 308 PRO A C 1
ATOM 2437 O O . PRO A 1 308 ? -22.192 7.577 21.996 1.00 96.56 308 PRO A O 1
ATOM 2440 N N . VAL A 1 309 ? -22.018 9.644 21.161 1.00 95.00 309 VAL A N 1
ATOM 2441 C CA . VAL A 1 309 ? -21.835 9.221 19.761 1.00 95.00 309 VAL A CA 1
ATOM 2442 C C . VAL A 1 309 ? -20.502 8.492 19.555 1.00 95.00 309 VAL A C 1
ATOM 2444 O O . VAL A 1 309 ? -20.438 7.516 18.814 1.00 95.00 309 VAL A O 1
ATOM 2447 N N . GLN A 1 310 ? -19.430 8.938 20.216 1.00 96.56 310 GLN A N 1
ATOM 2448 C CA . GLN A 1 310 ? -18.135 8.253 20.161 1.00 96.56 310 GLN A CA 1
ATOM 2449 C C . GLN A 1 310 ? -18.164 6.930 20.928 1.00 96.56 310 GLN A C 1
ATOM 2451 O O . GLN A 1 310 ? -17.566 5.965 20.467 1.00 96.56 310 GLN A O 1
ATOM 2456 N N . VAL A 1 311 ? -18.870 6.862 22.061 1.00 96.31 311 VAL A N 1
ATOM 2457 C CA . VAL A 1 311 ? -19.061 5.610 22.808 1.00 96.31 311 VAL A CA 1
ATOM 2458 C C . VAL A 1 311 ? -19.862 4.606 21.987 1.00 96.31 311 VAL A C 1
ATOM 2460 O O . VAL A 1 311 ? -19.493 3.437 21.956 1.00 96.31 311 VAL A O 1
ATOM 2463 N N . GLU A 1 312 ? -20.883 5.047 21.250 1.00 92.94 312 GLU A N 1
ATOM 2464 C CA . GLU A 1 312 ? -21.602 4.170 20.321 1.00 92.94 312 GLU A CA 1
ATOM 2465 C C . GLU A 1 312 ? -20.699 3.681 19.180 1.00 92.94 312 GLU A C 1
ATOM 2467 O O . GLU A 1 312 ? -20.725 2.502 18.839 1.00 92.94 312 GLU A O 1
ATOM 2472 N N . ALA A 1 313 ? -19.830 4.543 18.642 1.00 95.00 313 ALA A N 1
ATOM 2473 C CA . ALA A 1 313 ? -18.829 4.130 17.658 1.00 95.00 313 ALA A CA 1
ATOM 2474 C C . ALA A 1 313 ? -17.823 3.113 18.233 1.00 95.00 313 ALA A C 1
ATOM 2476 O O . ALA A 1 313 ? -17.463 2.160 17.544 1.00 95.00 313 ALA A O 1
ATOM 2477 N N . ILE A 1 314 ? -17.401 3.280 19.494 1.00 95.94 314 ILE A N 1
ATOM 2478 C CA . ILE A 1 314 ? -16.542 2.316 20.199 1.00 95.94 314 ILE A CA 1
ATOM 2479 C C . ILE A 1 314 ? -17.280 0.989 20.380 1.00 95.94 314 ILE A C 1
ATOM 2481 O O . ILE A 1 314 ? -16.738 -0.060 20.050 1.00 95.94 314 ILE A O 1
ATOM 2485 N N . ARG A 1 315 ? -18.534 1.030 20.843 1.00 93.06 315 ARG A N 1
ATOM 2486 C CA . ARG A 1 315 ? -19.386 -0.152 21.014 1.00 93.06 315 ARG A CA 1
ATOM 2487 C C . ARG A 1 315 ? -19.545 -0.919 19.704 1.00 93.06 315 ARG A C 1
ATOM 2489 O O . ARG A 1 315 ? -19.371 -2.135 19.695 1.00 93.06 315 ARG A O 1
ATOM 2496 N N . ALA A 1 316 ? -19.842 -0.217 18.614 1.00 91.75 316 ALA A N 1
ATOM 2497 C CA . ALA A 1 316 ? -19.965 -0.810 17.289 1.00 91.75 316 ALA A CA 1
ATOM 2498 C C . ALA A 1 316 ? -18.642 -1.431 16.818 1.00 91.75 316 ALA A C 1
ATOM 2500 O O . ALA A 1 316 ? -18.635 -2.571 16.365 1.00 91.75 316 ALA A O 1
ATOM 2501 N N . GLY A 1 317 ? -17.515 -0.737 17.010 1.00 93.31 317 GLY A N 1
ATOM 2502 C CA . GLY A 1 317 ? -16.190 -1.222 16.614 1.00 93.31 317 GLY A CA 1
ATOM 2503 C C . GLY A 1 317 ? -15.663 -2.419 17.413 1.00 93.31 317 GLY A C 1
ATOM 2504 O O . GLY A 1 317 ? -14.763 -3.102 16.935 1.00 93.31 317 GLY A O 1
ATOM 2505 N N . LEU A 1 318 ? -16.203 -2.682 18.608 1.00 92.62 318 LEU A N 1
ATOM 2506 C CA . LEU A 1 318 ? -15.834 -3.846 19.427 1.00 92.62 318 LEU A CA 1
ATOM 2507 C C . LEU A 1 318 ? -16.575 -5.125 19.061 1.00 92.62 318 LEU A C 1
ATOM 2509 O O . LEU A 1 318 ? -16.261 -6.188 19.585 1.00 92.62 318 LEU A O 1
ATOM 2513 N N . ASN A 1 319 ? -17.566 -5.024 18.192 1.00 89.50 319 ASN A N 1
ATOM 2514 C CA . ASN A 1 319 ? -18.401 -6.140 17.813 1.00 89.50 319 ASN A CA 1
ATOM 2515 C C . ASN A 1 319 ? -18.111 -6.599 16.381 1.00 89.50 319 ASN A C 1
ATOM 2517 O O . ASN A 1 319 ? -17.658 -5.801 15.556 1.00 89.50 319 ASN A O 1
ATOM 2521 N N . PRO A 1 320 ? -18.439 -7.859 16.053 1.00 88.69 320 PRO A N 1
ATOM 2522 C CA . PRO A 1 320 ? -18.359 -8.348 14.684 1.00 88.69 320 PRO A CA 1
ATOM 2523 C C . PRO A 1 320 ? -19.277 -7.562 13.739 1.00 88.69 320 PRO A C 1
ATOM 2525 O O . PRO A 1 320 ? -20.449 -7.328 14.043 1.00 88.69 320 PRO A O 1
ATOM 2528 N N . GLY A 1 321 ? -18.754 -7.198 12.567 1.00 88.81 321 GLY A N 1
ATOM 2529 C CA . GLY A 1 321 ? -19.508 -6.547 11.495 1.00 88.81 321 GLY A CA 1
ATOM 2530 C C . GLY A 1 321 ? -18.788 -5.342 10.892 1.00 88.81 321 GLY A C 1
ATOM 2531 O O . GLY A 1 321 ? -17.598 -5.109 11.117 1.00 88.81 321 GLY A O 1
ATOM 2532 N N . LEU A 1 322 ? -19.525 -4.562 10.102 1.00 89.69 322 LEU A N 1
ATOM 2533 C CA . LEU A 1 322 ? -19.053 -3.326 9.490 1.00 89.69 322 LEU A CA 1
ATOM 2534 C C . LEU A 1 322 ? -19.458 -2.121 10.345 1.00 89.69 322 LEU A C 1
ATOM 2536 O O . LEU A 1 322 ? -20.637 -1.788 10.462 1.00 89.69 322 LEU A O 1
ATOM 2540 N N . THR A 1 323 ? -18.460 -1.412 10.872 1.00 91.81 323 THR A N 1
ATOM 2541 C CA . THR A 1 323 ? -18.659 -0.137 11.572 1.00 91.81 323 THR A CA 1
ATOM 2542 C C . THR A 1 323 ? -18.146 1.017 10.721 1.00 91.81 323 THR A C 1
ATOM 2544 O O . THR A 1 323 ? -16.950 1.130 10.456 1.00 91.81 323 THR A O 1
ATOM 2547 N N . MET A 1 324 ? -19.050 1.909 10.313 1.00 91.56 324 MET A N 1
ATOM 2548 C CA . MET A 1 324 ? -18.710 3.118 9.561 1.00 91.56 324 MET A CA 1
ATOM 2549 C C . MET A 1 324 ? -18.831 4.355 10.450 1.00 91.56 324 MET A C 1
ATOM 2551 O O . MET A 1 324 ? -19.927 4.744 10.846 1.00 91.56 324 MET A O 1
ATOM 2555 N N . VAL A 1 325 ? -17.701 5.009 10.731 1.00 92.69 325 VAL A N 1
ATOM 2556 C CA . VAL A 1 325 ? -17.658 6.233 11.545 1.00 92.69 325 VAL A CA 1
ATOM 2557 C C . VAL A 1 325 ? -17.383 7.438 10.655 1.00 92.69 325 VAL A C 1
ATOM 2559 O O . VAL A 1 325 ? -16.291 7.594 10.108 1.00 92.69 325 VAL A O 1
ATOM 2562 N N . VAL A 1 326 ? -18.364 8.331 10.542 1.00 92.50 326 VAL A N 1
ATOM 2563 C CA . VAL A 1 326 ? -18.211 9.609 9.836 1.00 92.50 326 VAL A CA 1
ATOM 2564 C C . VAL A 1 326 ? -17.924 10.706 10.856 1.00 92.50 326 VAL A C 1
ATOM 2566 O O . VAL A 1 326 ? -18.743 10.987 11.725 1.00 92.50 326 VAL A O 1
ATOM 2569 N N . GLY A 1 327 ? -16.761 11.348 10.746 1.00 89.88 327 GLY A N 1
ATOM 2570 C CA . GLY A 1 327 ? -16.360 12.422 11.654 1.00 89.88 327 GLY A CA 1
ATOM 2571 C C . GLY A 1 327 ? -15.805 13.637 10.907 1.00 89.88 327 GLY A C 1
ATOM 2572 O O . GLY A 1 327 ? -14.787 13.496 10.217 1.00 89.88 327 GLY A O 1
ATOM 2573 N N . PRO A 1 328 ? -16.397 14.835 11.058 1.00 90.75 328 PRO A N 1
ATOM 2574 C CA . PRO A 1 328 ? -15.804 16.090 10.596 1.00 90.75 328 PRO A CA 1
ATOM 2575 C C . PRO A 1 328 ? -14.371 16.326 11.126 1.00 90.75 328 PRO A C 1
ATOM 2577 O O . PRO A 1 328 ? -13.891 15.624 12.027 1.00 90.75 328 PRO A O 1
ATOM 2580 N N . PRO A 1 329 ? -13.618 17.290 10.570 1.00 89.56 329 PRO A N 1
ATOM 2581 C CA . PRO A 1 329 ? -12.323 17.677 11.125 1.00 89.56 329 PRO A CA 1
ATOM 2582 C C . PRO A 1 329 ? -12.440 18.067 12.608 1.00 89.56 329 PRO A C 1
ATOM 2584 O O . PRO A 1 329 ? -13.362 18.780 12.990 1.00 89.56 329 PRO A O 1
ATOM 2587 N N . GLY A 1 330 ? -11.516 17.586 13.444 1.00 87.62 330 GLY A N 1
ATOM 2588 C CA . GLY A 1 330 ? -11.467 17.930 14.872 1.00 87.62 330 GLY A CA 1
ATOM 2589 C C . GLY A 1 330 ? -12.429 17.173 15.799 1.00 87.62 330 GLY A C 1
ATOM 2590 O O . GLY A 1 330 ? -12.416 17.432 16.994 1.00 87.62 330 GLY A O 1
ATOM 2591 N N . THR A 1 331 ? -13.222 16.207 15.318 1.00 90.25 331 THR A N 1
ATOM 2592 C CA . THR A 1 331 ? -14.190 15.466 16.163 1.00 90.25 331 THR A CA 1
ATOM 2593 C C . THR A 1 331 ? -13.605 14.270 16.928 1.00 90.25 331 THR A C 1
ATOM 2595 O O . THR A 1 331 ? -14.340 13.360 17.303 1.00 90.25 331 THR A O 1
ATOM 2598 N N . GLY A 1 332 ? -12.284 14.215 17.119 1.00 92.12 332 GLY A N 1
ATOM 2599 C CA . GLY A 1 332 ? -11.634 13.152 17.902 1.00 92.12 332 GLY A CA 1
ATOM 2600 C C . GLY A 1 332 ? -11.648 11.756 17.264 1.00 92.12 332 GLY A C 1
ATOM 2601 O O . GLY A 1 332 ? -11.633 10.765 17.983 1.00 92.12 332 GLY A O 1
ATOM 2602 N N . LYS A 1 333 ? -11.676 11.652 15.923 1.00 93.12 333 LYS A N 1
ATOM 2603 C CA . LYS A 1 333 ? -11.645 10.354 15.209 1.00 93.12 333 LYS A CA 1
ATOM 2604 C C . LYS A 1 333 ? -10.469 9.471 15.638 1.00 93.12 333 LYS A C 1
ATOM 2606 O O . LYS A 1 333 ? -10.658 8.278 15.852 1.00 93.12 333 LYS A O 1
ATOM 2611 N N . THR A 1 334 ? -9.279 10.062 15.764 1.00 92.88 334 THR A N 1
ATOM 2612 C CA . THR A 1 334 ? -8.065 9.353 16.187 1.00 92.88 334 THR A CA 1
ATOM 2613 C C . THR A 1 334 ? -8.217 8.803 17.606 1.00 92.88 334 THR A C 1
ATOM 2615 O O . THR A 1 334 ? -7.882 7.649 17.843 1.00 92.88 334 THR A O 1
ATOM 2618 N N . ASP A 1 335 ? -8.785 9.580 18.536 1.00 94.56 335 ASP A N 1
ATOM 2619 C CA . ASP A 1 335 ? -9.014 9.134 19.915 1.00 94.56 335 ASP A CA 1
ATOM 2620 C C . ASP A 1 335 ? -10.033 7.984 19.982 1.00 94.56 335 ASP A C 1
ATOM 2622 O O . ASP A 1 335 ? -9.813 7.009 20.695 1.00 94.56 335 ASP A O 1
ATOM 2626 N N . THR A 1 336 ? -11.120 8.055 19.203 1.00 95.56 336 THR A N 1
ATOM 2627 C CA . THR A 1 336 ? -12.111 6.968 19.099 1.00 95.56 336 THR A CA 1
ATOM 2628 C C . THR A 1 336 ? -11.494 5.693 18.518 1.00 95.56 336 THR A C 1
ATOM 2630 O O . THR A 1 336 ? -11.700 4.613 19.064 1.00 95.56 336 THR A O 1
ATOM 2633 N N . ALA A 1 337 ? -10.700 5.802 17.448 1.00 95.12 337 ALA A N 1
ATOM 2634 C CA . ALA A 1 337 ? -10.020 4.656 16.843 1.00 95.12 337 ALA A CA 1
ATOM 2635 C C . ALA A 1 337 ? -8.985 4.027 17.793 1.00 95.12 337 ALA A C 1
ATOM 2637 O O . ALA A 1 337 ? -8.935 2.805 17.920 1.00 95.12 337 ALA A O 1
ATOM 2638 N N . ALA A 1 338 ? -8.200 4.850 18.497 1.00 94.94 338 ALA A N 1
ATOM 2639 C CA . ALA A 1 338 ? -7.257 4.383 19.511 1.00 94.94 338 ALA A CA 1
ATOM 2640 C C . ALA A 1 338 ? -7.968 3.623 20.641 1.00 94.94 338 ALA A C 1
ATOM 2642 O O . ALA A 1 338 ? -7.499 2.562 21.047 1.00 94.94 338 ALA A O 1
ATOM 2643 N N . GLN A 1 339 ? -9.132 4.108 21.091 1.00 96.38 339 GLN A N 1
ATOM 2644 C CA . GLN A 1 339 ? -9.925 3.427 22.116 1.00 96.38 339 GLN A CA 1
ATOM 2645 C C . GLN A 1 339 ? -10.485 2.083 21.638 1.00 96.38 339 GLN A C 1
ATOM 2647 O O . GLN A 1 339 ? -10.446 1.115 22.393 1.00 96.38 339 GLN A O 1
ATOM 2652 N N . ILE A 1 340 ? -10.976 1.998 20.394 1.00 95.75 340 ILE A N 1
ATOM 2653 C CA . ILE A 1 340 ? -11.437 0.726 19.811 1.00 95.75 340 ILE A CA 1
ATOM 2654 C C . ILE A 1 340 ? -10.300 -0.296 19.825 1.00 95.75 340 ILE A C 1
ATOM 2656 O O . ILE A 1 340 ? -10.482 -1.406 20.312 1.00 95.75 340 ILE A O 1
ATOM 2660 N N . MET A 1 341 ? -9.114 0.085 19.344 1.00 94.62 341 MET A N 1
ATOM 2661 C CA . MET A 1 341 ? -7.962 -0.819 19.301 1.00 94.62 341 MET A CA 1
ATOM 2662 C C . MET A 1 341 ? -7.488 -1.236 20.693 1.00 94.62 341 MET A C 1
ATOM 2664 O O . MET A 1 341 ? -7.194 -2.410 20.888 1.00 94.62 341 MET A O 1
ATOM 2668 N N . HIS A 1 342 ? -7.459 -0.310 21.655 1.00 94.88 342 HIS A N 1
ATOM 2669 C CA . HIS A 1 342 ? -7.139 -0.619 23.048 1.00 94.88 342 HIS A CA 1
ATOM 2670 C C . HIS A 1 342 ? -8.108 -1.662 23.625 1.00 94.88 342 HIS A C 1
ATOM 2672 O O . HIS A 1 342 ? -7.685 -2.679 24.173 1.00 94.88 342 HIS A O 1
ATOM 2678 N N . CYS A 1 343 ? -9.414 -1.465 23.443 1.00 95.19 343 CYS A N 1
ATOM 2679 C CA . CYS A 1 343 ? -10.404 -2.417 23.929 1.00 95.19 343 CYS A CA 1
ATOM 2680 C C . CYS A 1 343 ? -10.333 -3.767 23.185 1.00 95.19 343 CYS A C 1
ATOM 2682 O O . CYS A 1 343 ? -10.429 -4.802 23.837 1.00 95.19 343 CYS A O 1
ATOM 2684 N N . LEU A 1 344 ? -10.111 -3.790 21.862 1.00 94.38 344 LEU A N 1
ATOM 2685 C CA . LEU A 1 344 ? -9.922 -5.034 21.097 1.00 94.38 344 LEU A CA 1
ATOM 2686 C C . LEU A 1 344 ? -8.687 -5.813 21.565 1.00 94.38 344 LEU A C 1
ATOM 2688 O O . LEU A 1 344 ? -8.775 -7.019 21.766 1.00 94.38 344 LEU A O 1
ATOM 2692 N N . TYR A 1 345 ? -7.563 -5.126 21.784 1.00 93.62 345 TYR A N 1
ATOM 2693 C CA . TYR A 1 345 ? -6.317 -5.734 22.257 1.00 93.62 345 TYR A CA 1
ATOM 2694 C C . TYR A 1 345 ? -6.514 -6.490 23.578 1.00 93.62 345 TYR A C 1
ATOM 2696 O O . TYR A 1 345 ? -6.073 -7.630 23.718 1.00 93.62 345 TYR A O 1
ATOM 2704 N N . HIS A 1 346 ? -7.233 -5.881 24.526 1.00 92.81 346 HIS A N 1
ATOM 2705 C CA . HIS A 1 346 ? -7.475 -6.478 25.840 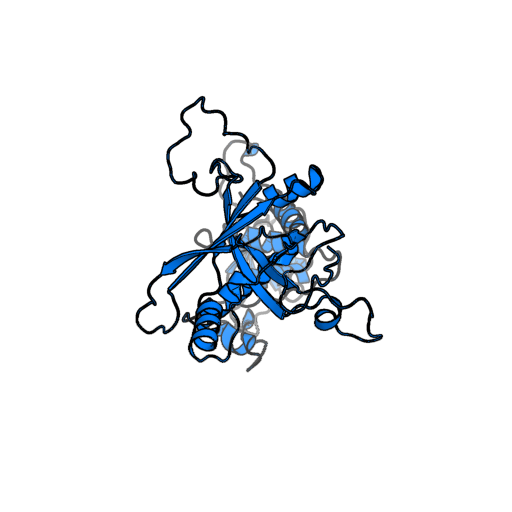1.00 92.81 346 HIS A CA 1
ATOM 2706 C C . HIS A 1 346 ? -8.639 -7.473 25.885 1.00 92.81 346 HIS A C 1
ATOM 2708 O O . HIS A 1 346 ? -8.650 -8.348 26.751 1.00 92.81 346 HIS A O 1
ATOM 2714 N N . ASN A 1 347 ? -9.646 -7.326 25.021 1.00 92.94 347 ASN A N 1
ATOM 2715 C CA . ASN A 1 347 ? -10.799 -8.233 24.991 1.00 92.94 347 ASN A CA 1
ATOM 2716 C C . ASN A 1 347 ? -10.503 -9.509 24.200 1.00 92.94 347 ASN A C 1
ATOM 2718 O O . ASN A 1 347 ? -10.990 -10.573 24.566 1.00 92.94 347 ASN A O 1
ATOM 2722 N N . GLU A 1 348 ? -9.674 -9.416 23.159 1.00 90.25 348 GLU A N 1
ATOM 2723 C CA . GLU A 1 348 ? -9.428 -10.490 22.197 1.00 90.25 348 GLU A CA 1
ATOM 2724 C C . GLU A 1 348 ? -7.917 -10.730 21.995 1.00 90.25 348 GLU A C 1
ATOM 2726 O O . GLU A 1 348 ? -7.398 -10.563 20.888 1.00 90.25 348 GLU A O 1
ATOM 2731 N N . PRO A 1 349 ? -7.172 -11.169 23.033 1.00 88.12 349 PRO A N 1
ATOM 2732 C CA . PRO A 1 349 ? -5.706 -11.273 22.984 1.00 88.12 349 PRO A CA 1
ATOM 2733 C C . PRO A 1 349 ? -5.178 -12.286 21.951 1.00 88.12 349 PRO A C 1
ATOM 2735 O O . PRO A 1 349 ? -3.994 -12.285 21.620 1.00 88.12 349 PRO A O 1
ATOM 2738 N N . GLY A 1 350 ? -6.038 -13.177 21.445 1.00 92.25 350 GLY A N 1
ATOM 2739 C CA . GLY A 1 350 ? -5.704 -14.120 20.374 1.00 92.25 350 GLY A CA 1
ATOM 2740 C C . GLY A 1 350 ? -5.859 -13.551 18.959 1.00 92.25 350 GLY A C 1
ATOM 2741 O O . GLY A 1 350 ? -5.406 -14.180 18.001 1.00 92.25 350 GLY A O 1
ATOM 2742 N N . GLN A 1 351 ? -6.498 -12.389 18.808 1.00 92.88 351 GLN A N 1
ATOM 2743 C CA . GLN A 1 351 ? -6.759 -11.768 17.513 1.00 92.88 351 GLN A CA 1
ATOM 2744 C C . GLN A 1 351 ? -5.644 -10.796 17.113 1.00 92.88 351 GLN A C 1
ATOM 2746 O O . GLN A 1 351 ? -4.796 -10.395 17.909 1.00 92.88 351 GLN A O 1
ATOM 2751 N N . ARG A 1 352 ? -5.618 -10.431 15.828 1.00 94.00 352 ARG A N 1
ATOM 2752 C CA . ARG A 1 352 ? -4.678 -9.451 15.273 1.00 94.00 352 ARG A CA 1
ATOM 2753 C C . ARG A 1 352 ? -5.449 -8.387 14.510 1.00 94.00 352 ARG A C 1
ATOM 2755 O O . ARG A 1 352 ? -6.258 -8.718 13.648 1.00 94.00 352 ARG A O 1
ATOM 2762 N N . THR A 1 353 ? -5.130 -7.126 14.773 1.00 92.44 353 THR A N 1
ATOM 2763 C CA . THR A 1 353 ? -5.779 -5.977 14.131 1.00 92.44 353 THR A CA 1
ATOM 2764 C C . THR A 1 353 ? -4.893 -5.422 13.018 1.00 92.44 353 THR A C 1
ATOM 2766 O O . THR A 1 353 ? -3.751 -5.036 13.264 1.00 92.44 353 THR A O 1
ATOM 2769 N N . LEU A 1 354 ? -5.413 -5.364 11.787 1.00 94.31 354 LEU A N 1
ATOM 2770 C CA . LEU A 1 354 ? -4.742 -4.722 10.655 1.00 94.31 354 LEU A CA 1
ATOM 2771 C C . LEU A 1 354 ? -5.185 -3.259 10.540 1.00 94.31 354 LEU A C 1
ATOM 2773 O O . LEU A 1 354 ? -6.353 -2.976 10.282 1.00 94.31 354 LEU A O 1
ATOM 2777 N N . LEU A 1 355 ? -4.236 -2.332 10.679 1.00 92.50 355 LEU A N 1
ATOM 2778 C CA . LEU A 1 355 ? -4.464 -0.905 10.472 1.00 92.50 355 LEU A CA 1
ATOM 2779 C C . LEU A 1 355 ? -4.044 -0.488 9.059 1.00 92.50 355 LEU A C 1
ATOM 2781 O O . LEU A 1 355 ? -2.899 -0.699 8.659 1.00 92.50 355 LEU A O 1
ATOM 2785 N N . ILE A 1 356 ? -4.943 0.179 8.335 1.00 94.38 356 ILE A N 1
ATOM 2786 C CA . ILE A 1 356 ? -4.673 0.722 7.000 1.00 94.38 356 ILE A CA 1
ATOM 2787 C C . ILE A 1 356 ? -5.017 2.212 6.988 1.00 94.38 356 ILE A C 1
ATOM 2789 O O . ILE A 1 356 ? -6.119 2.610 7.363 1.00 94.38 356 ILE A O 1
ATOM 2793 N N . THR A 1 357 ? -4.084 3.047 6.530 1.00 93.00 357 THR A N 1
ATOM 2794 C CA . THR A 1 357 ? -4.292 4.489 6.340 1.00 93.00 357 THR A CA 1
ATOM 2795 C C . THR A 1 357 ? -3.768 4.931 4.973 1.00 93.00 357 THR A C 1
ATOM 2797 O O . THR A 1 357 ? -2.914 4.284 4.374 1.00 93.00 357 THR A O 1
ATOM 2800 N N . HIS A 1 358 ? -4.262 6.065 4.468 1.00 88.31 358 HIS A N 1
ATOM 2801 C CA . HIS A 1 358 ? -3.758 6.653 3.220 1.00 88.31 358 HIS A CA 1
ATOM 2802 C C . HIS A 1 358 ? -2.395 7.352 3.396 1.00 88.31 358 HIS A C 1
ATOM 2804 O O . HIS A 1 358 ? -1.673 7.569 2.425 1.00 88.31 358 HIS A O 1
ATOM 2810 N N . SER A 1 359 ? -2.034 7.764 4.617 1.00 89.69 359 SER A N 1
ATOM 2811 C CA . SER A 1 359 ? -0.809 8.526 4.862 1.00 89.69 359 SER A CA 1
ATOM 2812 C C . SER A 1 359 ? -0.094 8.107 6.142 1.00 89.69 359 SER A C 1
ATOM 2814 O O . SER A 1 359 ? -0.712 7.838 7.174 1.00 89.69 359 SER A O 1
ATOM 2816 N N . ASN A 1 360 ? 1.239 8.169 6.096 1.00 90.25 360 ASN A N 1
ATOM 2817 C CA . ASN A 1 360 ? 2.085 7.953 7.270 1.00 90.25 360 ASN A CA 1
ATOM 2818 C C . ASN A 1 360 ? 1.800 8.970 8.382 1.00 90.25 360 ASN A C 1
ATOM 2820 O O . ASN A 1 360 ? 1.959 8.651 9.550 1.00 90.25 360 ASN A O 1
ATOM 2824 N N . ALA A 1 361 ? 1.351 10.183 8.041 1.00 89.38 361 ALA A N 1
ATOM 2825 C CA . ALA A 1 361 ? 0.986 11.186 9.039 1.00 89.38 361 ALA A CA 1
ATOM 2826 C C . ALA A 1 361 ? -0.203 10.727 9.900 1.00 89.38 361 ALA A C 1
ATOM 2828 O O . ALA A 1 361 ? -0.149 10.855 11.118 1.00 89.38 361 ALA A O 1
ATOM 2829 N N . ALA A 1 362 ? -1.237 10.144 9.280 1.00 89.81 362 ALA A N 1
ATOM 2830 C CA . ALA A 1 362 ? -2.381 9.593 10.007 1.00 89.81 362 ALA A CA 1
ATOM 2831 C C . ALA A 1 362 ? -1.988 8.380 10.862 1.00 89.81 362 ALA A C 1
ATOM 2833 O O . ALA A 1 362 ? -2.482 8.216 11.972 1.00 89.81 362 ALA A O 1
ATOM 2834 N N . LEU A 1 363 ? -1.073 7.550 10.353 1.00 92.38 363 LEU A N 1
ATOM 2835 C CA . LEU A 1 363 ? -0.541 6.407 11.089 1.00 92.38 363 LEU A CA 1
ATOM 2836 C C . LEU A 1 363 ? 0.258 6.866 12.320 1.00 92.38 363 LEU A C 1
ATOM 2838 O O . LEU A 1 363 ? 0.018 6.376 13.417 1.00 92.38 363 LEU A O 1
ATOM 2842 N N . ASN A 1 364 ? 1.134 7.862 12.165 1.00 92.25 364 ASN A N 1
ATOM 2843 C CA . ASN A 1 364 ? 1.907 8.434 13.268 1.00 92.25 364 ASN A CA 1
ATOM 2844 C C . ASN A 1 364 ? 1.012 9.043 14.357 1.00 92.25 364 ASN A C 1
ATOM 2846 O O . ASN A 1 364 ? 1.258 8.791 15.531 1.00 92.25 364 ASN A O 1
ATOM 2850 N N . ASP A 1 365 ? -0.014 9.815 13.981 1.00 90.12 365 ASP A N 1
ATOM 2851 C CA . ASP A 1 365 ? -0.979 10.393 14.933 1.00 90.12 365 ASP A CA 1
ATOM 2852 C C . ASP A 1 365 ? -1.676 9.292 15.747 1.00 90.12 365 ASP A C 1
ATOM 2854 O O . ASP A 1 365 ? -1.780 9.369 16.970 1.00 90.12 365 ASP A O 1
ATOM 2858 N N . LEU A 1 366 ? -2.073 8.204 15.084 1.00 91.31 366 LEU A N 1
ATOM 2859 C CA . LEU A 1 366 ? -2.716 7.081 15.752 1.00 91.31 366 LEU A CA 1
ATOM 2860 C C . LEU A 1 366 ? -1.766 6.316 16.684 1.00 91.31 366 LEU A C 1
ATOM 2862 O O . LEU A 1 366 ? -2.140 6.020 17.815 1.00 91.31 366 LEU A O 1
ATOM 2866 N N . PHE A 1 367 ? -0.532 6.036 16.254 1.00 92.19 367 PHE A N 1
ATOM 2867 C CA . PHE A 1 367 ? 0.460 5.374 17.106 1.00 92.19 367 PHE A CA 1
ATOM 2868 C C . PHE A 1 367 ? 0.873 6.238 18.297 1.00 92.19 367 PHE A C 1
ATOM 2870 O O . PHE A 1 367 ? 1.028 5.718 19.394 1.00 92.19 367 PHE A O 1
ATOM 2877 N N . GLN A 1 368 ? 0.976 7.558 18.130 1.00 91.88 368 GLN A N 1
ATOM 2878 C CA . GLN A 1 368 ? 1.199 8.470 19.256 1.00 91.88 368 GLN A CA 1
ATOM 2879 C C . GLN A 1 368 ? 0.079 8.388 20.294 1.00 91.88 368 GLN A C 1
ATOM 2881 O O . GLN A 1 368 ? 0.350 8.488 21.487 1.00 91.88 368 GLN A O 1
ATOM 2886 N N . LYS A 1 369 ? -1.171 8.198 19.854 1.00 90.81 369 LYS A N 1
ATOM 2887 C CA . LYS A 1 369 ? -2.307 7.990 20.756 1.00 90.81 369 LYS A CA 1
ATOM 2888 C C . LYS A 1 369 ? -2.295 6.617 21.406 1.00 90.81 369 LYS A C 1
ATOM 2890 O O . LYS A 1 369 ? -2.647 6.547 22.573 1.00 90.81 369 LYS A O 1
ATOM 2895 N N . LEU A 1 370 ? -1.898 5.568 20.688 1.00 89.81 370 LEU A N 1
ATOM 2896 C CA . LEU A 1 370 ? -1.771 4.215 21.236 1.00 89.81 370 LEU A CA 1
ATOM 2897 C C . LEU A 1 370 ? -0.656 4.101 22.277 1.00 89.81 370 LEU A C 1
ATOM 2899 O O . LEU A 1 370 ? -0.870 3.463 23.293 1.00 89.81 370 LEU A O 1
ATOM 2903 N N . LEU A 1 371 ? 0.474 4.786 22.078 1.00 88.25 371 LEU A N 1
ATOM 2904 C CA . LEU A 1 371 ? 1.557 4.862 23.068 1.00 88.25 371 LEU A CA 1
ATOM 2905 C C . LEU A 1 371 ? 1.129 5.528 24.383 1.00 88.25 371 LEU A C 1
ATOM 2907 O O . LEU A 1 371 ? 1.821 5.391 25.382 1.00 88.25 371 LEU A O 1
ATOM 2911 N N . GLN A 1 372 ? 0.018 6.271 24.374 1.00 87.31 372 GLN A N 1
ATOM 2912 C CA . GLN A 1 372 ? -0.579 6.884 25.565 1.00 87.31 372 GLN A CA 1
ATOM 2913 C C . GLN A 1 372 ? -1.662 5.994 26.199 1.00 87.31 372 GLN A C 1
ATOM 2915 O O . GLN A 1 372 ? -2.573 6.498 26.862 1.00 87.31 372 GLN A O 1
ATOM 2920 N N . ARG A 1 373 ? -1.646 4.694 25.885 1.00 85.62 373 ARG A N 1
ATOM 2921 C CA . ARG A 1 373 ? -2.597 3.670 26.328 1.00 85.62 373 ARG A CA 1
ATOM 2922 C C . ARG A 1 373 ? -1.830 2.450 26.799 1.00 85.62 373 ARG A C 1
ATOM 2924 O O . ARG A 1 373 ? -0.664 2.273 26.469 1.00 85.62 373 ARG A O 1
ATOM 2931 N N . ASP A 1 374 ? -2.533 1.577 27.499 1.00 83.81 374 ASP A N 1
ATOM 2932 C CA . ASP A 1 374 ? -2.037 0.265 27.896 1.00 83.81 374 ASP A CA 1
ATOM 2933 C C . ASP A 1 374 ? -1.990 -0.716 26.707 1.00 83.81 374 ASP A C 1
ATOM 2935 O O . ASP A 1 374 ? -2.767 -1.667 26.628 1.00 83.81 374 ASP A O 1
ATOM 2939 N N . VAL A 1 375 ? -1.147 -0.429 25.711 1.00 78.81 375 VAL A N 1
ATOM 2940 C CA . VAL A 1 375 ? -0.907 -1.256 24.516 1.00 78.81 375 VAL A CA 1
ATOM 2941 C C . VAL A 1 375 ? 0.597 -1.198 24.188 1.00 78.81 375 VAL A C 1
ATOM 2943 O O . VAL A 1 375 ? 1.167 -0.108 24.260 1.00 78.81 375 VAL A O 1
ATOM 2946 N N . PRO A 1 376 ? 1.252 -2.330 23.862 1.00 62.81 376 PRO A N 1
ATOM 2947 C CA . PRO A 1 376 ? 2.701 -2.403 23.637 1.00 62.81 376 PRO A CA 1
ATOM 2948 C C . PRO A 1 376 ? 3.223 -1.660 22.400 1.00 62.81 376 PRO A C 1
ATOM 2950 O O . PRO A 1 376 ? 2.451 -1.450 21.432 1.00 62.81 376 PRO A O 1
#

Mean predicted aligned error: 9.95 Å

Nearest PDB structures (foldseek):
  5mqf-assembly1_U  TM=9.374E-01  e=3.175E-40  Homo sapiens
  7a5p-assembly1_U  TM=9.316E-01  e=3.312E-39  Homo sapiens
  8ch6-assembly1_y  TM=9.068E-01  e=7.923E-35  Homo sapiens
  8ro1-assembly1_Q  TM=8.286E-01  e=2.925E-35  Caenorhabditis elegans
  6ff7-assembly1_U  TM=7.199E-01  e=4.297E-37  Homo sapiens

InterPro domains:
  IPR027417 P-loop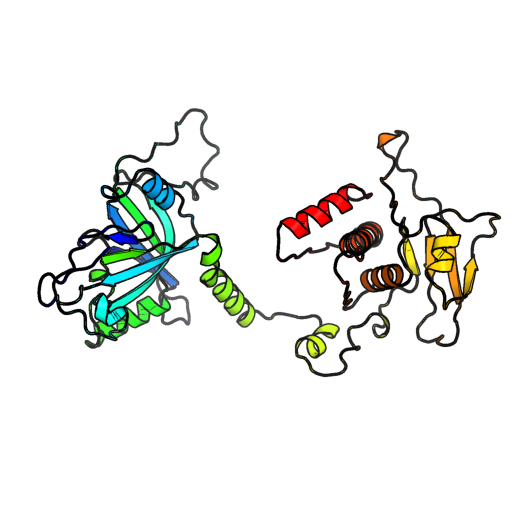 containing nucleoside triphosphate hydrolase [G3DSA:3.40.50.300] (235-375)
  IPR027417 P-loop containing nucleoside triphosphate hydrolase [SSF52540] (302-372)
  IPR041677 DNA2/NAM7 helicase, helicase domain [PF13086] (310-372)
  IPR045055 DNA2/NAM7-like helicase [PTHR10887] (221-371)
  IPR048966 RNA helicase aquarius, beta-barrel [PF21143] (2-179)
  IPR048967 RNA helicase aquarius, insertion domain [PF21144] (228-298)

Solvent-accessible surface area (backbone atoms only — not comparable to full-atom values): 22005 Å² total; per-residue (Å²): 58,63,47,32,48,66,54,94,94,35,75,35,45,66,81,44,72,49,87,53,42,47,56,39,39,90,84,22,56,43,83,73,45,74,42,70,46,50,94,95,47,98,31,40,66,38,32,36,29,39,39,31,32,64,46,73,87,47,53,73,70,49,46,53,56,63,58,63,65,46,67,66,40,52,33,37,38,28,21,46,33,15,27,67,96,67,81,60,88,87,55,52,71,42,61,59,34,28,48,77,46,79,45,65,31,26,32,62,44,40,24,26,80,89,64,46,55,63,56,77,78,71,53,86,79,58,71,81,80,67,91,83,71,74,77,74,73,75,54,88,46,38,38,33,38,33,27,37,45,53,26,63,60,50,44,51,50,54,49,35,34,74,73,71,78,41,70,69,63,68,77,53,44,37,34,42,32,58,68,61,72,93,78,44,53,62,66,60,52,52,50,51,54,53,50,53,74,74,42,92,75,80,66,59,76,70,45,44,45,49,73,76,70,41,86,59,79,62,60,32,26,47,89,63,44,98,73,47,67,43,65,44,66,48,45,55,59,40,81,39,59,66,52,49,54,62,38,38,80,82,45,48,82,41,71,73,58,94,62,97,70,71,54,60,33,42,33,42,34,49,59,55,83,90,46,83,81,53,54,49,31,40,35,38,59,51,82,76,79,84,70,58,97,48,82,84,46,58,69,46,65,62,85,64,84,66,49,38,70,46,47,50,51,31,56,41,57,68,30,65,65,59,67,87,85,87,68,67,91,90,66,49,60,58,60,44,53,35,50,27,50,48,37,42,54,73,74,40,74,89,62,83,85,88,87,85,72,99,43,70,68,63,48,49,57,38,50,60,51,34,68,53,31,75,52,136